Protein AF-0000000085033088 (afdb_homodimer)

pLDDT: mean 91.65, std 11.41, range [26.16, 98.81]

Nearest PDB structures (foldseek):
  8qah-assembly2_B  TM=3.479E-01  e=8.486E+00  synthetic construct

Sequence (558 aa):
MRSANRRLIRVRGSYVVYLPKEYISRFGVEEVVVYWEGPFLGVKPAGVERTARFTWRGGVEKVVVGAYASGFDAVVLAEAPPGALDALRPALEVVEGRAAETGGEVRVDFFDSLVDKGAVAEMMLRAVRYMADALAAGAASPRGISALDQEVDRHRLRMSRLCVRWPTPTCPFYIQLARYFERAADHLAALAAEEADRRLFKLLAEAAEGLERARGDLEGALEYLRRLGGMRHMALEAARGERETLHAVRVLDYLENSAEVYIDMALYSAHQCRGCDERMRSANRRLIRVRGSYVVYLPKEYISRFGVEEVVVYWEGPFLGVKPAGVERTARFTWRGGVEKVVVGAYASGFDAVVLAEAPPGALDALRPALEVVEGRAAETGGEVRVDFFDSLVDKGAVAEMMLRAVRYMADALAAGAASPRGISALDQEVDRHRLRMSRLCVRWPTPTCPFYIQLARYFERAADHLAALAAEEADRRLFKLLAEAAEGLERARGDLEGALEYLRRLGGMRHMALEAARGERETLHAVRVLDYLENSAEVYIDMALYSAHQCRGCDER

Secondary structure (DSSP, 8-state):
-EEEEEE-EEETTEEEEEEPHHHHHHH--SEEEEEEETTEEEEEESS---EEEEES-TTHHHHHHHHHHTT-SEEEEESPPTTHHHHHHHHHTTS-EEEEEETTEEEEEE--S---HHHHHHHHHHHHHHHHHHHHHT---HHHHHHHHHHHHHHHHHHHHHHHHS--TTHHHHHHHHHHHHHHHHHHHHHHHTT--HHHHHHHHHHHHHHHHHTT-HHHHHHHHHHHHHHHHHHHHH--SHHHHHHHHHHHHHHHHHHHHHHHHHHHHHTS-SSSS--/-EEEEEE-EEETTEEEEEEPHHHHHHH--SEEEEEEETTEEEEEESS---EEEEES-TTHHHHHHHHHHTT-SEEEEESPPTTHHHHHHHHHTTS-EEEEEETTEEEEEE--S---HHHHHHHHHHHHHHHHHHHHHT---HHHHHHHHHHHHHHHHHHHHHHHHS--TTHHHHHHHHHHHHHHHHHHHHHHHTT--HHHHHHHHHHHHHHHHHTT-HHHHHHHHHHHHHHHHHHHHH--SHHHHHHHHHHHHHHHHHHHHHHHHHHHHHTS-SSSS--

Foldseek 3Di:
DDDDDWDWDDDPNDTDTDDDPVVCVVVVAPDWDWDDDQPDIDIDGPPDAFEAEEEDDPCVLVVLLVCQLLQHQKYKYAQQDPCNCVVNVVSCLQFAWDWDDDDRMIMTGGDAPDQDLVVLLLLLLVLLLVLLVCLLVVNDDLVNLVVSLSSLSSSLSSLSNNCNNPPDPCSVLSNLSSVLSNLLSVLSSVLVVVVWDSVLSVLLSVLSVQLSVLALPLVSLVVSLVVLVVSLVVNCVRTPDDSSNVSSNSSSVSSNVNSVSSNVVNVVVVPSDPPVVVD/DDDDDWDWDDDPNDTDTDDDPVVCVVVVAPDWDWDDDQPDIDIDGPPDAFEAEEEDDPCVLVVLLVCQLLQHQKYKYAQQDPCNCVVNVVSCLQFAWDWDDDPRMIMTGGDAPDQDLVVLLVLLLVLLLVLLVCLLVVNDDLVNLVVSLSSLSSSLSSLSNNCNNPPDPCSVLSNLSSVLSNLLSVLSSVLVVVVWDSVLSVLLSVLSVQLSVLALPLVSLVVSLVVLVVSLVVNCVRTPDDSSNVSSNSSSVSSNVNSVSSNVVNVVVVPSDPPVPVD

Structure (mmCIF, N/CA/C/O backbone):
data_AF-0000000085033088-model_v1
#
loop_
_entity.id
_entity.type
_entity.pdbx_description
1 polymer 'Uncharacterized protein'
#
loop_
_atom_site.group_PDB
_atom_site.id
_atom_site.type_symbol
_atom_site.label_atom_id
_atom_site.label_alt_id
_atom_site.label_comp_id
_atom_site.label_asym_id
_atom_site.label_entity_id
_atom_site.label_seq_id
_atom_site.pdbx_PDB_ins_code
_atom_site.Cartn_x
_atom_site.Cartn_y
_atom_site.Cartn_z
_atom_site.occupancy
_atom_site.B_iso_or_equiv
_atom_site.auth_seq_id
_atom_site.auth_comp_id
_atom_site.auth_asym_id
_atom_site.auth_atom_id
_atom_site.pdbx_PDB_model_num
ATOM 1 N N . MET A 1 1 ? 2.127 -18.609 4.719 1 79 1 MET A N 1
ATOM 2 C CA . MET A 1 1 ? 2.627 -18.953 3.389 1 79 1 MET A CA 1
ATOM 3 C C . MET A 1 1 ? 3.566 -20.141 3.445 1 79 1 MET A C 1
ATOM 5 O O . MET A 1 1 ? 4.391 -20.25 4.355 1 79 1 MET A O 1
ATOM 9 N N . ARG A 1 2 ? 3.426 -21.094 2.576 1 83 2 ARG A N 1
ATOM 10 C CA . ARG A 1 2 ? 4.277 -22.266 2.439 1 83 2 ARG A CA 1
ATOM 11 C C . ARG A 1 2 ? 4.996 -22.281 1.094 1 83 2 ARG A C 1
ATOM 13 O O . ARG A 1 2 ? 4.547 -21.625 0.144 1 83 2 ARG A O 1
ATOM 20 N N . SER A 1 3 ? 6.125 -22.875 1.06 1 88.44 3 SER A N 1
ATOM 21 C CA . SER A 1 3 ? 6.859 -22.906 -0.202 1 88.44 3 SER A CA 1
ATOM 22 C C . SER A 1 3 ? 7.609 -24.219 -0.384 1 88.44 3 SER A C 1
ATOM 24 O O . SER A 1 3 ? 7.805 -24.953 0.578 1 88.44 3 SER A O 1
ATOM 26 N N . ALA A 1 4 ? 7.883 -24.562 -1.589 1 88.31 4 ALA A N 1
ATOM 27 C CA . ALA A 1 4 ? 8.648 -25.75 -1.94 1 88.31 4 ALA A CA 1
ATOM 28 C C . ALA A 1 4 ? 9.414 -25.547 -3.246 1 88.31 4 ALA A C 1
ATOM 30 O O . ALA A 1 4 ? 8.93 -24.875 -4.156 1 88.31 4 ALA A O 1
ATOM 31 N N . ASN A 1 5 ? 10.539 -26.141 -3.293 1 89.75 5 ASN A N 1
ATOM 32 C CA . ASN A 1 5 ? 11.258 -26.188 -4.559 1 89.75 5 ASN A CA 1
ATOM 33 C C . ASN A 1 5 ? 10.773 -27.344 -5.438 1 89.75 5 ASN A C 1
ATOM 35 O O . ASN A 1 5 ? 10.492 -28.422 -4.938 1 89.75 5 ASN A O 1
ATOM 39 N N . ARG A 1 6 ? 10.656 -27 -6.672 1 88.38 6 ARG A N 1
ATOM 40 C CA . ARG A 1 6 ? 10.25 -28.031 -7.637 1 88.38 6 ARG A CA 1
ATOM 41 C C . ARG A 1 6 ? 11.117 -27.969 -8.891 1 88.38 6 ARG A C 1
ATOM 43 O O . ARG A 1 6 ? 11.477 -26.875 -9.352 1 88.38 6 ARG A O 1
ATOM 50 N N . ARG A 1 7 ? 11.383 -29.109 -9.344 1 87.94 7 ARG A N 1
ATOM 51 C CA . ARG A 1 7 ? 12.055 -29.172 -10.633 1 87.94 7 ARG A CA 1
ATOM 52 C C . ARG A 1 7 ? 11.07 -28.969 -11.773 1 87.94 7 ARG A C 1
ATOM 54 O O . ARG A 1 7 ? 9.953 -29.484 -11.742 1 87.94 7 ARG A O 1
ATOM 61 N N . LEU A 1 8 ? 11.547 -28.172 -12.703 1 86.88 8 LEU A N 1
ATOM 62 C CA . LEU A 1 8 ? 10.766 -28 -13.922 1 86.88 8 LEU A CA 1
ATOM 63 C C . LEU A 1 8 ? 10.93 -29.219 -14.836 1 86.88 8 LEU A C 1
ATOM 65 O O . LEU A 1 8 ? 12.047 -29.656 -15.094 1 86.88 8 LEU A O 1
ATOM 69 N N . ILE A 1 9 ? 9.766 -29.719 -15.258 1 85.62 9 ILE A N 1
ATOM 70 C CA . ILE A 1 9 ? 9.82 -30.891 -16.125 1 85.62 9 ILE A CA 1
ATOM 71 C C . ILE A 1 9 ? 9.492 -30.484 -17.562 1 85.62 9 ILE A C 1
ATOM 73 O O . ILE A 1 9 ? 8.492 -29.812 -17.812 1 85.62 9 ILE A O 1
ATOM 77 N N . ARG A 1 10 ? 10.367 -30.891 -18.406 1 84 10 ARG A N 1
ATOM 78 C CA . ARG A 1 10 ? 10.164 -30.594 -19.828 1 84 10 ARG A CA 1
ATOM 79 C C . ARG A 1 10 ? 9.438 -31.75 -20.516 1 84 10 ARG A C 1
ATOM 81 O O . ARG A 1 10 ? 9.844 -32.906 -20.406 1 84 10 ARG A O 1
ATOM 88 N N . VAL A 1 11 ? 8.266 -31.391 -21.078 1 83.19 11 VAL A N 1
ATOM 89 C CA . VAL A 1 11 ? 7.484 -32.375 -21.828 1 83.19 11 VAL A CA 1
ATOM 90 C C . VAL A 1 11 ? 7.219 -31.844 -23.234 1 83.19 11 VAL A C 1
ATOM 92 O O . VAL A 1 11 ? 6.359 -30.984 -23.438 1 83.19 11 VAL A O 1
ATOM 95 N N . ARG A 1 12 ? 7.844 -32.531 -24.297 1 83.88 12 ARG A N 1
ATOM 96 C CA . ARG A 1 12 ? 7.641 -32.219 -25.703 1 83.88 12 ARG A CA 1
ATOM 97 C C . ARG A 1 12 ? 7.707 -30.734 -25.953 1 83.88 12 ARG A C 1
ATOM 99 O O . ARG A 1 12 ? 6.812 -30.156 -26.578 1 83.88 12 ARG A O 1
ATOM 106 N N . GLY A 1 13 ? 8.68 -29.984 -25.328 1 77.81 13 GLY A N 1
ATOM 107 C CA . GLY A 1 13 ? 8.875 -28.547 -25.531 1 77.81 13 GLY A CA 1
ATOM 108 C C . GLY A 1 13 ? 8.094 -27.688 -24.562 1 77.81 13 GLY A C 1
ATOM 109 O O . GLY A 1 13 ? 8.234 -26.469 -24.562 1 77.81 13 GLY A O 1
ATOM 110 N N . SER A 1 14 ? 7.188 -28.406 -23.828 1 81.25 14 SER A N 1
ATOM 111 C CA . SER A 1 14 ? 6.426 -27.672 -22.828 1 81.25 14 SER A CA 1
ATOM 112 C C . SER A 1 14 ? 7 -27.906 -21.422 1 81.25 14 SER A C 1
ATOM 114 O O . SER A 1 14 ? 7.922 -28.719 -21.25 1 81.25 14 SER A O 1
ATOM 116 N N . TYR A 1 15 ? 6.59 -27.078 -20.531 1 85.25 15 TYR A N 1
ATOM 117 C CA . TYR A 1 15 ? 7.078 -27.188 -19.156 1 85.25 15 TYR A CA 1
ATOM 118 C C . TYR A 1 15 ? 5.922 -27.391 -18.188 1 85.25 15 TYR A C 1
ATOM 120 O O . TYR A 1 15 ? 4.859 -26.781 -18.328 1 85.25 15 TYR A O 1
ATOM 128 N N . VAL A 1 16 ? 6.195 -28.281 -17.344 1 87.88 16 VAL A N 1
ATOM 129 C CA . VAL A 1 16 ? 5.16 -28.578 -16.344 1 87.88 16 VAL A CA 1
ATOM 130 C C . VAL A 1 16 ? 5.75 -28.484 -14.945 1 87.88 16 VAL A C 1
ATOM 132 O O . VAL A 1 16 ? 6.945 -28.719 -14.75 1 87.88 16 VAL A O 1
ATOM 135 N N . VAL A 1 17 ? 4.941 -28.125 -14.047 1 88.06 17 VAL A N 1
ATOM 136 C CA . VAL A 1 17 ? 5.332 -28.094 -12.641 1 88.06 17 VAL A CA 1
ATOM 137 C C . VAL A 1 17 ? 4.277 -28.812 -11.797 1 88.06 17 VAL A C 1
ATOM 139 O O . VAL A 1 17 ? 3.078 -28.688 -12.062 1 88.06 17 VAL A O 1
ATOM 142 N N . TYR A 1 18 ? 4.758 -29.609 -10.93 1 87.75 18 TYR A N 1
ATOM 143 C CA . TYR A 1 18 ? 3.865 -30.266 -9.984 1 87.75 18 TYR A CA 1
ATOM 144 C C . TYR A 1 18 ? 3.379 -29.281 -8.922 1 87.75 18 TYR A C 1
ATOM 146 O O . TYR A 1 18 ? 4.172 -28.531 -8.359 1 87.75 18 TYR A O 1
ATOM 154 N N . LEU A 1 19 ? 2.104 -29.359 -8.68 1 86.56 19 LEU A N 1
ATOM 155 C CA . LEU A 1 19 ? 1.502 -28.484 -7.672 1 86.56 19 LEU A CA 1
ATOM 156 C C . LEU A 1 19 ? 1.385 -29.219 -6.336 1 86.56 19 LEU A C 1
ATOM 158 O O . LEU A 1 19 ? 1.209 -30.438 -6.297 1 86.56 19 LEU A O 1
ATOM 162 N N . PRO A 1 20 ? 1.499 -28.422 -5.312 1 82.31 20 PRO A N 1
ATOM 163 C CA . PRO A 1 20 ? 1.34 -29.062 -4.004 1 82.31 20 PRO A CA 1
ATOM 164 C C . PRO A 1 20 ? -0.045 -29.672 -3.809 1 82.31 20 PRO A C 1
ATOM 166 O O . PRO A 1 20 ? -1.055 -29.031 -4.113 1 82.31 20 PRO A O 1
ATOM 169 N N . LYS A 1 21 ? -0.151 -30.906 -3.287 1 75.62 21 LYS A N 1
ATOM 170 C CA . LYS A 1 21 ? -1.388 -31.672 -3.125 1 75.62 21 LYS A CA 1
ATOM 171 C C . LYS A 1 21 ? -2.381 -30.922 -2.242 1 75.62 21 LYS A C 1
ATOM 173 O O . LYS A 1 21 ? -3.58 -30.891 -2.529 1 75.62 21 LYS A O 1
ATOM 178 N N . GLU A 1 22 ? -1.824 -30.453 -1.177 1 69.75 22 GLU A N 1
ATOM 179 C CA . GLU A 1 22 ? -2.672 -29.75 -0.217 1 69.75 22 GLU A CA 1
ATOM 180 C C . GLU A 1 22 ? -3.453 -28.625 -0.891 1 69.75 22 GLU A C 1
ATOM 182 O O . GLU A 1 22 ? -4.598 -28.359 -0.526 1 69.75 22 GLU A O 1
ATOM 187 N N . TYR A 1 23 ? -2.848 -28.062 -1.868 1 66.94 23 TYR A N 1
ATOM 188 C CA . TYR A 1 23 ? -3.463 -26.938 -2.58 1 66.94 23 TYR A CA 1
ATOM 189 C C . TYR A 1 23 ? -4.66 -27.406 -3.4 1 66.94 23 TYR A C 1
ATOM 191 O O . TYR A 1 23 ? -5.758 -26.875 -3.271 1 66.94 23 TYR A O 1
ATOM 199 N N . ILE A 1 24 ? -4.496 -28.359 -4.215 1 65.62 24 ILE A N 1
ATOM 200 C CA . ILE A 1 24 ? -5.48 -28.75 -5.219 1 65.62 24 ILE A CA 1
ATOM 201 C C . ILE A 1 24 ? -6.605 -29.531 -4.555 1 65.62 24 ILE A C 1
ATOM 203 O O . ILE A 1 24 ? -7.777 -29.375 -4.91 1 65.62 24 ILE A O 1
ATOM 207 N N . SER A 1 25 ? -6.125 -30.312 -3.646 1 65.56 25 SER A N 1
ATOM 208 C CA . SER A 1 25 ? -7.164 -31.109 -3.016 1 65.56 25 SER A CA 1
ATOM 209 C C . SER A 1 25 ? -8.211 -30.234 -2.342 1 65.56 25 SER A C 1
ATOM 211 O O . SER A 1 25 ? -9.383 -30.609 -2.26 1 65.56 25 SER A O 1
ATOM 213 N N . ARG A 1 26 ? -7.766 -29.141 -2.031 1 64.5 26 ARG A N 1
ATOM 214 C CA . ARG A 1 26 ? -8.656 -28.25 -1.293 1 64.5 26 ARG A CA 1
ATOM 215 C C . ARG A 1 26 ? -9.641 -27.562 -2.229 1 64.5 26 ARG A C 1
ATOM 217 O O . ARG A 1 26 ? -10.773 -27.281 -1.839 1 64.5 26 ARG A O 1
ATOM 224 N N . PHE A 1 27 ? -9.242 -27.375 -3.443 1 67.56 27 PHE A N 1
ATOM 225 C CA . PHE A 1 27 ? -10.117 -26.516 -4.23 1 67.56 27 PHE A CA 1
ATOM 226 C C . PHE A 1 27 ? -10.844 -27.312 -5.305 1 67.56 27 PHE A C 1
ATOM 228 O O . PHE A 1 27 ? -11.875 -26.875 -5.828 1 67.56 27 PHE A O 1
ATOM 235 N N . GLY A 1 28 ? -10.445 -28.609 -5.363 1 66.06 28 GLY A N 1
ATOM 236 C CA . GLY A 1 28 ? -11.188 -29.531 -6.203 1 66.06 28 GLY A CA 1
ATOM 237 C C . GLY A 1 28 ? -11.484 -28.969 -7.586 1 66.06 28 GLY A C 1
ATOM 238 O O . GLY A 1 28 ? -12.602 -29.109 -8.086 1 66.06 28 GLY A O 1
ATOM 239 N N . VAL A 1 29 ? -10.617 -28.172 -8.094 1 74.94 29 VAL A N 1
ATOM 240 C CA . VAL A 1 29 ? -10.922 -27.562 -9.375 1 74.94 29 VAL A CA 1
ATOM 241 C C . VAL A 1 29 ? -10.234 -28.344 -10.5 1 74.94 29 VAL A C 1
ATOM 243 O O . VAL A 1 29 ? -9.219 -29 -10.273 1 74.94 29 VAL A O 1
ATOM 246 N N . GLU A 1 30 ? -10.891 -28.25 -11.656 1 80.5 30 GLU A N 1
ATOM 247 C CA . GLU A 1 30 ? -10.359 -28.938 -12.836 1 80.5 30 GLU A CA 1
ATOM 248 C C . GLU A 1 30 ? -9.555 -27.984 -13.711 1 80.5 30 GLU A C 1
ATOM 250 O O . GLU A 1 30 ? -8.781 -28.422 -14.57 1 80.5 30 GLU A O 1
ATOM 255 N N . GLU A 1 31 ? -9.859 -26.75 -13.492 1 88.69 31 GLU A N 1
ATOM 256 C CA . GLU A 1 31 ? -9.211 -25.734 -14.312 1 88.69 31 GLU A CA 1
ATOM 257 C C . GLU A 1 31 ? -8.617 -24.625 -13.445 1 88.69 31 GLU A C 1
ATOM 259 O O . GLU A 1 31 ? -9.172 -24.281 -12.391 1 88.69 31 GLU A O 1
ATOM 264 N N . VAL A 1 32 ? -7.484 -24.125 -13.953 1 90.44 32 VAL A N 1
ATOM 265 C CA . VAL A 1 32 ? -6.84 -23.016 -13.266 1 90.44 32 VAL A CA 1
ATOM 266 C C . VAL A 1 32 ? -6.535 -21.891 -14.266 1 90.44 32 VAL A C 1
ATOM 268 O O . VAL A 1 32 ? -6.504 -22.125 -15.477 1 90.44 32 VAL A O 1
ATOM 271 N N . VAL A 1 33 ? -6.5 -20.719 -13.727 1 92.94 33 VAL A N 1
ATOM 272 C CA . VAL A 1 33 ? -5.973 -19.578 -14.477 1 92.94 33 VAL A CA 1
ATOM 273 C C . VAL A 1 33 ? -4.496 -19.375 -14.148 1 92.94 33 VAL A C 1
ATOM 275 O O . VAL A 1 33 ? -4.121 -19.297 -12.977 1 92.94 33 VAL A O 1
ATOM 278 N N . VAL A 1 34 ? -3.682 -19.391 -15.164 1 92.38 34 VAL A N 1
ATOM 279 C CA . VAL A 1 34 ? -2.26 -19.078 -15.031 1 92.38 34 VAL A CA 1
ATOM 280 C C . VAL A 1 34 ? -1.977 -17.688 -15.602 1 92.38 34 VAL A C 1
ATOM 282 O O . VAL A 1 34 ? -2.404 -17.375 -16.719 1 92.38 34 VAL A O 1
ATOM 285 N N . TYR A 1 35 ? -1.361 -16.828 -14.82 1 93.62 35 TYR A N 1
ATOM 286 C CA . TYR A 1 35 ? -0.974 -15.508 -15.281 1 93.62 35 TYR A CA 1
ATOM 287 C C . TYR A 1 35 ? 0.465 -15.188 -14.891 1 93.62 35 TYR A C 1
ATOM 289 O O . TYR A 1 35 ? 1.02 -15.812 -13.984 1 93.62 35 TYR A O 1
ATOM 297 N N . TRP A 1 36 ? 1.103 -14.32 -15.664 1 90.69 36 TRP A N 1
ATOM 298 C CA . TRP A 1 36 ? 2.518 -14.094 -15.391 1 90.69 36 TRP A CA 1
ATOM 299 C C . TRP A 1 36 ? 2.912 -12.656 -15.703 1 90.69 36 TRP A C 1
ATOM 301 O O . TRP A 1 36 ? 2.25 -11.984 -16.5 1 90.69 36 TRP A O 1
ATOM 311 N N . GLU A 1 37 ? 3.807 -12.18 -14.977 1 88.81 37 GLU A N 1
ATOM 312 C CA . GLU A 1 37 ? 4.48 -10.891 -15.086 1 88.81 37 GLU A CA 1
ATOM 313 C C . GLU A 1 37 ? 5.984 -11.031 -14.867 1 88.81 37 GLU A C 1
ATOM 315 O O . GLU A 1 37 ? 6.43 -11.297 -13.75 1 88.81 37 GLU A O 1
ATOM 320 N N . GLY A 1 38 ? 6.762 -10.828 -15.922 1 81.88 38 GLY A N 1
ATOM 321 C CA . GLY A 1 38 ? 8.18 -11.117 -15.805 1 81.88 38 GLY A CA 1
ATOM 322 C C . GLY A 1 38 ? 8.469 -12.547 -15.391 1 81.88 38 GLY A C 1
ATOM 323 O O . GLY A 1 38 ? 7.938 -13.492 -15.977 1 81.88 38 GLY A O 1
ATOM 324 N N . PRO A 1 39 ? 9.312 -12.734 -14.383 1 82.31 39 PRO A N 1
ATOM 325 C CA . PRO A 1 39 ? 9.664 -14.086 -13.961 1 82.31 39 PRO A CA 1
ATOM 326 C C . PRO A 1 39 ? 8.617 -14.695 -13.016 1 82.31 39 PRO A C 1
ATOM 328 O O . PRO A 1 39 ? 8.766 -15.836 -12.578 1 82.31 39 PRO A O 1
ATOM 331 N N . PHE A 1 40 ? 7.652 -13.977 -12.758 1 91.56 40 PHE A N 1
ATOM 332 C CA . PHE A 1 40 ? 6.637 -14.422 -11.805 1 91.56 40 PHE A CA 1
ATOM 333 C C . PHE A 1 40 ? 5.445 -15.031 -12.531 1 91.56 40 PHE A C 1
ATOM 335 O O . PHE A 1 40 ? 5.023 -14.531 -13.578 1 91.56 40 PHE A O 1
ATOM 342 N N . LEU A 1 41 ? 4.922 -16.125 -11.953 1 92.44 41 LEU A N 1
ATOM 343 C CA . LEU A 1 41 ? 3.697 -16.75 -12.43 1 92.44 41 LEU A CA 1
ATOM 344 C C . LEU A 1 41 ? 2.738 -17.031 -11.281 1 92.44 41 LEU A C 1
ATOM 346 O O . LEU A 1 41 ? 3.154 -17.5 -10.219 1 92.44 41 LEU A O 1
ATOM 350 N N . GLY A 1 42 ? 1.497 -16.656 -11.484 1 93.69 42 GLY A N 1
ATOM 351 C CA . GLY A 1 42 ? 0.441 -16.969 -10.531 1 93.69 42 GLY A CA 1
ATOM 352 C C . GLY A 1 42 ? -0.552 -17.984 -11.055 1 93.69 42 GLY A C 1
ATOM 353 O O . GLY A 1 42 ? -0.826 -18.031 -12.258 1 93.69 42 GLY A O 1
ATOM 354 N N . VAL A 1 43 ? -1.031 -18.781 -10.188 1 91.88 43 VAL A N 1
ATOM 355 C CA . VAL A 1 43 ? -2.051 -19.766 -10.5 1 91.88 43 VAL A CA 1
ATOM 356 C C . VAL A 1 43 ? -3.211 -19.656 -9.516 1 91.88 43 VAL A C 1
ATOM 358 O O . VAL A 1 43 ? -2.998 -19.516 -8.305 1 91.88 43 VAL A O 1
ATOM 361 N N . LYS A 1 44 ? -4.406 -19.609 -9.977 1 90.44 44 LYS A N 1
ATOM 362 C CA . LYS A 1 44 ? -5.598 -19.609 -9.133 1 90.44 44 LYS A CA 1
ATOM 363 C C . LYS A 1 44 ? -6.734 -20.406 -9.781 1 90.44 44 LYS A C 1
ATOM 365 O O . LYS A 1 44 ? -6.73 -20.625 -10.992 1 90.44 44 LYS A O 1
ATOM 370 N N . PRO A 1 45 ? -7.652 -20.875 -9 1 87.69 45 PRO A N 1
ATOM 371 C CA . PRO A 1 45 ? -8.781 -21.609 -9.57 1 87.69 45 PRO A CA 1
ATOM 372 C C . PRO A 1 45 ? -9.586 -20.781 -10.57 1 87.69 45 PRO A C 1
ATOM 374 O O . PRO A 1 45 ? -9.773 -19.578 -10.367 1 87.69 45 PRO A O 1
ATOM 377 N N . ALA A 1 46 ? -9.945 -21.469 -11.602 1 87.75 46 ALA A N 1
ATOM 378 C CA . ALA A 1 46 ? -10.773 -20.797 -12.602 1 87.75 46 ALA A CA 1
ATOM 379 C C . ALA A 1 46 ? -12.258 -20.984 -12.305 1 87.75 46 ALA A C 1
ATOM 381 O O . ALA A 1 46 ? -12.664 -22.031 -11.805 1 87.75 46 ALA A O 1
ATOM 382 N N . GLY A 1 47 ? -13.031 -20.016 -12.578 1 81.31 47 GLY A N 1
ATOM 383 C CA . GLY A 1 47 ? -14.484 -20.141 -12.594 1 81.31 47 GLY A CA 1
ATOM 384 C C . GLY A 1 47 ? -15.094 -20.172 -11.203 1 81.31 47 GLY A C 1
ATOM 385 O O . GLY A 1 47 ? -16.219 -20.641 -11.031 1 81.31 47 GLY A O 1
ATOM 386 N N . VAL A 1 48 ? -14.367 -19.844 -10.164 1 83.31 48 VAL A N 1
ATOM 387 C CA . VAL A 1 48 ? -14.906 -19.828 -8.812 1 83.31 48 VAL A CA 1
ATOM 388 C C . VAL A 1 48 ? -15.383 -18.406 -8.461 1 83.31 48 VAL A C 1
ATOM 390 O O . VAL A 1 48 ? -14.609 -17.453 -8.516 1 83.31 48 VAL A O 1
ATOM 393 N N . GLU A 1 49 ? -16.625 -18.375 -8.195 1 89.31 49 GLU A N 1
ATOM 394 C CA . GLU A 1 49 ? -17.172 -17.094 -7.773 1 89.31 49 GLU A CA 1
ATOM 395 C C . GLU A 1 49 ? -17 -16.875 -6.273 1 89.31 49 GLU A C 1
ATOM 397 O O . GLU A 1 49 ? -17.328 -17.75 -5.473 1 89.31 49 GLU A O 1
ATOM 402 N N . ARG A 1 50 ? -16.531 -15.805 -5.906 1 91.62 50 ARG A N 1
ATOM 403 C CA . ARG A 1 50 ? -16.391 -15.422 -4.504 1 91.62 50 ARG A CA 1
ATOM 404 C C . ARG A 1 50 ? -17.469 -14.43 -4.098 1 91.62 50 ARG A C 1
ATOM 406 O O . ARG A 1 50 ? -17.484 -13.281 -4.562 1 91.62 50 ARG A O 1
ATOM 413 N N . THR A 1 51 ? -18.359 -14.852 -3.273 1 95.38 51 THR A N 1
ATOM 414 C CA . THR A 1 51 ? -19.453 -14.016 -2.812 1 95.38 51 THR A CA 1
ATOM 415 C C . THR A 1 51 ? -19.406 -13.852 -1.296 1 95.38 51 THR A C 1
ATOM 417 O O . THR A 1 51 ? -19.422 -14.836 -0.56 1 95.38 51 THR A O 1
ATOM 420 N N . ALA A 1 52 ? -19.328 -12.609 -0.818 1 95.25 52 ALA A N 1
ATOM 421 C CA . ALA A 1 52 ? -19.422 -12.328 0.611 1 95.25 52 ALA A CA 1
ATOM 422 C C . ALA A 1 52 ? -20.891 -12.258 1.057 1 95.25 52 ALA A C 1
ATOM 424 O O . ALA A 1 52 ? -21.766 -11.852 0.283 1 95.25 52 ALA A O 1
ATOM 425 N N . ARG A 1 53 ? -21.156 -12.656 2.229 1 95.19 53 ARG A N 1
ATOM 426 C CA . ARG A 1 53 ? -22.484 -12.539 2.812 1 95.19 53 ARG A CA 1
ATOM 427 C C . ARG A 1 53 ? -22.438 -11.797 4.141 1 95.19 53 ARG A C 1
ATOM 429 O O . ARG A 1 53 ? -21.531 -12.008 4.945 1 95.19 53 ARG A O 1
ATOM 436 N N . PHE A 1 54 ? -23.344 -10.891 4.359 1 95.88 54 PHE A N 1
ATOM 437 C CA . PHE A 1 54 ? -23.391 -10.055 5.555 1 95.88 54 PHE A CA 1
ATOM 438 C C . PHE A 1 54 ? -24.844 -9.719 5.918 1 95.88 54 PHE A C 1
ATOM 440 O O . PHE A 1 54 ? -25.656 -9.453 5.039 1 95.88 54 PHE A O 1
ATOM 447 N N . THR A 1 55 ? -25.188 -9.867 7.156 1 96.69 55 THR A N 1
ATOM 448 C CA . THR A 1 55 ? -26.5 -9.422 7.633 1 96.69 55 THR A CA 1
ATOM 449 C C . THR A 1 55 ? -26.516 -7.91 7.816 1 96.69 55 THR A C 1
ATOM 451 O O . THR A 1 55 ? -25.672 -7.352 8.508 1 96.69 55 THR A O 1
ATOM 454 N N . TRP A 1 56 ? -27.531 -7.305 7.242 1 96.62 56 TRP A N 1
ATOM 455 C CA . TRP A 1 56 ? -27.609 -5.848 7.23 1 96.62 56 TRP A CA 1
ATOM 456 C C . TRP A 1 56 ? -27.641 -5.289 8.648 1 96.62 56 TRP A C 1
ATOM 458 O O . TRP A 1 56 ? -28.531 -5.594 9.43 1 96.62 56 TRP A O 1
ATOM 468 N N . ARG A 1 57 ? -26.719 -4.496 9.008 1 94.81 57 ARG A N 1
ATOM 469 C CA . ARG A 1 57 ? -26.609 -3.742 10.25 1 94.81 57 ARG A CA 1
ATOM 470 C C . ARG A 1 57 ? -25.688 -2.545 10.094 1 94.81 57 ARG A C 1
ATOM 472 O O . ARG A 1 57 ? -25.312 -2.182 8.977 1 94.81 57 ARG A O 1
ATOM 479 N N . GLY A 1 58 ? -25.406 -1.91 11.227 1 92.44 58 GLY A N 1
ATOM 480 C CA . GLY A 1 58 ? -24.5 -0.775 11.172 1 92.44 58 GLY A CA 1
ATOM 481 C C . GLY A 1 58 ? -23.172 -1.099 10.5 1 92.44 58 GLY A C 1
ATOM 482 O O . GLY A 1 58 ? -22.594 -2.156 10.75 1 92.44 58 GLY A O 1
ATOM 483 N N . GLY A 1 59 ? -22.734 -0.244 9.562 1 94.62 59 GLY A N 1
ATOM 484 C CA . GLY A 1 59 ? -21.453 -0.424 8.883 1 94.62 59 GLY A CA 1
ATOM 485 C C . GLY A 1 59 ? -21.578 -1.154 7.562 1 94.62 59 GLY A C 1
ATOM 486 O O . GLY A 1 59 ? -20.578 -1.483 6.93 1 94.62 59 GLY A O 1
ATOM 487 N N . VAL A 1 60 ? -22.781 -1.34 7.117 1 97 60 VAL A N 1
ATOM 488 C CA . VAL A 1 60 ? -23.047 -2.109 5.906 1 97 60 VAL A CA 1
ATOM 489 C C . VAL A 1 60 ? -22.344 -1.465 4.719 1 97 60 VAL A C 1
ATOM 491 O O . VAL A 1 60 ? -21.844 -2.162 3.824 1 97 60 VAL A O 1
ATOM 494 N N . GLU A 1 61 ? -22.266 -0.164 4.672 1 97.25 61 GLU A N 1
ATOM 495 C CA . GLU A 1 61 ? -21.578 0.523 3.582 1 97.25 61 GLU A CA 1
ATOM 496 C C . GLU A 1 61 ? -20.109 0.153 3.541 1 97.25 61 GLU A C 1
ATOM 498 O O . GLU A 1 61 ? -19.531 -0.035 2.465 1 97.25 61 GLU A O 1
ATOM 503 N N . LYS A 1 62 ? -19.469 -0.015 4.754 1 97.12 62 LYS A N 1
ATOM 504 C CA . LYS A 1 62 ? -18.062 -0.41 4.848 1 97.12 62 LYS A CA 1
ATOM 505 C C . LYS A 1 62 ? -17.875 -1.841 4.355 1 97.12 62 LYS A C 1
ATOM 507 O O . LYS A 1 62 ? -16.844 -2.158 3.756 1 97.12 62 LYS A O 1
ATOM 512 N N . VAL A 1 63 ? -18.844 -2.627 4.578 1 97.5 63 VAL A N 1
ATOM 513 C CA . VAL A 1 63 ? -18.781 -4.02 4.148 1 97.5 63 VAL A CA 1
ATOM 514 C C . VAL A 1 63 ? -18.844 -4.09 2.625 1 97.5 63 VAL A C 1
ATOM 516 O O . VAL A 1 63 ? -18.094 -4.859 2.004 1 97.5 63 VAL A O 1
ATOM 519 N N . VAL A 1 64 ? -19.719 -3.297 2.014 1 98.44 64 VAL A N 1
ATOM 520 C CA . VAL A 1 64 ? -19.844 -3.281 0.561 1 98.44 64 VAL A CA 1
ATOM 521 C C . VAL A 1 64 ? -18.531 -2.828 -0.07 1 98.44 64 VAL A C 1
ATOM 523 O O . VAL A 1 64 ? -18 -3.492 -0.966 1 98.44 64 VAL A O 1
ATOM 526 N N . VAL A 1 65 ? -17.953 -1.769 0.414 1 98.56 65 VAL A N 1
ATOM 527 C CA . VAL A 1 65 ? -16.703 -1.231 -0.111 1 98.56 65 VAL A CA 1
ATOM 528 C C . VAL A 1 65 ? -15.57 -2.225 0.135 1 98.56 65 VAL A C 1
ATOM 530 O O . VAL A 1 65 ? -14.75 -2.465 -0.748 1 98.56 65 VAL A O 1
ATOM 533 N N . GLY A 1 66 ? -15.586 -2.822 1.318 1 98.19 66 GLY A N 1
ATOM 534 C CA . GLY A 1 66 ? -14.562 -3.801 1.658 1 98.19 66 GLY A CA 1
ATOM 535 C C . GLY A 1 66 ? -14.625 -5.047 0.797 1 98.19 66 GLY A C 1
ATOM 536 O O . GLY A 1 66 ? -13.586 -5.582 0.395 1 98.19 66 GLY A O 1
ATOM 537 N N . ALA A 1 67 ? -15.867 -5.465 0.541 1 98.06 67 ALA A N 1
ATOM 538 C CA . ALA A 1 67 ? -16.031 -6.633 -0.323 1 98.06 67 ALA A CA 1
ATOM 539 C C . ALA A 1 67 ? -15.477 -6.359 -1.721 1 98.06 67 ALA A C 1
ATOM 541 O O . ALA A 1 67 ? -14.805 -7.211 -2.305 1 98.06 67 ALA A O 1
ATOM 542 N N . TYR A 1 68 ? -15.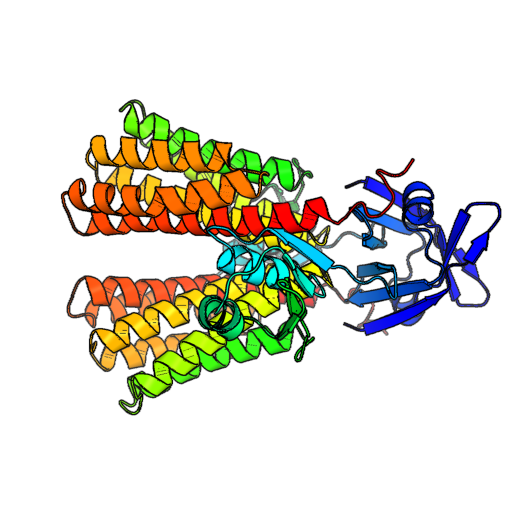766 -5.141 -2.232 1 98.56 68 TYR A N 1
ATOM 543 C CA . TYR A 1 68 ? -15.211 -4.742 -3.523 1 98.56 68 TYR A CA 1
ATOM 544 C C . TYR A 1 68 ? -13.695 -4.707 -3.477 1 98.56 68 TYR A C 1
ATOM 546 O O . TYR A 1 68 ? -13.023 -5.352 -4.289 1 98.56 68 TYR A O 1
ATOM 554 N N . ALA A 1 69 ? -13.086 -4.023 -2.504 1 98.38 69 ALA A N 1
ATOM 555 C CA . ALA A 1 69 ? -11.641 -3.807 -2.396 1 98.38 69 ALA A CA 1
ATOM 556 C C . ALA A 1 69 ? -10.906 -5.125 -2.18 1 98.38 69 ALA A C 1
ATOM 558 O O . ALA A 1 69 ? -9.758 -5.281 -2.611 1 98.38 69 ALA A O 1
ATOM 559 N N . SER A 1 70 ? -11.594 -6.125 -1.591 1 97.19 70 SER A N 1
ATOM 560 C CA . SER A 1 70 ? -10.961 -7.398 -1.257 1 97.19 70 SER A CA 1
ATOM 561 C C . SER A 1 70 ? -11.117 -8.406 -2.391 1 97.19 70 SER A C 1
ATOM 563 O O . SER A 1 70 ? -10.812 -9.586 -2.223 1 97.19 70 SER A O 1
ATOM 565 N N . GLY A 1 71 ? -11.695 -7.977 -3.518 1 96.81 71 GLY A N 1
ATOM 566 C CA . GLY A 1 71 ? -11.633 -8.781 -4.727 1 96.81 71 GLY A CA 1
ATOM 567 C C . GLY A 1 71 ? -12.805 -9.727 -4.875 1 96.81 71 GLY A C 1
ATOM 568 O O . GLY A 1 71 ? -12.758 -10.672 -5.668 1 96.81 71 GLY A O 1
ATOM 569 N N . PHE A 1 72 ? -13.891 -9.516 -4.086 1 97.19 72 PHE A N 1
ATOM 570 C CA . PHE A 1 72 ? -15.062 -10.367 -4.227 1 97.19 72 PHE A CA 1
ATOM 571 C C . PHE A 1 72 ? -15.781 -10.086 -5.539 1 97.19 72 PHE A C 1
ATOM 573 O O . PHE A 1 72 ? -15.695 -8.984 -6.078 1 97.19 72 PHE A O 1
ATOM 580 N N . ASP A 1 73 ? -16.484 -11.141 -6.016 1 96.88 73 ASP A N 1
ATOM 581 C CA . ASP A 1 73 ? -17.312 -10.977 -7.207 1 96.88 73 ASP A CA 1
ATOM 582 C C . ASP A 1 73 ? -18.672 -10.359 -6.852 1 96.88 73 ASP A C 1
ATOM 584 O O . ASP A 1 73 ? -19.297 -9.695 -7.684 1 96.88 73 ASP A O 1
ATOM 588 N N . ALA A 1 74 ? -19.047 -10.609 -5.598 1 97.81 74 ALA A N 1
ATOM 589 C CA . ALA A 1 74 ? -20.344 -10.078 -5.156 1 97.81 74 ALA A CA 1
ATOM 590 C C . ALA A 1 74 ? -20.422 -10.031 -3.635 1 97.81 74 ALA A C 1
ATOM 592 O O . ALA A 1 74 ? -19.625 -10.664 -2.941 1 97.81 74 ALA A O 1
ATOM 593 N N . VAL A 1 75 ? -21.375 -9.219 -3.152 1 97.94 75 VAL A N 1
ATOM 594 C CA . VAL A 1 75 ? -21.75 -9.242 -1.745 1 97.94 75 VAL A CA 1
ATOM 595 C C . VAL A 1 75 ? -23.281 -9.32 -1.622 1 97.94 75 VAL A C 1
ATOM 597 O O . VAL A 1 75 ? -24 -8.688 -2.389 1 97.94 75 VAL A O 1
ATOM 600 N N . VAL A 1 76 ? -23.734 -10.203 -0.805 1 97.75 76 VAL A N 1
ATOM 601 C CA . VAL A 1 76 ? -25.156 -10.344 -0.508 1 97.75 76 VAL A CA 1
ATOM 602 C C . VAL A 1 76 ? -25.438 -9.828 0.9 1 97.75 76 VAL A C 1
ATOM 604 O O . VAL A 1 76 ? -24.828 -10.289 1.871 1 97.75 76 VAL A O 1
ATOM 607 N N . LEU A 1 77 ? -26.312 -8.891 0.958 1 98.25 77 LEU A N 1
ATOM 608 C CA . LEU A 1 77 ? -26.75 -8.297 2.217 1 98.25 77 LEU A CA 1
ATOM 609 C C . LEU A 1 77 ? -28.125 -8.82 2.619 1 98.25 77 LEU A C 1
ATOM 611 O O . LEU A 1 77 ? -29.141 -8.469 2.002 1 98.25 77 LEU A O 1
ATOM 615 N N . ALA A 1 78 ? -28.125 -9.648 3.646 1 97.81 78 ALA A N 1
ATOM 616 C CA . ALA A 1 78 ? -29.359 -10.25 4.125 1 97.81 78 ALA A CA 1
ATOM 617 C C . ALA A 1 78 ? -30.109 -9.297 5.055 1 97.81 78 ALA A C 1
ATOM 619 O O . ALA A 1 78 ? -29.516 -8.383 5.633 1 97.81 78 ALA A O 1
ATOM 620 N N . GLU A 1 79 ? -31.453 -9.492 5.16 1 98 79 GLU A N 1
ATOM 621 C CA . GLU A 1 79 ? -32.344 -8.727 6.035 1 98 79 GLU A CA 1
ATOM 622 C C . GLU A 1 79 ? -32.25 -7.23 5.746 1 98 79 GLU A C 1
ATOM 624 O O . GLU A 1 79 ? -32.125 -6.422 6.668 1 98 79 GLU A O 1
ATOM 629 N N . ALA A 1 80 ? -32.219 -6.918 4.496 1 97.75 80 ALA A N 1
ATOM 630 C CA . ALA A 1 80 ? -32.156 -5.523 4.074 1 97.75 80 ALA A CA 1
ATOM 631 C C . ALA A 1 80 ? -33.5 -4.805 4.359 1 97.75 80 ALA A C 1
ATOM 633 O O . ALA A 1 80 ? -34.562 -5.344 4.094 1 97.75 80 ALA A O 1
ATOM 634 N N . PRO A 1 81 ? -33.438 -3.67 4.91 1 96.75 81 PRO A N 1
ATOM 635 C CA . PRO A 1 81 ? -34.656 -2.91 5.176 1 96.75 81 PRO A CA 1
ATOM 636 C C . PRO A 1 81 ? -35.188 -2.227 3.928 1 96.75 81 PRO A C 1
ATOM 638 O O . PRO A 1 81 ? -34.531 -2.17 2.9 1 96.75 81 PRO A O 1
ATOM 641 N N . PRO A 1 82 ? -36.438 -1.74 4.082 1 94.69 82 PRO A N 1
ATOM 642 C CA . PRO A 1 82 ? -36.938 -0.894 2.994 1 94.69 82 PRO A CA 1
ATOM 643 C C . PRO A 1 82 ? -36.031 0.316 2.736 1 94.69 82 PRO A C 1
ATOM 645 O O . PRO A 1 82 ? -35.531 0.932 3.682 1 94.69 82 PRO A O 1
ATOM 648 N N . GLY A 1 83 ? -35.781 0.618 1.521 1 95 83 GLY A N 1
ATOM 649 C CA . GLY A 1 83 ? -34.938 1.75 1.178 1 95 83 GLY A CA 1
ATOM 650 C C . GLY A 1 83 ? -33.438 1.42 1.211 1 95 83 GLY A C 1
ATOM 651 O O . GLY A 1 83 ? -32.594 2.318 1.181 1 95 83 GLY A O 1
ATOM 652 N N . ALA A 1 84 ? -33.062 0.165 1.271 1 96.25 84 ALA A N 1
ATOM 653 C CA . ALA A 1 84 ? -31.703 -0.309 1.404 1 96.25 84 ALA A CA 1
ATOM 654 C C . ALA A 1 84 ? -30.828 0.224 0.274 1 96.25 84 ALA A C 1
ATOM 656 O O . ALA A 1 84 ? -29.719 0.694 0.513 1 96.25 84 ALA A O 1
ATOM 657 N N . LEU A 1 85 ? -31.312 0.259 -0.929 1 96.12 85 LEU A N 1
ATOM 658 C CA . LEU A 1 85 ? -30.516 0.693 -2.072 1 96.12 85 LEU A CA 1
ATOM 659 C C . LEU A 1 85 ? -30.172 2.174 -1.963 1 96.12 85 LEU A C 1
ATOM 661 O O . LEU A 1 85 ? -29.062 2.582 -2.305 1 96.12 85 LEU A O 1
ATOM 665 N N . ASP A 1 86 ? -31.078 2.941 -1.517 1 95.69 86 ASP A N 1
ATOM 666 C CA . ASP A 1 86 ? -30.812 4.359 -1.311 1 95.69 86 ASP A CA 1
ATOM 667 C C . ASP A 1 86 ? -29.734 4.566 -0.247 1 95.69 86 ASP A C 1
ATOM 669 O O . ASP A 1 86 ? -28.859 5.422 -0.397 1 95.69 86 ASP A O 1
ATOM 673 N N . ALA A 1 87 ? -29.891 3.762 0.792 1 95.44 87 ALA A N 1
ATOM 674 C CA . ALA A 1 87 ? -28.938 3.859 1.893 1 95.44 87 ALA A CA 1
ATOM 675 C C . ALA A 1 87 ? -27.531 3.475 1.435 1 95.44 87 ALA A C 1
ATOM 677 O O . ALA A 1 87 ? -26.547 3.977 1.966 1 95.44 87 ALA A O 1
ATOM 678 N N . LEU A 1 88 ? -27.375 2.625 0.405 1 96.94 88 LEU A N 1
ATOM 679 C CA . LEU A 1 88 ? -26.094 2.109 -0.071 1 96.94 88 LEU A CA 1
ATOM 680 C C . LEU A 1 88 ? -25.516 3.008 -1.158 1 96.94 88 LEU A C 1
ATOM 682 O O . LEU A 1 88 ? -24.391 2.793 -1.614 1 96.94 88 LEU A O 1
ATOM 686 N N . ARG A 1 89 ? -26.203 4.02 -1.567 1 96.25 89 ARG A N 1
ATOM 687 C CA . ARG A 1 89 ? -25.828 4.84 -2.715 1 96.25 89 ARG A CA 1
ATOM 688 C C . ARG A 1 89 ? -24.422 5.387 -2.562 1 96.25 89 ARG A C 1
ATOM 690 O O . ARG A 1 89 ? -23.625 5.328 -3.502 1 96.25 89 ARG A O 1
ATOM 697 N N . PRO A 1 90 ? -24.047 5.93 -1.384 1 94.5 90 PRO A N 1
ATOM 698 C CA . PRO A 1 90 ? -22.688 6.438 -1.25 1 94.5 90 PRO A CA 1
ATOM 699 C C . PRO A 1 90 ? -21.625 5.363 -1.499 1 94.5 90 PRO A C 1
ATOM 701 O O . PRO A 1 90 ? -20.594 5.637 -2.125 1 94.5 90 PRO A O 1
ATOM 704 N N . ALA A 1 91 ? -21.844 4.152 -0.971 1 96.88 91 ALA A N 1
ATOM 705 C CA . ALA A 1 91 ? -20.906 3.053 -1.186 1 96.88 91 ALA A CA 1
ATOM 706 C C . ALA A 1 91 ? -20.859 2.65 -2.656 1 96.88 91 ALA A C 1
ATOM 708 O O . ALA A 1 91 ? -19.797 2.381 -3.201 1 96.88 91 ALA A O 1
ATOM 709 N N . LEU A 1 92 ? -22.016 2.656 -3.305 1 96.5 92 LEU A N 1
ATOM 710 C CA . LEU A 1 92 ? -22.141 2.221 -4.691 1 96.5 92 LEU A CA 1
ATOM 711 C C . LEU A 1 92 ? -21.484 3.234 -5.633 1 96.5 92 LEU A C 1
ATOM 713 O O . LEU A 1 92 ? -21.156 2.904 -6.777 1 96.5 92 LEU A O 1
ATOM 717 N N . GLU A 1 93 ? -21.266 4.445 -5.184 1 94.31 93 GLU A N 1
ATOM 718 C CA . GLU A 1 93 ? -20.641 5.492 -5.98 1 94.31 93 GLU A CA 1
ATOM 719 C C . GLU A 1 93 ? -19.125 5.281 -6.09 1 94.31 93 GLU A C 1
ATOM 721 O O . GLU A 1 93 ? -18.484 5.797 -7.008 1 94.31 93 GLU A O 1
ATOM 726 N N . VAL A 1 94 ? -18.562 4.504 -5.145 1 95.62 94 VAL A N 1
ATOM 727 C CA . VAL A 1 94 ? -17.109 4.438 -5.117 1 95.62 94 VAL A CA 1
ATOM 728 C C . VAL A 1 94 ? -16.641 3.049 -5.559 1 95.62 94 VAL A C 1
ATOM 730 O O . VAL A 1 94 ? -15.445 2.807 -5.719 1 95.62 94 VAL A O 1
ATOM 733 N N . VAL A 1 95 ? -17.562 2.129 -5.73 1 97.88 95 VAL A N 1
ATOM 734 C CA . VAL A 1 95 ? -17.203 0.807 -6.234 1 97.88 95 VAL A CA 1
ATOM 735 C C . VAL A 1 95 ? -17.781 0.612 -7.637 1 97.88 95 VAL A C 1
ATOM 737 O O . VAL A 1 95 ? -18.641 1.385 -8.078 1 97.88 95 VAL A O 1
ATOM 740 N N . GLU A 1 96 ? -17.297 -0.298 -8.367 1 97.56 96 GLU A N 1
ATOM 741 C CA . GLU A 1 96 ? -17.906 -0.71 -9.633 1 97.56 96 GLU A CA 1
ATOM 742 C C . GLU A 1 96 ? -18.781 -1.948 -9.453 1 97.56 96 GLU A C 1
ATOM 744 O O . GLU A 1 96 ? -18.266 -3.055 -9.273 1 97.56 96 GLU A O 1
ATOM 749 N N . GLY A 1 97 ? -20.031 -1.697 -9.43 1 97.44 97 GLY A N 1
ATOM 750 C CA . GLY A 1 97 ? -20.938 -2.809 -9.203 1 97.44 97 GLY A CA 1
ATOM 751 C C . GLY A 1 97 ? -22.375 -2.477 -9.531 1 97.44 97 GLY A C 1
ATOM 752 O O . GLY A 1 97 ? -22.734 -1.307 -9.711 1 97.44 97 GLY A O 1
ATOM 753 N N . ARG A 1 98 ? -23.188 -3.508 -9.719 1 97.62 98 ARG A N 1
ATOM 754 C CA . ARG A 1 98 ? -24.625 -3.408 -9.938 1 97.62 98 ARG A CA 1
ATOM 755 C C . ARG A 1 98 ? -25.406 -4.027 -8.781 1 97.62 98 ARG A C 1
ATOM 757 O O . ARG A 1 98 ? -25.172 -5.18 -8.406 1 97.62 98 ARG A O 1
ATOM 764 N N . ALA A 1 99 ? -26.312 -3.221 -8.25 1 97.94 99 ALA A N 1
ATOM 765 C CA . ALA A 1 99 ? -27.078 -3.676 -7.09 1 97.94 99 ALA A CA 1
ATOM 766 C C . ALA A 1 99 ? -28.5 -4.051 -7.492 1 97.94 99 ALA A C 1
ATOM 768 O O . ALA A 1 99 ? -29.094 -3.414 -8.359 1 97.94 99 ALA A O 1
ATOM 769 N N . ALA A 1 100 ? -28.953 -5.094 -6.902 1 97.31 100 ALA A N 1
ATOM 770 C CA . ALA A 1 100 ? -30.344 -5.527 -7.07 1 97.31 100 ALA A CA 1
ATOM 771 C C . ALA A 1 100 ? -30.953 -5.957 -5.738 1 97.31 100 ALA A C 1
ATOM 773 O O . ALA A 1 100 ? -30.266 -6.539 -4.895 1 97.31 100 ALA A O 1
ATOM 774 N N . GLU A 1 101 ? -32.156 -5.602 -5.551 1 95.62 101 GLU A N 1
ATOM 775 C CA . GLU A 1 101 ? -32.875 -5.988 -4.348 1 95.62 101 GLU A CA 1
ATOM 776 C C . GLU A 1 101 ? -33.969 -7.031 -4.664 1 95.62 101 GLU A C 1
ATOM 778 O O . GLU A 1 101 ? -34.75 -6.848 -5.582 1 95.62 101 GLU A O 1
ATOM 783 N N . THR A 1 102 ? -33.938 -8.188 -4.012 1 92.38 102 THR A N 1
ATOM 784 C CA . THR A 1 102 ? -34.938 -9.242 -4.168 1 92.38 102 THR A CA 1
ATOM 785 C C . THR A 1 102 ? -35.188 -9.938 -2.838 1 92.38 102 THR A C 1
ATOM 787 O O . THR A 1 102 ? -34.25 -10.445 -2.201 1 92.38 102 THR A O 1
ATOM 790 N N . GLY A 1 103 ? -36.5 -10.039 -2.424 1 92.56 103 GLY A N 1
ATOM 791 C CA . GLY A 1 103 ? -36.875 -10.836 -1.274 1 92.56 103 GLY A CA 1
ATOM 792 C C . GLY A 1 103 ? -36.219 -10.391 0.017 1 92.56 103 GLY A C 1
ATOM 793 O O . GLY A 1 103 ? -35.781 -11.219 0.804 1 92.56 103 GLY A O 1
ATOM 794 N N . GLY A 1 104 ? -36 -9.156 0.211 1 93.94 104 GLY A N 1
ATOM 795 C CA . GLY A 1 104 ? -35.406 -8.648 1.453 1 93.94 104 GLY A CA 1
ATOM 796 C C . GLY A 1 104 ? -33.906 -8.742 1.501 1 93.94 104 GLY A C 1
ATOM 797 O O . GLY A 1 104 ? -33.312 -8.586 2.566 1 93.94 104 GLY A O 1
ATOM 798 N N . GLU A 1 105 ? -33.312 -9.062 0.354 1 97.06 105 GLU A N 1
ATOM 799 C CA . GLU A 1 105 ? -31.859 -9.109 0.223 1 97.06 105 GLU A CA 1
ATOM 800 C C . GLU A 1 105 ? -31.375 -8.164 -0.864 1 97.06 105 GLU A C 1
ATOM 802 O O . GLU A 1 105 ? -32.094 -7.887 -1.827 1 97.06 105 GLU A O 1
ATOM 807 N N . VAL A 1 106 ? -30.281 -7.59 -0.586 1 98.38 106 VAL A N 1
ATOM 808 C CA . VAL A 1 106 ? -29.625 -6.812 -1.627 1 98.38 106 VAL A CA 1
ATOM 809 C C . VAL A 1 106 ? -28.359 -7.547 -2.094 1 98.38 106 VAL A C 1
ATOM 811 O O . VAL A 1 106 ? -27.547 -7.977 -1.274 1 98.38 106 VAL A O 1
ATOM 814 N N . ARG A 1 107 ? -28.266 -7.738 -3.365 1 98.31 107 ARG A N 1
ATOM 815 C CA . ARG A 1 107 ? -27.047 -8.281 -3.961 1 98.31 107 ARG A CA 1
ATOM 816 C C . ARG A 1 107 ? -26.328 -7.23 -4.801 1 98.31 107 ARG A C 1
ATOM 818 O O . ARG A 1 107 ? -26.953 -6.516 -5.582 1 98.31 107 ARG A O 1
ATOM 825 N N . VAL A 1 108 ? -25.078 -7 -4.543 1 98.56 108 VAL A N 1
ATOM 826 C CA . VAL A 1 108 ? -24.25 -6.148 -5.379 1 98.56 108 VAL A CA 1
ATOM 827 C C . VAL A 1 108 ? -23.25 -7.008 -6.156 1 98.56 108 VAL A C 1
ATOM 829 O O . VAL A 1 108 ? -22.375 -7.652 -5.559 1 98.56 108 VAL A O 1
ATOM 832 N N . ASP A 1 109 ? -23.328 -7.066 -7.5 1 98.44 109 ASP A N 1
ATOM 833 C CA . ASP A 1 109 ? -22.359 -7.738 -8.375 1 98.44 109 ASP A CA 1
ATOM 834 C C . ASP A 1 109 ? -21.266 -6.777 -8.828 1 98.44 109 ASP A C 1
ATOM 836 O O . ASP A 1 109 ? -21.547 -5.762 -9.469 1 98.44 109 ASP A O 1
ATOM 840 N N . PHE A 1 110 ? -20.078 -7.121 -8.422 1 98.38 110 PHE A N 1
ATOM 841 C CA . PHE A 1 110 ? -18.953 -6.258 -8.773 1 98.38 110 PHE A CA 1
ATOM 842 C C . PHE A 1 110 ? -18.391 -6.629 -10.141 1 98.38 110 PHE A C 1
ATOM 844 O O . PHE A 1 110 ? -18.531 -7.766 -10.586 1 98.38 110 PHE A O 1
ATOM 851 N N . PHE A 1 111 ? -17.766 -5.699 -10.852 1 96.88 111 PHE A N 1
ATOM 852 C CA . PHE A 1 111 ? -17.078 -5.969 -12.102 1 96.88 111 PHE A CA 1
ATOM 853 C C . PHE A 1 111 ? -15.844 -5.094 -12.242 1 96.88 111 PHE A C 1
ATOM 855 O O . PHE A 1 111 ? -15.633 -4.18 -11.438 1 96.88 111 PHE A O 1
ATOM 862 N N . ASP A 1 112 ? -14.93 -5.438 -13.148 1 95.69 112 ASP A N 1
ATOM 863 C CA . ASP A 1 112 ? -13.695 -4.707 -13.414 1 95.69 112 ASP A CA 1
ATOM 864 C C . ASP A 1 112 ? -13.688 -4.152 -14.836 1 95.69 112 ASP A C 1
ATOM 866 O O . ASP A 1 112 ? -13.414 -4.883 -15.789 1 95.69 112 ASP A O 1
ATOM 870 N N . SER A 1 113 ? -13.844 -2.879 -14.938 1 94.81 113 SER A N 1
ATOM 871 C CA . SER A 1 113 ? -13.82 -2.258 -16.266 1 94.81 113 SER A CA 1
ATOM 872 C C . SER A 1 113 ? -12.391 -1.991 -16.719 1 94.81 113 SER A C 1
ATOM 874 O O . SER A 1 113 ? -12.133 -1.866 -17.922 1 94.81 113 SER A O 1
ATOM 876 N N . LEU A 1 114 ? -11.445 -1.854 -15.852 1 92.75 114 LEU A N 1
ATOM 877 C CA . LEU A 1 114 ? -10.016 -1.689 -16.094 1 92.75 114 LEU A CA 1
ATOM 878 C C . LEU A 1 114 ? -9.219 -2.789 -15.391 1 92.75 114 LEU A C 1
ATOM 880 O O . LEU A 1 114 ? -9.477 -3.1 -14.227 1 92.75 114 LEU A O 1
ATOM 884 N N . VAL A 1 115 ? -8.273 -3.393 -16.125 1 92.62 115 VAL A N 1
ATOM 885 C CA . VAL A 1 115 ? -7.57 -4.523 -15.531 1 92.62 115 VAL A CA 1
ATOM 886 C C . VAL A 1 115 ? -6.07 -4.254 -15.523 1 92.62 115 VAL A C 1
ATOM 888 O O . VAL A 1 115 ? -5.305 -4.977 -14.883 1 92.62 115 VAL A O 1
ATOM 891 N N . ASP A 1 116 ? -5.68 -3.221 -16.266 1 96.12 116 ASP A N 1
ATOM 892 C CA . ASP A 1 116 ? -4.266 -2.865 -16.312 1 96.12 116 ASP A CA 1
ATOM 893 C C . ASP A 1 116 ? -3.885 -1.959 -15.141 1 96.12 116 ASP A C 1
ATOM 895 O O . ASP A 1 116 ? -4.227 -0.775 -15.125 1 96.12 116 ASP A O 1
ATOM 899 N N . LYS A 1 117 ? -3.168 -2.482 -14.156 1 97.56 117 LYS A N 1
ATOM 900 C CA . LYS A 1 117 ? -2.785 -1.766 -12.945 1 97.56 117 LYS A CA 1
ATOM 901 C C . LYS A 1 117 ? -1.972 -0.518 -13.273 1 97.56 117 LYS A C 1
ATOM 903 O O . LYS A 1 117 ? -2.146 0.529 -12.648 1 97.56 117 LYS A O 1
ATOM 908 N N . GLY A 1 118 ? -1.032 -0.66 -14.25 1 97.06 118 GLY A N 1
ATOM 909 C CA . GLY A 1 118 ? -0.242 0.484 -14.68 1 97.06 118 GLY A CA 1
ATOM 910 C C . GLY A 1 118 ? -1.082 1.605 -15.258 1 97.06 118 GLY A C 1
ATOM 911 O O . GLY A 1 118 ? -0.861 2.777 -14.953 1 97.06 118 GLY A O 1
ATOM 912 N N . ALA A 1 119 ? -2.057 1.232 -16.047 1 97.81 119 ALA A N 1
ATOM 913 C CA . ALA A 1 119 ? -2.953 2.219 -16.641 1 97.81 119 ALA A CA 1
ATOM 914 C C . ALA A 1 119 ? -3.764 2.943 -15.57 1 97.81 119 ALA A C 1
ATOM 916 O O . ALA A 1 119 ? -3.961 4.156 -15.648 1 97.81 119 ALA A O 1
ATOM 917 N N . VAL A 1 120 ? -4.258 2.211 -14.586 1 98.44 120 VAL A N 1
ATOM 918 C CA . VAL A 1 120 ? -5.016 2.811 -13.484 1 98.44 120 VAL A CA 1
ATOM 919 C C . VAL A 1 120 ? -4.148 3.84 -12.766 1 98.44 120 VAL A C 1
ATOM 921 O O . VAL A 1 120 ? -4.594 4.961 -12.508 1 98.44 120 VAL A O 1
ATOM 924 N N . ALA A 1 121 ? -2.902 3.49 -12.422 1 98.38 121 ALA A N 1
ATOM 925 C CA . ALA A 1 121 ? -1.989 4.406 -11.75 1 98.38 121 ALA A CA 1
ATOM 926 C C . ALA A 1 121 ? -1.743 5.656 -12.594 1 98.38 121 ALA A C 1
ATOM 928 O O . ALA A 1 121 ? -1.708 6.77 -12.062 1 98.38 121 ALA A O 1
ATOM 929 N N . GLU A 1 122 ? -1.589 5.457 -13.875 1 97.94 122 GLU A N 1
ATOM 930 C CA . GLU A 1 122 ? -1.362 6.586 -14.773 1 97.94 122 GLU A CA 1
ATOM 931 C C . GLU A 1 122 ? -2.568 7.52 -14.805 1 97.94 122 GLU A C 1
ATOM 933 O O . GLU A 1 122 ? -2.414 8.742 -14.836 1 97.94 122 GLU A O 1
ATOM 938 N N . MET A 1 123 ? -3.74 6.938 -14.859 1 98.19 123 MET A N 1
ATOM 939 C CA . MET A 1 123 ? -4.957 7.742 -14.852 1 98.19 123 MET A CA 1
ATOM 940 C C . MET A 1 123 ? -5.059 8.57 -13.57 1 98.19 123 MET A C 1
ATOM 942 O O . MET A 1 123 ? -5.477 9.727 -13.609 1 98.19 123 MET A O 1
ATOM 946 N N . MET A 1 124 ? -4.668 7.992 -12.445 1 98.69 124 MET A N 1
ATOM 947 C CA . MET A 1 124 ? -4.707 8.711 -11.172 1 98.69 124 MET A CA 1
ATOM 948 C C . MET A 1 124 ? -3.732 9.883 -11.18 1 98.69 124 MET A C 1
ATOM 950 O O . MET A 1 124 ? -4.078 10.984 -10.75 1 98.69 124 MET A O 1
ATOM 954 N N . LEU A 1 125 ? -2.514 9.641 -11.648 1 98.62 125 LEU A N 1
ATOM 955 C CA . LEU A 1 125 ? -1.534 10.719 -11.734 1 98.62 125 LEU A CA 1
ATOM 956 C C . LEU A 1 125 ? -2.025 11.828 -12.656 1 98.62 125 LEU A C 1
ATOM 958 O O . LEU A 1 125 ? -1.875 13.008 -12.352 1 98.62 125 LEU A O 1
ATOM 962 N N . ARG A 1 126 ? -2.602 11.445 -13.781 1 98.12 126 ARG A N 1
ATOM 963 C CA . ARG A 1 126 ? -3.139 12.422 -14.719 1 98.12 126 ARG A CA 1
ATOM 964 C C . ARG A 1 126 ? -4.234 13.258 -14.07 1 98.12 126 ARG A C 1
ATOM 966 O O . ARG A 1 126 ? -4.328 14.461 -14.305 1 98.12 126 ARG A O 1
ATOM 973 N N . ALA A 1 127 ? -5.094 12.586 -13.289 1 98.38 127 ALA A N 1
ATOM 974 C CA . ALA A 1 127 ? -6.152 13.312 -12.594 1 98.38 127 ALA A CA 1
ATOM 975 C C . ALA A 1 127 ? -5.566 14.344 -11.625 1 98.38 127 ALA A C 1
ATOM 977 O O . ALA A 1 127 ? -6.031 15.484 -11.57 1 98.38 127 ALA A O 1
ATOM 978 N N . VAL A 1 128 ? -4.527 13.977 -10.867 1 98.44 128 VAL A N 1
ATOM 979 C CA . VAL A 1 128 ? -3.863 14.883 -9.938 1 98.44 128 VAL A CA 1
ATOM 980 C C . VAL A 1 128 ? -3.268 16.062 -10.711 1 98.44 128 VAL A C 1
ATOM 982 O O . VAL A 1 128 ? -3.418 17.219 -10.305 1 98.44 128 VAL A O 1
ATOM 985 N N . ARG A 1 129 ? -2.639 15.758 -11.805 1 97.81 129 ARG A N 1
ATOM 986 C CA . ARG A 1 129 ? -2.043 16.797 -12.648 1 97.81 129 ARG A CA 1
ATOM 987 C C . ARG A 1 129 ? -3.105 17.75 -13.172 1 97.81 129 ARG A C 1
ATOM 989 O O . ARG A 1 129 ? -2.926 18.969 -13.125 1 97.81 129 ARG A O 1
ATOM 996 N N . TYR A 1 130 ? -4.148 17.203 -13.648 1 97.62 130 TYR A N 1
ATOM 997 C CA . TYR A 1 130 ? -5.227 18.031 -14.188 1 97.62 130 TYR A CA 1
ATOM 998 C C . TYR A 1 130 ? -5.828 18.922 -13.109 1 97.62 130 TYR A C 1
ATOM 1000 O O . TYR A 1 130 ? -6.113 20.094 -13.352 1 97.62 130 TYR A O 1
ATOM 1008 N N . MET A 1 131 ? -6.055 18.375 -11.93 1 97.88 131 MET A N 1
ATOM 1009 C CA . MET A 1 131 ? -6.562 19.156 -10.805 1 97.88 131 MET A CA 1
ATOM 1010 C C . MET A 1 131 ? -5.656 20.344 -10.516 1 97.88 131 MET A C 1
ATOM 1012 O O . MET A 1 131 ? -6.129 21.484 -10.422 1 97.88 131 MET A O 1
ATOM 1016 N N . ALA A 1 132 ? -4.367 20.062 -10.422 1 97.56 132 ALA A N 1
ATOM 1017 C CA . ALA A 1 132 ? -3.402 21.109 -10.117 1 97.56 132 ALA A CA 1
ATOM 1018 C C . ALA A 1 132 ? -3.373 22.172 -11.211 1 97.56 132 ALA A C 1
ATOM 1020 O O . ALA A 1 132 ? -3.363 23.375 -10.93 1 97.56 132 ALA A O 1
ATOM 1021 N N . ASP A 1 133 ? -3.414 21.766 -12.445 1 97.44 133 ASP A N 1
ATOM 1022 C CA . ASP A 1 133 ? -3.373 22.672 -13.586 1 97.44 133 ASP A CA 1
ATOM 1023 C C . ASP A 1 133 ? -4.621 23.547 -13.633 1 97.44 133 ASP A C 1
ATOM 1025 O O . ASP A 1 133 ? -4.531 24.75 -13.883 1 97.44 133 ASP A O 1
ATOM 1029 N N . ALA A 1 134 ? -5.754 22.891 -13.477 1 97.25 134 ALA A N 1
ATOM 1030 C CA . ALA A 1 134 ? -7.016 23.625 -13.516 1 97.25 134 ALA A CA 1
ATOM 1031 C C . ALA A 1 134 ? -7.07 24.672 -12.406 1 97.25 134 ALA A C 1
ATOM 1033 O O . ALA A 1 134 ? -7.539 25.797 -12.625 1 97.25 134 ALA A O 1
ATOM 1034 N N . LEU A 1 135 ? -6.602 24.328 -11.25 1 96.75 135 LEU A N 1
ATOM 1035 C CA . LEU A 1 135 ? -6.57 25.266 -10.125 1 96.75 135 LEU A CA 1
ATOM 1036 C C . LEU A 1 135 ? -5.59 26.406 -10.391 1 96.75 135 LEU A C 1
ATOM 1038 O O . LEU A 1 135 ? -5.887 27.562 -10.102 1 96.75 135 LEU A O 1
ATOM 1042 N N . ALA A 1 136 ? -4.445 26.109 -10.945 1 96.38 136 ALA A N 1
ATOM 1043 C CA . ALA A 1 136 ? -3.436 27.109 -11.281 1 96.38 136 ALA A CA 1
ATOM 1044 C C . ALA A 1 136 ? -3.963 28.094 -12.32 1 96.38 136 ALA A C 1
ATOM 1046 O O . ALA A 1 136 ? -3.656 29.281 -12.266 1 96.38 136 ALA A O 1
ATOM 1047 N N . ALA A 1 137 ? -4.766 27.609 -13.242 1 95.5 137 ALA A N 1
ATOM 1048 C CA . ALA A 1 137 ? -5.301 28.422 -14.328 1 95.5 137 ALA A CA 1
ATOM 1049 C C . ALA A 1 137 ? -6.52 29.219 -13.867 1 95.5 137 ALA A C 1
ATOM 1051 O O . ALA A 1 137 ? -6.988 30.109 -14.578 1 95.5 137 ALA A O 1
ATOM 1052 N N . GLY A 1 138 ? -7.066 28.922 -12.68 1 92.19 138 GLY A N 1
ATOM 1053 C CA . GLY A 1 138 ? -8.289 29.547 -12.219 1 92.19 138 GLY A CA 1
ATOM 1054 C C . GLY A 1 138 ? -9.523 29.078 -12.961 1 92.19 138 GLY A C 1
ATOM 1055 O O . GLY A 1 138 ? -10.531 29.781 -13.023 1 92.19 138 GLY A O 1
ATOM 1056 N N . ALA A 1 139 ? -9.422 27.953 -13.602 1 87.38 139 ALA A N 1
ATOM 1057 C CA . ALA A 1 139 ? -10.484 27.422 -14.461 1 87.38 139 ALA A CA 1
ATOM 1058 C C . ALA A 1 139 ? -11.234 26.297 -13.773 1 87.38 139 ALA A C 1
ATOM 1060 O O . ALA A 1 139 ? -12.18 25.734 -14.328 1 87.38 139 ALA A O 1
ATOM 1061 N N . ALA A 1 140 ? -10.828 25.953 -12.57 1 86.62 140 ALA A N 1
ATOM 1062 C CA . ALA A 1 140 ? -11.375 24.797 -11.875 1 86.62 140 ALA A CA 1
ATOM 1063 C C . ALA A 1 140 ? -12.711 25.125 -11.219 1 86.62 140 ALA A C 1
ATOM 1065 O O . ALA A 1 140 ? -12.82 26.125 -10.5 1 86.62 140 ALA A O 1
ATOM 1066 N N . SER A 1 141 ? -13.781 24.391 -11.523 1 92.25 141 SER A N 1
ATOM 1067 C CA . SER A 1 141 ? -15.023 24.5 -10.766 1 92.25 141 SER A CA 1
ATOM 1068 C C . SER A 1 141 ? -15.016 23.562 -9.555 1 92.25 141 SER A C 1
ATOM 1070 O O . SER A 1 141 ? -14.43 22.484 -9.602 1 92.25 141 SER A O 1
ATOM 1072 N N . PRO A 1 142 ? -15.602 24.016 -8.516 1 93.12 142 PRO A N 1
ATOM 1073 C CA . PRO A 1 142 ? -15.68 23.141 -7.344 1 93.12 142 PRO A CA 1
ATOM 1074 C C . PRO A 1 142 ? -16.234 21.75 -7.676 1 93.12 142 PRO A C 1
ATOM 1076 O O . PRO A 1 142 ? -15.727 20.75 -7.172 1 93.12 142 PRO A O 1
ATOM 1079 N N . ARG A 1 143 ? -17.219 21.781 -8.531 1 94.44 143 ARG A N 1
ATOM 1080 C CA . ARG A 1 143 ? -17.812 20.5 -8.938 1 94.44 143 ARG A CA 1
ATOM 1081 C C . ARG A 1 143 ? -16.828 19.656 -9.719 1 94.44 143 ARG A C 1
ATOM 1083 O O . ARG A 1 143 ? -16.766 18.438 -9.555 1 94.44 143 ARG A O 1
ATOM 1090 N N . GLY A 1 144 ? -16.078 20.297 -10.586 1 95.81 144 GLY A N 1
ATOM 1091 C CA . GLY A 1 144 ? -15.07 19.594 -11.359 1 95.81 144 GLY A CA 1
ATOM 1092 C C . GLY A 1 144 ? -13.977 18.984 -10.508 1 95.81 144 GLY A C 1
ATOM 1093 O O . GLY A 1 144 ? -13.586 17.828 -10.711 1 95.81 144 GLY A O 1
ATOM 1094 N N . ILE A 1 145 ? -13.523 19.703 -9.461 1 96.81 145 ILE A N 1
ATOM 1095 C CA . ILE A 1 145 ? -12.477 19.25 -8.562 1 96.81 145 ILE A CA 1
ATOM 1096 C C . ILE A 1 145 ? -12.992 18.078 -7.715 1 96.81 145 ILE A C 1
ATOM 1098 O O . ILE A 1 145 ? -12.289 17.094 -7.523 1 96.81 145 ILE A O 1
ATOM 1102 N N . SER A 1 146 ? -14.188 18.203 -7.312 1 95.44 146 SER A N 1
ATOM 1103 C CA . SER A 1 146 ? -14.797 17.141 -6.52 1 95.44 146 SER A CA 1
ATOM 1104 C C . SER A 1 146 ? -14.945 15.867 -7.336 1 95.44 146 SER A C 1
ATOM 1106 O O . SER A 1 146 ? -14.727 14.766 -6.82 1 95.44 146 SER A O 1
ATOM 1108 N N . ALA A 1 147 ? -15.336 16.016 -8.594 1 95.56 147 ALA A N 1
ATOM 1109 C CA . ALA A 1 147 ? -15.508 14.867 -9.469 1 95.56 147 ALA A CA 1
ATOM 1110 C C . ALA A 1 147 ? -14.172 14.148 -9.695 1 95.56 147 ALA A C 1
ATOM 1112 O O . ALA A 1 147 ? -14.117 12.914 -9.688 1 95.56 147 ALA A O 1
ATOM 1113 N N . LEU A 1 148 ? -13.133 14.945 -9.891 1 96.75 148 LEU A N 1
ATOM 1114 C CA . LEU A 1 148 ? -11.812 14.367 -10.086 1 96.75 148 LEU A CA 1
ATOM 1115 C C . LEU A 1 148 ? -11.336 13.664 -8.812 1 96.75 148 LEU A C 1
ATOM 1117 O O . LEU A 1 148 ? -10.75 12.586 -8.883 1 96.75 148 LEU A O 1
ATOM 1121 N N . ASP A 1 149 ? -11.602 14.305 -7.723 1 96.88 149 ASP A N 1
ATOM 1122 C CA . ASP A 1 149 ? -11.25 13.703 -6.438 1 96.88 149 ASP A CA 1
ATOM 1123 C C . ASP A 1 149 ? -11.961 12.359 -6.246 1 96.88 149 ASP A C 1
ATOM 1125 O O . ASP A 1 149 ? -11.336 11.383 -5.816 1 96.88 149 ASP A O 1
ATOM 1129 N N . GLN A 1 150 ? -13.188 12.258 -6.582 1 95.81 150 GLN A N 1
ATOM 1130 C CA . GLN A 1 150 ? -13.969 11.023 -6.469 1 95.81 150 GLN A CA 1
ATOM 1131 C C . GLN A 1 150 ? -13.438 9.953 -7.414 1 95.81 150 GLN A C 1
ATOM 1133 O O . GLN A 1 150 ? -13.422 8.766 -7.07 1 95.81 150 GLN A O 1
ATOM 1138 N N . GLU A 1 151 ? -13.062 10.367 -8.578 1 97.12 151 GLU A N 1
ATOM 1139 C CA . GLU A 1 151 ? -12.492 9.438 -9.539 1 97.12 151 GLU A CA 1
ATOM 1140 C C . GLU A 1 151 ? -11.211 8.805 -9.008 1 97.12 151 GLU A C 1
ATOM 1142 O O . GLU A 1 151 ? -10.992 7.602 -9.156 1 97.12 151 GLU A O 1
ATOM 1147 N N . VAL A 1 152 ? -10.383 9.633 -8.383 1 98.31 152 VAL A N 1
ATOM 1148 C CA . VAL A 1 152 ? -9.133 9.141 -7.816 1 98.31 152 VAL A CA 1
ATOM 1149 C C . VAL A 1 152 ? -9.43 8.172 -6.676 1 98.31 152 VAL A C 1
ATOM 1151 O O . VAL A 1 152 ? -8.773 7.133 -6.547 1 98.31 152 VAL A O 1
ATOM 1154 N N . ASP A 1 153 ? -10.477 8.422 -5.898 1 96.69 153 ASP A N 1
ATOM 1155 C CA . ASP A 1 153 ? -10.906 7.531 -4.824 1 96.69 153 ASP A CA 1
ATOM 1156 C C . ASP A 1 153 ? -11.32 6.168 -5.379 1 96.69 153 ASP A C 1
ATOM 1158 O O . ASP A 1 153 ? -10.953 5.129 -4.824 1 96.69 153 ASP A O 1
ATOM 1162 N N . ARG A 1 154 ? -12.023 6.207 -6.469 1 97.56 154 ARG A N 1
ATOM 1163 C CA . ARG A 1 154 ? -12.492 4.973 -7.094 1 97.56 154 ARG A CA 1
ATOM 1164 C C . ARG A 1 154 ? -11.312 4.141 -7.594 1 97.56 154 ARG A C 1
ATOM 1166 O O . ARG A 1 154 ? -11.297 2.918 -7.426 1 97.56 154 ARG A O 1
ATOM 1173 N N . HIS A 1 155 ? -10.359 4.848 -8.141 1 98.56 155 HIS A N 1
ATOM 1174 C CA . HIS A 1 155 ? -9.211 4.141 -8.688 1 98.56 155 HIS A CA 1
ATOM 1175 C C . HIS A 1 155 ? -8.344 3.551 -7.582 1 98.56 155 HIS A C 1
ATOM 1177 O O . HIS A 1 155 ? -7.75 2.484 -7.758 1 98.56 155 HIS A O 1
ATOM 1183 N N . ARG A 1 156 ? -8.328 4.25 -6.438 1 98.44 156 ARG A N 1
ATOM 1184 C CA . ARG A 1 156 ? -7.598 3.691 -5.305 1 98.44 156 ARG A CA 1
ATOM 1185 C C . ARG A 1 156 ? -8.195 2.355 -4.875 1 98.44 156 ARG A C 1
ATOM 1187 O O . ARG A 1 156 ? -7.465 1.39 -4.641 1 98.44 156 ARG A O 1
ATOM 1194 N N . LEU A 1 157 ? -9.484 2.234 -4.793 1 98.38 157 LEU A N 1
ATOM 1195 C CA . LEU A 1 157 ? -10.172 0.995 -4.434 1 98.38 157 LEU A CA 1
ATOM 1196 C C . LEU A 1 157 ? -9.984 -0.061 -5.516 1 98.38 157 LEU A C 1
ATOM 1198 O O . LEU A 1 157 ? -9.742 -1.232 -5.215 1 98.38 157 LEU A O 1
ATOM 1202 N N . ARG A 1 158 ? -10.062 0.412 -6.758 1 98.56 158 ARG A N 1
ATOM 1203 C CA . ARG A 1 158 ? -9.852 -0.48 -7.895 1 98.56 158 ARG A CA 1
ATOM 1204 C C . ARG A 1 158 ? -8.469 -1.119 -7.84 1 98.56 158 ARG A C 1
ATOM 1206 O O . ARG A 1 158 ? -8.32 -2.314 -8.102 1 98.56 158 ARG A O 1
ATOM 1213 N N . MET A 1 159 ? -7.492 -0.301 -7.496 1 98.81 159 MET A N 1
ATOM 1214 C CA . MET A 1 159 ? -6.125 -0.808 -7.434 1 98.81 159 MET A CA 1
ATOM 1215 C C . MET A 1 159 ? -5.996 -1.897 -6.375 1 98.81 159 MET A C 1
ATOM 1217 O O . MET A 1 159 ? -5.391 -2.941 -6.621 1 98.81 159 MET A O 1
ATOM 1221 N N . SER A 1 160 ? -6.605 -1.665 -5.188 1 98.5 160 SER A N 1
ATOM 1222 C CA . SER A 1 160 ? -6.609 -2.678 -4.133 1 98.5 160 SER A CA 1
ATOM 1223 C C . SER A 1 160 ? -7.25 -3.973 -4.617 1 98.5 160 SER A C 1
ATOM 1225 O O . SER A 1 160 ? -6.691 -5.055 -4.434 1 98.5 160 SER A O 1
ATOM 1227 N N . ARG A 1 161 ? -8.328 -3.848 -5.285 1 98.38 161 ARG A N 1
ATOM 1228 C CA . ARG A 1 161 ? -9.078 -4.984 -5.812 1 98.38 161 ARG A CA 1
ATOM 1229 C C . ARG A 1 161 ? -8.25 -5.762 -6.828 1 98.38 161 ARG A C 1
ATOM 1231 O O . ARG A 1 161 ? -8.141 -6.988 -6.742 1 98.38 161 ARG A O 1
ATOM 1238 N N . LEU A 1 162 ? -7.672 -5.035 -7.77 1 98.44 162 LEU A N 1
ATOM 1239 C CA . LEU A 1 162 ? -6.898 -5.676 -8.828 1 98.44 162 LEU A CA 1
ATOM 1240 C C . LEU A 1 162 ? -5.719 -6.453 -8.25 1 98.44 162 LEU A C 1
ATOM 1242 O O . LEU A 1 162 ? -5.418 -7.562 -8.695 1 98.44 162 LEU A O 1
ATOM 1246 N N . CYS A 1 163 ? -5.117 -5.914 -7.211 1 98.5 163 CYS A N 1
ATOM 1247 C CA . CYS A 1 163 ? -3.922 -6.547 -6.66 1 98.5 163 CYS A CA 1
ATOM 1248 C C . CYS A 1 163 ? -4.293 -7.711 -5.75 1 98.5 163 CYS A C 1
ATOM 1250 O O . CYS A 1 163 ? -3.504 -8.641 -5.57 1 98.5 163 CYS A O 1
ATOM 1252 N N . VAL A 1 164 ? -5.488 -7.727 -5.18 1 97.69 164 VAL A N 1
ATOM 1253 C CA . VAL A 1 164 ? -5.949 -8.891 -4.43 1 97.69 164 VAL A CA 1
ATOM 1254 C C . VAL A 1 164 ? -6.285 -10.023 -5.395 1 97.69 164 VAL A C 1
ATOM 1256 O O . VAL A 1 164 ? -5.895 -11.172 -5.172 1 97.69 164 VAL A O 1
ATOM 1259 N N . ARG A 1 165 ? -6.906 -9.695 -6.512 1 96.19 165 ARG A N 1
ATOM 1260 C CA . ARG A 1 165 ? -7.387 -10.695 -7.457 1 96.19 165 ARG A CA 1
ATOM 1261 C C . ARG A 1 165 ? -6.246 -11.234 -8.312 1 96.19 165 ARG A C 1
ATOM 1263 O O . ARG A 1 165 ? -6.273 -12.391 -8.734 1 96.19 165 ARG A O 1
ATOM 1270 N N . TRP A 1 166 ? -5.277 -10.312 -8.547 1 96.75 166 TRP A N 1
ATOM 1271 C CA . TRP A 1 166 ? -4.152 -10.641 -9.414 1 96.75 166 TRP A CA 1
ATOM 1272 C C . TRP A 1 166 ? -2.836 -10.18 -8.797 1 96.75 166 TRP A C 1
ATOM 1274 O O . TRP A 1 166 ? -2.178 -9.281 -9.328 1 96.75 166 TRP A O 1
ATOM 1284 N N . PRO A 1 167 ? -2.447 -10.812 -7.746 1 97.31 167 PRO A N 1
ATOM 1285 C CA . PRO A 1 167 ? -1.195 -10.383 -7.117 1 97.31 167 PRO A CA 1
ATOM 1286 C C . PRO A 1 167 ? 0.015 -10.57 -8.031 1 97.31 167 PRO A C 1
ATOM 1288 O O . PRO A 1 167 ? 0.172 -11.633 -8.641 1 97.31 167 PRO A O 1
ATOM 1291 N N . THR A 1 168 ? 0.785 -9.586 -8.195 1 97.19 168 THR A N 1
ATOM 1292 C CA . THR A 1 168 ? 2.041 -9.586 -8.938 1 97.19 168 THR A CA 1
ATOM 1293 C C . THR A 1 168 ? 3.119 -8.82 -8.172 1 97.19 168 THR A C 1
ATOM 1295 O O . THR A 1 168 ? 2.814 -8.078 -7.234 1 97.19 168 THR A O 1
ATOM 1298 N N . PRO A 1 169 ? 4.383 -8.992 -8.516 1 96.75 169 PRO A N 1
ATOM 1299 C CA . PRO A 1 169 ? 5.477 -8.312 -7.82 1 96.75 169 PRO A CA 1
ATOM 1300 C C . PRO A 1 169 ? 5.355 -6.793 -7.875 1 96.75 169 PRO A C 1
ATOM 1302 O O . PRO A 1 169 ? 5.898 -6.094 -7.016 1 96.75 169 PRO A O 1
ATOM 1305 N N . THR A 1 170 ? 4.613 -6.246 -8.812 1 97.44 170 THR A N 1
ATOM 1306 C CA . THR A 1 170 ? 4.539 -4.797 -8.977 1 97.44 170 THR A CA 1
ATOM 1307 C C . THR A 1 170 ? 3.4 -4.219 -8.141 1 97.44 170 THR A C 1
ATOM 1309 O O . THR A 1 170 ? 3.266 -2.998 -8.023 1 97.44 170 THR A O 1
ATOM 1312 N N . CYS A 1 171 ? 2.592 -5.043 -7.527 1 98.38 171 CYS A N 1
ATOM 1313 C CA . CYS A 1 171 ? 1.432 -4.574 -6.777 1 98.38 171 CYS A CA 1
ATOM 1314 C C . CYS A 1 171 ? 1.855 -3.666 -5.629 1 98.38 171 CYS A C 1
ATOM 1316 O O . CYS A 1 171 ? 1.216 -2.645 -5.375 1 98.38 171 CYS A O 1
ATOM 1318 N N . PRO A 1 172 ? 2.953 -3.949 -4.93 1 98.56 172 PRO A N 1
ATOM 1319 C CA . PRO A 1 172 ? 3.346 -3.029 -3.857 1 98.56 172 PRO A CA 1
ATOM 1320 C C . PRO A 1 172 ? 3.57 -1.604 -4.355 1 98.56 172 PRO A C 1
ATOM 1322 O O . PRO A 1 172 ? 3.227 -0.643 -3.662 1 98.56 172 PRO A O 1
ATOM 1325 N N . PHE A 1 173 ? 4.105 -1.47 -5.551 1 98.44 173 PHE A N 1
ATOM 1326 C CA . PHE A 1 173 ? 4.324 -0.143 -6.117 1 98.44 173 PHE A CA 1
ATOM 1327 C C . PHE A 1 173 ? 2.998 0.553 -6.395 1 98.44 173 PHE A C 1
ATOM 1329 O O . PHE A 1 173 ? 2.787 1.692 -5.973 1 98.44 173 PHE A O 1
ATOM 1336 N N . TYR A 1 174 ? 2.135 -0.205 -6.98 1 98.75 174 TYR A N 1
ATOM 1337 C CA . TYR A 1 174 ? 0.883 0.395 -7.426 1 98.75 174 TYR A CA 1
ATOM 1338 C C . TYR A 1 174 ? -0.02 0.716 -6.238 1 98.75 174 TYR A C 1
ATOM 1340 O O . TYR A 1 174 ? -0.746 1.713 -6.258 1 98.75 174 TYR A O 1
ATOM 1348 N N . ILE A 1 175 ? -0.035 -0.109 -5.238 1 98.81 175 ILE A N 1
ATOM 1349 C CA . ILE A 1 175 ? -0.826 0.151 -4.039 1 98.81 175 ILE A CA 1
ATOM 1350 C C . ILE A 1 175 ? -0.341 1.436 -3.369 1 98.81 175 ILE A C 1
ATOM 1352 O O . ILE A 1 175 ? -1.149 2.275 -2.967 1 98.81 175 ILE A O 1
ATOM 1356 N N . GLN A 1 176 ? 0.928 1.607 -3.281 1 98.62 176 GLN A N 1
ATOM 1357 C CA . GLN A 1 176 ? 1.488 2.807 -2.666 1 98.62 176 GLN A CA 1
ATOM 1358 C C . GLN A 1 176 ? 1.188 4.047 -3.502 1 98.62 176 GLN A C 1
ATOM 1360 O O . GLN A 1 176 ? 0.76 5.07 -2.971 1 98.62 176 GLN A O 1
ATOM 1365 N N . LEU A 1 177 ? 1.415 3.908 -4.797 1 98.69 177 LEU A N 1
ATOM 1366 C CA . LEU A 1 177 ? 1.142 5.043 -5.672 1 98.69 177 LEU A CA 1
ATOM 1367 C C . LEU A 1 177 ? -0.323 5.457 -5.582 1 98.69 177 LEU A C 1
ATOM 1369 O O . LEU A 1 177 ? -0.629 6.648 -5.496 1 98.69 177 LEU A O 1
ATOM 1373 N N . ALA A 1 178 ? -1.184 4.48 -5.602 1 98.81 178 ALA A N 1
ATOM 1374 C CA . ALA A 1 178 ? -2.611 4.777 -5.535 1 98.81 178 ALA A CA 1
ATOM 1375 C C . ALA A 1 178 ? -2.949 5.562 -4.273 1 98.81 178 ALA A C 1
ATOM 1377 O O . ALA A 1 178 ? -3.715 6.527 -4.32 1 98.81 178 ALA A O 1
ATOM 1378 N N . ARG A 1 179 ? -2.352 5.176 -3.223 1 97.94 179 ARG A N 1
ATOM 1379 C CA . ARG A 1 179 ? -2.588 5.875 -1.964 1 97.94 179 ARG A CA 1
ATOM 1380 C C . ARG A 1 179 ? -2.035 7.297 -2.016 1 97.94 179 ARG A C 1
ATOM 1382 O O . ARG A 1 179 ? -2.703 8.242 -1.596 1 97.94 179 ARG A O 1
ATOM 1389 N N . TYR A 1 180 ? -0.839 7.445 -2.486 1 98.5 180 TYR A N 1
ATOM 1390 C CA . TYR A 1 180 ? -0.215 8.758 -2.529 1 98.5 180 TYR A CA 1
ATOM 1391 C C . TYR A 1 180 ? -0.985 9.703 -3.451 1 98.5 180 TYR A C 1
ATOM 1393 O O . TYR A 1 180 ? -1.193 10.867 -3.121 1 98.5 180 TYR A O 1
ATOM 1401 N N . PHE A 1 181 ? -1.442 9.188 -4.562 1 98.81 181 PHE A N 1
ATOM 1402 C CA . PHE A 1 181 ? -2.201 10.016 -5.492 1 98.81 181 PHE A CA 1
ATOM 1403 C C . PHE A 1 181 ? -3.557 10.391 -4.902 1 98.81 181 PHE A C 1
ATOM 1405 O O . PHE A 1 181 ? -4.023 11.516 -5.066 1 98.81 181 PHE A O 1
ATOM 1412 N N . GLU A 1 182 ? -4.176 9.445 -4.258 1 98.38 182 GLU A N 1
ATOM 1413 C CA . GLU A 1 182 ? -5.445 9.727 -3.592 1 98.38 182 GLU A CA 1
ATOM 1414 C C . GLU A 1 182 ? -5.285 10.828 -2.549 1 98.38 182 GLU A C 1
ATOM 1416 O O . GLU A 1 182 ? -6.113 11.742 -2.467 1 98.38 182 GLU A O 1
ATOM 1421 N N . ARG A 1 183 ? -4.223 10.758 -1.793 1 96.62 183 ARG A N 1
ATOM 1422 C CA . ARG A 1 183 ? -3.984 11.758 -0.753 1 96.62 183 ARG A CA 1
ATOM 1423 C C . ARG A 1 183 ? -3.637 13.109 -1.36 1 96.62 183 ARG A C 1
ATOM 1425 O O . ARG A 1 183 ? -4.074 14.148 -0.861 1 96.62 183 ARG A O 1
ATOM 1432 N N . ALA A 1 184 ? -2.812 13.078 -2.373 1 98.31 184 ALA A N 1
ATOM 1433 C CA . ALA A 1 184 ? -2.504 14.336 -3.059 1 98.31 184 ALA A CA 1
ATOM 1434 C C . ALA A 1 184 ? -3.773 15.008 -3.566 1 98.31 184 ALA A C 1
ATOM 1436 O O . ALA A 1 184 ? -3.965 16.219 -3.377 1 98.31 184 ALA A O 1
ATOM 1437 N N . ALA A 1 185 ? -4.66 14.234 -4.199 1 98.5 185 ALA A N 1
ATOM 1438 C CA . ALA A 1 185 ? -5.922 14.758 -4.719 1 98.5 185 ALA A CA 1
ATOM 1439 C C . ALA A 1 185 ? -6.785 15.32 -3.592 1 98.5 185 ALA A C 1
ATOM 1441 O O . ALA A 1 185 ? -7.371 16.391 -3.729 1 98.5 185 ALA A O 1
ATOM 1442 N N . ASP A 1 186 ? -6.84 14.641 -2.496 1 96.31 186 ASP A N 1
ATOM 1443 C CA . ASP A 1 186 ? -7.59 15.086 -1.328 1 96.31 186 ASP A CA 1
ATOM 1444 C C . ASP A 1 186 ? -7.117 16.453 -0.862 1 96.31 186 ASP A C 1
ATOM 1446 O O . ASP A 1 186 ? -7.934 17.328 -0.57 1 96.31 186 ASP A O 1
ATOM 1450 N N . HIS A 1 187 ? -5.82 16.625 -0.754 1 96.25 187 HIS A N 1
ATOM 1451 C CA . HIS A 1 187 ? -5.27 17.875 -0.248 1 96.25 187 HIS A CA 1
ATOM 1452 C C . HIS A 1 187 ? -5.383 18.984 -1.285 1 96.25 187 HIS A C 1
ATOM 1454 O O . HIS A 1 187 ? -5.559 20.156 -0.932 1 96.25 187 HIS A O 1
ATOM 1460 N N . LEU A 1 188 ? -5.32 18.641 -2.562 1 97.56 188 LEU A N 1
ATOM 1461 C CA . LEU A 1 188 ? -5.598 19.625 -3.596 1 97.56 188 LEU A CA 1
ATOM 1462 C C . LEU A 1 188 ? -7.035 20.125 -3.502 1 97.56 188 LEU A C 1
ATOM 1464 O O . LEU A 1 188 ? -7.289 21.328 -3.605 1 97.56 188 LEU A O 1
ATOM 1468 N N . ALA A 1 189 ? -7.965 19.219 -3.312 1 97.06 189 ALA A N 1
ATOM 1469 C CA . ALA A 1 189 ? -9.367 19.578 -3.154 1 97.06 189 ALA A CA 1
ATOM 1470 C C . ALA A 1 189 ? -9.57 20.469 -1.928 1 97.06 189 ALA A C 1
ATOM 1472 O O . ALA A 1 189 ? -10.336 21.422 -1.971 1 97.06 189 ALA A O 1
ATOM 1473 N N . ALA A 1 190 ? -8.875 20.141 -0.85 1 93.94 190 ALA A N 1
ATOM 1474 C CA . ALA A 1 190 ? -8.961 20.953 0.365 1 93.94 190 ALA A CA 1
ATOM 1475 C C . ALA A 1 190 ? -8.422 22.359 0.127 1 93.94 190 ALA A C 1
ATOM 1477 O O . ALA A 1 190 ? -9.008 23.344 0.591 1 93.94 190 ALA A O 1
ATOM 1478 N N . LEU A 1 191 ? -7.332 22.469 -0.554 1 94 191 LEU A N 1
ATOM 1479 C CA . LEU A 1 191 ? -6.754 23.766 -0.893 1 94 191 LEU A CA 1
ATOM 1480 C C . LEU A 1 191 ? -7.707 24.578 -1.762 1 94 191 LEU A C 1
ATOM 1482 O O . LEU A 1 191 ? -7.824 25.797 -1.593 1 94 191 LEU A O 1
ATOM 1486 N N . ALA A 1 192 ? -8.297 23.922 -2.701 1 94.69 192 ALA A N 1
ATOM 1487 C CA . ALA A 1 192 ? -9.273 24.578 -3.568 1 94.69 192 ALA A CA 1
ATOM 1488 C C . ALA A 1 192 ? -10.43 25.156 -2.754 1 94.69 192 ALA A C 1
ATOM 1490 O O . ALA A 1 192 ? -10.875 26.281 -3.014 1 94.69 192 ALA A O 1
ATOM 1491 N N . ALA A 1 193 ? -10.891 24.422 -1.831 1 92.19 193 ALA A N 1
ATOM 1492 C CA . ALA A 1 193 ? -12 24.859 -0.98 1 92.19 193 ALA A CA 1
ATOM 1493 C C . ALA A 1 193 ? -11.609 26.062 -0.14 1 92.19 193 ALA A C 1
ATOM 1495 O O . ALA A 1 193 ? -12.461 26.891 0.211 1 92.19 193 ALA A O 1
ATOM 1496 N N . GLU A 1 194 ? -10.312 26.234 0.15 1 88.81 194 GLU A N 1
ATOM 1497 C CA . GLU A 1 194 ? -9.805 27.359 0.936 1 88.81 194 GLU A CA 1
ATOM 1498 C C . GLU A 1 194 ? -9.516 28.562 0.05 1 88.81 194 GLU A C 1
ATOM 1500 O O . GLU A 1 194 ? -9.047 29.594 0.535 1 88.81 194 GLU A O 1
ATOM 1505 N N . GLU A 1 195 ? -9.727 28.406 -1.187 1 87.88 195 GLU A N 1
ATOM 1506 C CA . GLU A 1 195 ? -9.445 29.469 -2.146 1 87.88 195 GLU A CA 1
ATOM 1507 C C . GLU A 1 195 ? -8.008 29.969 -2.002 1 87.88 195 GLU A C 1
ATOM 1509 O O . GLU A 1 195 ? -7.781 31.188 -1.885 1 87.88 195 GLU A O 1
ATOM 1514 N N . ALA A 1 196 ? -7.117 29.031 -1.952 1 87.69 196 ALA A N 1
ATOM 1515 C CA . ALA A 1 196 ? -5.703 29.344 -1.76 1 87.69 196 ALA A CA 1
ATOM 1516 C C . ALA A 1 196 ? -5.172 30.203 -2.898 1 87.69 196 ALA A C 1
ATOM 1518 O O . ALA A 1 196 ? -5.828 30.359 -3.932 1 87.69 196 ALA A O 1
ATOM 1519 N N . ASP A 1 197 ? -4.012 30.797 -2.639 1 87.88 197 ASP A N 1
ATOM 1520 C CA . ASP A 1 197 ? -3.365 31.672 -3.607 1 87.88 197 ASP A CA 1
ATOM 1521 C C . ASP A 1 197 ? -3.035 30.922 -4.895 1 87.88 197 ASP A C 1
ATOM 1523 O O . ASP A 1 197 ? -2.59 29.781 -4.855 1 87.88 197 ASP A O 1
ATOM 1527 N N . ARG A 1 198 ? -3.18 31.609 -5.988 1 90.12 198 ARG A N 1
ATOM 1528 C CA . ARG A 1 198 ? -2.93 31 -7.293 1 90.12 198 ARG A CA 1
ATOM 1529 C C . ARG A 1 198 ? -1.459 30.641 -7.457 1 90.12 198 ARG A C 1
ATOM 1531 O O . ARG A 1 198 ? -1.129 29.656 -8.141 1 90.12 198 ARG A O 1
ATOM 1538 N N . ARG A 1 199 ? -0.638 31.375 -6.898 1 91.88 199 ARG A N 1
ATOM 1539 C CA . ARG A 1 199 ? 0.793 31.094 -6.965 1 91.88 199 ARG A CA 1
ATOM 1540 C C . ARG A 1 199 ? 1.112 29.734 -6.375 1 91.88 199 ARG A C 1
ATOM 1542 O O . ARG A 1 199 ? 1.994 29.031 -6.867 1 91.88 199 ARG A O 1
ATOM 1549 N N . LEU A 1 200 ? 0.443 29.438 -5.344 1 94.69 200 LEU A N 1
ATOM 1550 C CA . LEU A 1 200 ? 0.628 28.141 -4.699 1 94.69 200 LEU A CA 1
ATOM 1551 C C . LEU A 1 200 ? 0.212 27 -5.629 1 94.69 200 LEU A C 1
ATOM 1553 O O . LEU A 1 200 ? 0.933 26.016 -5.77 1 94.69 200 LEU A O 1
ATOM 1557 N N . PHE A 1 201 ? -0.877 27.188 -6.324 1 95.31 201 PHE A N 1
ATOM 1558 C CA . PHE A 1 201 ? -1.36 26.172 -7.246 1 95.31 201 PHE A CA 1
ATOM 1559 C C . PHE A 1 201 ? -0.412 26.016 -8.43 1 95.31 201 PHE A C 1
ATOM 1561 O O . PHE A 1 201 ? -0.241 24.906 -8.953 1 95.31 201 PHE A O 1
ATOM 1568 N N . LYS A 1 202 ? 0.161 27.078 -8.891 1 96.12 202 LYS A N 1
ATOM 1569 C CA . LYS A 1 202 ? 1.131 27 -9.977 1 96.12 202 LYS A CA 1
ATOM 1570 C C . LYS A 1 202 ? 2.336 26.156 -9.586 1 96.12 202 LYS A C 1
ATOM 1572 O O . LYS A 1 202 ? 2.826 25.359 -10.383 1 96.12 202 LYS A O 1
ATOM 1577 N N . LEU A 1 203 ? 2.791 26.344 -8.359 1 96 203 LEU A N 1
ATOM 1578 C CA . LEU A 1 203 ? 3.92 25.562 -7.863 1 96 203 LEU A CA 1
ATOM 1579 C C . LEU A 1 203 ? 3.561 24.078 -7.766 1 96 203 LEU A C 1
ATOM 1581 O O . LEU A 1 203 ? 4.355 23.219 -8.141 1 96 203 LEU A O 1
ATOM 1585 N N . LEU A 1 204 ? 2.359 23.797 -7.277 1 97.12 204 LEU A N 1
ATOM 1586 C CA . LEU A 1 204 ? 1.916 22.422 -7.141 1 97.12 204 LEU A CA 1
ATOM 1587 C C . LEU A 1 204 ? 1.713 21.766 -8.508 1 97.12 204 LEU A C 1
ATOM 1589 O O . LEU A 1 204 ? 1.989 20.578 -8.688 1 97.12 204 LEU A O 1
ATOM 1593 N N . ALA A 1 205 ? 1.232 22.578 -9.477 1 97.5 205 ALA A N 1
ATOM 1594 C CA . ALA A 1 205 ? 1.095 22.094 -10.844 1 97.5 205 ALA A CA 1
ATOM 1595 C C . ALA A 1 205 ? 2.455 21.734 -11.445 1 97.5 205 ALA A C 1
ATOM 1597 O O . ALA A 1 205 ? 2.598 20.719 -12.117 1 97.5 205 ALA A O 1
ATOM 1598 N N . GLU A 1 206 ? 3.387 22.547 -11.203 1 97.25 206 GLU A N 1
ATOM 1599 C CA . GLU A 1 206 ? 4.746 22.281 -11.664 1 97.25 206 GLU A CA 1
ATOM 1600 C C . GLU A 1 206 ? 5.297 21 -11.031 1 97.25 206 GLU A C 1
ATOM 1602 O O . GLU A 1 206 ? 5.957 20.203 -11.703 1 97.25 206 GLU A O 1
ATOM 1607 N N . ALA A 1 207 ? 5.082 20.844 -9.727 1 97.69 207 ALA A N 1
ATOM 1608 C CA . ALA A 1 207 ? 5.535 19.656 -9.023 1 97.69 207 ALA A CA 1
ATOM 1609 C C . ALA A 1 207 ? 4.898 18.391 -9.609 1 97.69 207 ALA A C 1
ATOM 1611 O O . ALA A 1 207 ? 5.582 17.391 -9.828 1 97.69 207 ALA A O 1
ATOM 1612 N N . ALA A 1 208 ? 3.592 18.469 -9.883 1 98 208 ALA A N 1
ATOM 1613 C CA . ALA A 1 208 ? 2.883 17.328 -10.453 1 98 208 ALA A CA 1
ATOM 1614 C C . ALA A 1 208 ? 3.383 17.016 -11.859 1 98 208 ALA A C 1
ATOM 1616 O O . ALA A 1 208 ? 3.547 15.852 -12.219 1 98 208 ALA A O 1
ATOM 1617 N N . GLU A 1 209 ? 3.592 18.031 -12.648 1 97.44 209 GLU A N 1
ATOM 1618 C CA . GLU A 1 209 ? 4.129 17.859 -13.992 1 97.44 209 GLU A CA 1
ATOM 1619 C C . GLU A 1 209 ? 5.512 17.219 -13.953 1 97.44 209 GLU A C 1
ATOM 1621 O O . GLU A 1 209 ? 5.824 16.344 -14.773 1 97.44 209 GLU A O 1
ATOM 1626 N N . GLY A 1 210 ? 6.312 17.719 -13.039 1 96.94 210 GLY A N 1
ATOM 1627 C CA . GLY A 1 210 ? 7.637 17.141 -12.875 1 96.94 210 GLY A CA 1
ATOM 1628 C C . GLY A 1 210 ? 7.602 15.656 -12.555 1 96.94 210 GLY A C 1
ATOM 1629 O O . GLY A 1 210 ? 8.406 14.883 -13.078 1 96.94 210 GLY A O 1
ATOM 1630 N N . LEU A 1 211 ? 6.699 15.242 -11.695 1 97.94 211 LEU A N 1
ATOM 1631 C CA . LEU A 1 211 ? 6.574 13.836 -11.344 1 97.94 211 LEU A CA 1
ATOM 1632 C C . LEU A 1 211 ? 6.172 13 -12.555 1 97.94 211 LEU A C 1
ATOM 1634 O O . LEU A 1 211 ? 6.699 11.906 -12.766 1 97.94 211 LEU A O 1
ATOM 1638 N N . GLU A 1 212 ? 5.219 13.516 -13.328 1 96.94 212 GLU A N 1
ATOM 1639 C CA . GLU A 1 212 ? 4.777 12.812 -14.523 1 96.94 212 GLU A CA 1
ATOM 1640 C C . GLU A 1 212 ? 5.938 12.578 -15.492 1 96.94 212 GLU A C 1
ATOM 1642 O O . GLU A 1 212 ? 6.055 11.508 -16.078 1 96.94 212 GLU A O 1
ATOM 1647 N N . ARG A 1 213 ? 6.805 13.5 -15.609 1 95.12 213 ARG A N 1
ATOM 1648 C CA . ARG A 1 213 ? 7.953 13.391 -16.5 1 95.12 213 ARG A CA 1
ATOM 1649 C C . ARG A 1 213 ? 8.969 12.391 -15.961 1 95.12 213 ARG A C 1
ATOM 1651 O O . ARG A 1 213 ? 9.688 11.742 -16.734 1 95.12 213 ARG A O 1
ATOM 1658 N N . ALA A 1 214 ? 9.023 12.281 -14.68 1 94.81 214 ALA A N 1
ATOM 1659 C CA . ALA A 1 214 ? 10.047 11.477 -14.023 1 94.81 214 ALA A CA 1
ATOM 1660 C C . ALA A 1 214 ? 9.641 10 -13.984 1 94.81 214 ALA A C 1
ATOM 1662 O O . ALA A 1 214 ? 10.469 9.133 -13.68 1 94.81 214 ALA A O 1
ATOM 1663 N N . ARG A 1 215 ? 8.438 9.758 -14.43 1 90.56 215 ARG A N 1
ATOM 1664 C CA . ARG A 1 215 ? 7.879 8.422 -14.266 1 90.56 215 ARG A CA 1
ATOM 1665 C C . ARG A 1 215 ? 8.633 7.406 -15.117 1 90.56 215 ARG A C 1
ATOM 1667 O O . ARG A 1 215 ? 8.883 7.641 -16.297 1 90.56 215 ARG A O 1
ATOM 1674 N N . GLY A 1 216 ? 9.258 6.367 -14.703 1 83.94 216 GLY A N 1
ATOM 1675 C CA . GLY A 1 216 ? 9.859 5.246 -15.414 1 83.94 216 GLY A CA 1
ATOM 1676 C C . GLY A 1 216 ? 11.352 5.402 -15.633 1 83.94 216 GLY A C 1
ATOM 1677 O O . GLY A 1 216 ? 11.977 4.555 -16.266 1 83.94 216 GLY A O 1
ATOM 1678 N N . ASP A 1 217 ? 11.828 6.52 -15.234 1 90.38 217 ASP A N 1
ATOM 1679 C CA . ASP A 1 217 ? 13.242 6.82 -15.422 1 90.38 217 ASP A CA 1
ATOM 1680 C C . ASP A 1 217 ? 13.938 7.043 -14.078 1 90.38 217 ASP A C 1
ATOM 1682 O O . ASP A 1 217 ? 13.672 8.031 -13.391 1 90.38 217 ASP A O 1
ATOM 1686 N N . LEU A 1 218 ? 14.859 6.133 -13.805 1 95.06 218 LEU A N 1
ATOM 1687 C CA . LEU A 1 218 ? 15.555 6.23 -12.523 1 95.06 218 LEU A CA 1
ATOM 1688 C C . LEU A 1 218 ? 16.203 7.602 -12.367 1 95.06 218 LEU A C 1
ATOM 1690 O O . LEU A 1 218 ? 15.984 8.273 -11.352 1 95.06 218 LEU A O 1
ATOM 1694 N N . GLU A 1 219 ? 16.938 8.086 -13.383 1 95 219 GLU A N 1
ATOM 1695 C CA . GLU A 1 219 ? 17.625 9.367 -13.312 1 95 219 GLU A CA 1
ATOM 1696 C C . GLU A 1 219 ? 16.625 10.523 -13.203 1 95 219 GLU A C 1
ATOM 1698 O O . GLU A 1 219 ? 16.859 11.477 -12.453 1 95 219 GLU A O 1
ATOM 1703 N N . GLY A 1 220 ? 15.609 10.375 -13.992 1 95.62 220 GLY A N 1
ATOM 1704 C CA . GLY A 1 220 ? 14.57 11.398 -13.922 1 95.62 220 GLY A CA 1
ATOM 1705 C C . GLY A 1 220 ? 13.938 11.516 -12.547 1 95.62 220 GLY A C 1
ATOM 1706 O O . GLY A 1 220 ? 13.711 12.617 -12.055 1 95.62 220 GLY A O 1
ATOM 1707 N N . ALA A 1 221 ? 13.641 10.375 -11.906 1 96.94 221 ALA A N 1
ATOM 1708 C CA . ALA A 1 221 ? 13.031 10.375 -10.578 1 96.94 221 ALA A CA 1
ATOM 1709 C C . ALA A 1 221 ? 13.984 10.961 -9.539 1 96.94 221 ALA A C 1
ATOM 1711 O O . ALA A 1 221 ? 13.57 11.727 -8.672 1 96.94 221 ALA A O 1
ATOM 1712 N N . LEU A 1 222 ? 15.281 10.648 -9.648 1 97.06 222 LEU A N 1
ATOM 1713 C CA . LEU A 1 222 ? 16.281 11.18 -8.727 1 97.06 222 LEU A CA 1
ATOM 1714 C C . LEU A 1 222 ? 16.422 12.695 -8.883 1 97.06 222 LEU A C 1
ATOM 1716 O O . LEU A 1 222 ? 16.5 13.422 -7.895 1 97.06 222 LEU A O 1
ATOM 1720 N N . GLU A 1 223 ? 16.453 13.141 -10.141 1 96.06 223 GLU A N 1
ATOM 1721 C CA . GLU A 1 223 ? 16.531 14.57 -10.414 1 96.06 223 GLU A CA 1
ATOM 1722 C C . GLU A 1 223 ? 15.305 15.305 -9.883 1 96.06 223 GLU A C 1
ATOM 1724 O O . GLU A 1 223 ? 15.422 16.391 -9.328 1 96.06 223 GLU A O 1
ATOM 1729 N N . TYR A 1 224 ? 14.125 14.719 -10.047 1 97.62 224 TYR A N 1
ATOM 1730 C CA . TYR A 1 224 ? 12.891 15.297 -9.531 1 97.62 224 TYR A CA 1
ATOM 1731 C C . TYR A 1 224 ? 12.977 15.5 -8.023 1 97.62 224 TYR A C 1
ATOM 1733 O O . TYR A 1 224 ? 12.609 16.562 -7.508 1 97.62 224 TYR A O 1
ATOM 1741 N N . LEU A 1 225 ? 13.461 14.508 -7.297 1 96.25 225 LEU A N 1
ATOM 1742 C CA . LEU A 1 225 ? 13.562 14.578 -5.844 1 96.25 225 LEU A CA 1
ATOM 1743 C C . LEU A 1 225 ? 14.508 15.703 -5.426 1 96.25 225 LEU A C 1
ATOM 1745 O O . LEU A 1 225 ? 14.242 16.406 -4.453 1 96.25 225 LEU A O 1
ATOM 1749 N N . ARG A 1 226 ? 15.562 15.875 -6.176 1 93.88 226 ARG A N 1
ATOM 1750 C CA . ARG A 1 226 ? 16.516 16.922 -5.863 1 93.88 226 ARG A CA 1
ATOM 1751 C C . ARG A 1 226 ? 15.891 18.312 -6.023 1 93.88 226 ARG A C 1
ATOM 1753 O O . ARG A 1 226 ? 16.141 19.203 -5.219 1 93.88 226 ARG A O 1
ATOM 1760 N N . ARG A 1 227 ? 15.047 18.406 -6.988 1 92.94 227 ARG A N 1
ATOM 1761 C CA . ARG A 1 227 ? 14.438 19.703 -7.309 1 92.94 227 ARG A CA 1
ATOM 1762 C C . ARG A 1 227 ? 13.289 20 -6.359 1 92.94 227 ARG A C 1
ATOM 1764 O O . ARG A 1 227 ? 12.945 21.172 -6.152 1 92.94 227 ARG A O 1
ATOM 1771 N N . LEU A 1 228 ? 12.648 18.984 -5.801 1 94.5 228 LEU A N 1
ATOM 1772 C CA . LEU A 1 228 ? 11.438 19.141 -5 1 94.5 228 LEU A CA 1
ATOM 1773 C C . LEU A 1 228 ? 11.734 19.938 -3.725 1 94.5 228 LEU A C 1
ATOM 1775 O O . LEU A 1 228 ? 10.875 20.641 -3.217 1 94.5 228 LEU A O 1
ATOM 1779 N N . GLY A 1 229 ? 13.023 19.766 -3.197 1 87.88 229 GLY A N 1
ATOM 1780 C CA . GLY A 1 229 ? 13.391 20.531 -2.023 1 87.88 229 GLY A CA 1
ATOM 1781 C C . GLY A 1 229 ? 13.203 22.031 -2.209 1 87.88 229 GLY A C 1
ATOM 1782 O O . GLY A 1 229 ? 12.633 22.703 -1.346 1 87.88 229 GLY A O 1
ATOM 1783 N N . GLY A 1 230 ? 13.664 22.578 -3.316 1 90.25 230 GLY A N 1
ATOM 1784 C CA . GLY A 1 230 ? 13.477 23.984 -3.639 1 90.25 230 GLY A CA 1
ATOM 1785 C C . GLY A 1 230 ? 12.023 24.375 -3.77 1 90.25 230 GLY A C 1
ATOM 1786 O O . GLY A 1 230 ? 11.625 25.453 -3.314 1 90.25 230 GLY A O 1
ATOM 1787 N N . MET A 1 231 ? 11.203 23.531 -4.27 1 89.62 231 MET A N 1
ATOM 1788 C CA . MET A 1 231 ? 9.781 23.797 -4.457 1 89.62 231 MET A CA 1
ATOM 1789 C C . MET A 1 231 ? 9.062 23.875 -3.117 1 89.62 231 MET A C 1
ATOM 1791 O O . MET A 1 231 ? 8.156 24.703 -2.941 1 89.62 231 MET A O 1
ATOM 1795 N N . ARG A 1 232 ? 9.438 23.062 -2.252 1 90.12 232 ARG A N 1
ATOM 1796 C CA . ARG A 1 232 ? 8.859 23.078 -0.911 1 90.12 232 ARG A CA 1
ATOM 1797 C C . ARG A 1 232 ? 9.07 24.422 -0.241 1 90.12 232 ARG A C 1
ATOM 1799 O O . ARG A 1 232 ? 8.148 24.984 0.355 1 90.12 232 ARG A O 1
ATOM 1806 N N . HIS A 1 233 ? 10.25 24.953 -0.316 1 90.62 233 HIS A N 1
ATOM 1807 C CA . HIS A 1 233 ? 10.57 26.25 0.262 1 90.62 233 HIS A CA 1
ATOM 1808 C C . HIS A 1 233 ? 9.711 27.359 -0.35 1 90.62 233 HIS A C 1
ATOM 1810 O O . HIS A 1 233 ? 9.156 28.188 0.371 1 90.62 233 HIS A O 1
ATOM 1816 N N . MET A 1 234 ? 9.562 27.266 -1.638 1 91.5 234 MET A N 1
ATOM 1817 C CA . MET A 1 234 ? 8.766 28.266 -2.35 1 91.5 234 MET A CA 1
ATOM 1818 C C . MET A 1 234 ? 7.297 28.188 -1.943 1 91.5 234 MET A C 1
ATOM 1820 O O . MET A 1 234 ? 6.625 29.203 -1.812 1 91.5 234 MET A O 1
ATOM 1824 N N . ALA A 1 235 ? 6.785 26.953 -1.813 1 88.12 235 ALA A N 1
ATOM 1825 C CA . ALA A 1 235 ? 5.395 26.75 -1.42 1 88.12 235 ALA A CA 1
ATOM 1826 C C . ALA A 1 235 ? 5.129 27.312 -0.028 1 88.12 235 ALA A C 1
ATOM 1828 O O . ALA A 1 235 ? 4.086 27.922 0.211 1 88.12 235 ALA A O 1
ATOM 1829 N N . LEU A 1 236 ? 6.055 27.203 0.877 1 86.62 236 LEU A N 1
ATOM 1830 C CA . LEU A 1 236 ? 5.934 27.719 2.232 1 86.62 236 LEU A CA 1
ATOM 1831 C C . LEU A 1 236 ? 5.883 29.25 2.225 1 86.62 236 LEU A C 1
ATOM 1833 O O . LEU A 1 236 ? 5.148 29.859 3.01 1 86.62 236 LEU A O 1
ATOM 1837 N N . GLU A 1 237 ? 6.598 29.844 1.314 1 89.06 237 GLU A N 1
ATOM 1838 C CA . GLU A 1 237 ? 6.613 31.297 1.186 1 89.06 237 GLU A CA 1
ATOM 1839 C C . GLU A 1 237 ? 5.312 31.812 0.576 1 89.06 237 GLU A C 1
ATOM 1841 O O . GLU A 1 237 ? 4.844 32.906 0.92 1 89.06 237 GLU A O 1
ATOM 1846 N N . ALA A 1 238 ? 4.758 30.984 -0.269 1 88.81 238 ALA A N 1
ATOM 1847 C CA . ALA A 1 238 ? 3.574 31.406 -1.014 1 88.81 238 ALA A CA 1
ATOM 1848 C C . ALA A 1 238 ? 2.305 31.203 -0.192 1 88.81 238 ALA A C 1
ATOM 1850 O O . ALA A 1 238 ? 1.287 31.844 -0.434 1 88.81 238 ALA A O 1
ATOM 1851 N N . ALA A 1 239 ? 2.328 30.359 0.758 1 88.06 239 ALA A N 1
ATOM 1852 C CA . ALA A 1 239 ? 1.139 30.016 1.537 1 88.06 239 ALA A CA 1
ATOM 1853 C C . ALA A 1 239 ? 0.788 31.141 2.508 1 88.06 239 ALA A C 1
ATOM 1855 O O . ALA A 1 239 ? 1.673 31.734 3.137 1 88.06 239 ALA A O 1
ATOM 1856 N N . ARG A 1 240 ? -0.424 31.672 2.645 1 84 240 ARG A N 1
ATOM 1857 C CA . ARG A 1 240 ? -0.896 32.781 3.447 1 84 240 ARG A CA 1
ATOM 1858 C C . ARG A 1 240 ? -1.47 32.312 4.777 1 84 240 ARG A C 1
ATOM 1860 O O . ARG A 1 240 ? -1.789 33.125 5.648 1 84 240 ARG A O 1
ATOM 1867 N N . GLY A 1 241 ? -1.428 31.062 5.074 1 84.81 241 GLY A N 1
ATOM 1868 C CA . GLY A 1 241 ? -2.021 30.547 6.293 1 84.81 241 GLY A CA 1
ATOM 1869 C C . GLY A 1 241 ? -1.552 29.141 6.629 1 84.81 241 GLY A C 1
ATOM 1870 O O . GLY A 1 241 ? -0.925 28.469 5.805 1 84.81 241 GLY A O 1
ATOM 1871 N N . GLU A 1 242 ? -1.814 28.844 7.832 1 83.25 242 GLU A N 1
ATOM 1872 C CA . GLU A 1 242 ? -1.345 27.562 8.352 1 83.25 242 GLU A CA 1
ATOM 1873 C C . GLU A 1 242 ? -2.002 26.391 7.625 1 83.25 242 GLU A C 1
ATOM 1875 O O . GLU A 1 242 ? -1.338 25.406 7.301 1 83.25 242 GLU A O 1
ATOM 1880 N N . ARG A 1 243 ? -3.285 26.562 7.359 1 84.75 243 ARG A N 1
ATOM 1881 C CA . ARG A 1 243 ? -4.008 25.469 6.703 1 84.75 243 ARG A CA 1
ATOM 1882 C C . ARG A 1 243 ? -3.535 25.297 5.266 1 84.75 243 ARG A C 1
ATOM 1884 O O . ARG A 1 243 ? -3.348 24.156 4.805 1 84.75 243 ARG A O 1
ATOM 1891 N N . GLU A 1 244 ? -3.338 26.359 4.598 1 90.25 244 GLU A N 1
ATOM 1892 C CA . GLU A 1 244 ? -2.826 26.297 3.232 1 90.25 244 GLU A CA 1
ATOM 1893 C C . GLU A 1 244 ? -1.442 25.641 3.191 1 90.25 244 GLU A C 1
ATOM 1895 O O . GLU A 1 244 ? -1.167 24.812 2.33 1 90.25 244 GLU A O 1
ATOM 1900 N N . THR A 1 245 ? -0.638 26.109 4.164 1 89.25 245 THR A N 1
ATOM 1901 C CA . THR A 1 245 ? 0.711 25.562 4.25 1 89.25 245 THR A CA 1
ATOM 1902 C C . THR A 1 245 ? 0.668 24.047 4.473 1 89.25 245 THR A C 1
ATOM 1904 O O . THR A 1 245 ? 1.377 23.297 3.799 1 89.25 245 THR A O 1
ATOM 1907 N N . LEU A 1 246 ? -0.187 23.641 5.316 1 87.5 246 LEU A N 1
ATOM 1908 C CA . LEU A 1 246 ? -0.304 22.219 5.648 1 87.5 246 LEU A CA 1
ATOM 1909 C C . LEU A 1 246 ? -0.707 21.406 4.426 1 87.5 246 LEU A C 1
ATOM 1911 O O . LEU A 1 246 ? -0.058 20.406 4.098 1 87.5 246 LEU A O 1
ATOM 1915 N N . HIS A 1 247 ? -1.738 21.828 3.744 1 93 247 HIS A N 1
ATOM 1916 C CA . HIS A 1 247 ? -2.225 21.078 2.592 1 93 247 HIS A CA 1
ATOM 1917 C C . HIS A 1 247 ? -1.213 21.109 1.451 1 93 247 HIS A C 1
ATOM 1919 O O . HIS A 1 247 ? -1.004 20.094 0.779 1 93 247 HIS A O 1
ATOM 1925 N N . ALA A 1 248 ? -0.578 22.219 1.251 1 94.19 248 ALA A N 1
ATOM 1926 C CA . ALA A 1 248 ? 0.411 22.328 0.182 1 94.19 248 ALA A CA 1
ATOM 1927 C C . ALA A 1 248 ? 1.605 21.406 0.444 1 94.19 248 ALA A C 1
ATOM 1929 O O . ALA A 1 248 ? 2.051 20.688 -0.45 1 94.19 248 ALA A O 1
ATOM 1930 N N . VAL A 1 249 ? 2.072 21.438 1.636 1 92 249 VAL A N 1
ATOM 1931 C CA . VAL A 1 249 ? 3.221 20.625 2.008 1 92 249 VAL A CA 1
ATOM 1932 C C . VAL A 1 249 ? 2.865 19.141 1.872 1 92 249 VAL A C 1
ATOM 1934 O O . VAL A 1 249 ? 3.691 18.328 1.435 1 92 249 VAL A O 1
ATOM 1937 N N . ARG A 1 250 ? 1.686 18.797 2.176 1 93.44 250 ARG A N 1
ATOM 1938 C CA . ARG A 1 250 ? 1.262 17.406 2.084 1 93.44 250 ARG A CA 1
ATOM 1939 C C . ARG A 1 250 ? 1.192 16.953 0.63 1 93.44 250 ARG A C 1
ATOM 1941 O O . ARG A 1 250 ? 1.558 15.82 0.312 1 93.44 250 ARG A O 1
ATOM 1948 N N . VAL A 1 251 ? 0.671 17.797 -0.202 1 97.19 251 VAL A N 1
ATOM 1949 C CA . VAL A 1 251 ? 0.673 17.453 -1.619 1 97.19 251 VAL A CA 1
ATOM 1950 C C . VAL A 1 251 ? 2.1 17.172 -2.078 1 97.19 251 VAL A C 1
ATOM 1952 O O . VAL A 1 251 ? 2.359 16.125 -2.695 1 97.19 251 VAL A O 1
ATOM 1955 N N . LEU A 1 252 ? 3.023 18.016 -1.699 1 97.19 252 LEU A N 1
ATOM 1956 C CA . LEU A 1 252 ? 4.414 17.859 -2.105 1 97.19 252 LEU A CA 1
ATOM 1957 C C . LEU A 1 252 ? 5.023 16.609 -1.487 1 97.19 252 LEU A C 1
ATOM 1959 O O . LEU A 1 252 ? 5.805 15.906 -2.135 1 97.19 252 LEU A O 1
ATOM 1963 N N . ASP A 1 2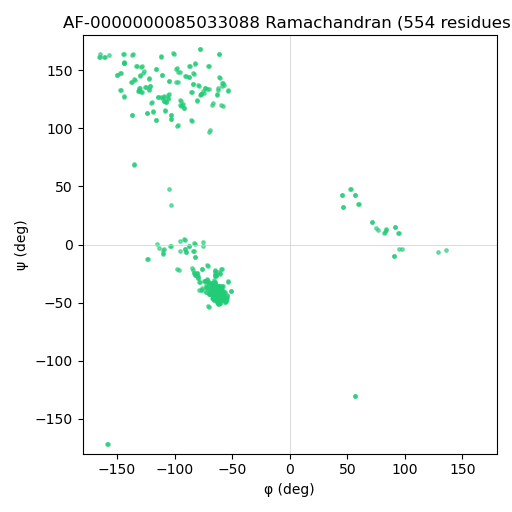53 ? 4.625 16.281 -0.243 1 95.44 253 ASP A N 1
ATOM 1964 C CA . ASP A 1 253 ? 5.102 15.07 0.416 1 95.44 253 ASP A CA 1
ATOM 1965 C C . ASP A 1 253 ? 4.66 13.828 -0.343 1 95.44 253 ASP A C 1
ATOM 1967 O O . ASP A 1 253 ? 5.453 12.906 -0.549 1 95.44 253 ASP A O 1
ATOM 1971 N N . TYR A 1 254 ? 3.436 13.82 -0.726 1 97.56 254 TYR A N 1
ATOM 1972 C CA . TYR A 1 254 ? 2.916 12.648 -1.41 1 97.56 254 TYR A CA 1
ATOM 1973 C C . TYR A 1 254 ? 3.52 12.508 -2.803 1 97.56 254 TYR A C 1
ATOM 1975 O O . TYR A 1 254 ? 3.732 11.398 -3.289 1 97.56 254 TYR A O 1
ATOM 1983 N N . LEU A 1 255 ? 3.809 13.625 -3.469 1 98.12 255 LEU A N 1
ATOM 1984 C CA . LEU A 1 255 ? 4.504 13.555 -4.75 1 98.12 255 LEU A CA 1
ATOM 1985 C C . LEU A 1 255 ? 5.934 13.062 -4.57 1 98.12 255 LEU A C 1
ATOM 1987 O O . LEU A 1 255 ? 6.441 12.305 -5.395 1 98.12 255 LEU A O 1
ATOM 1991 N N . GLU A 1 256 ? 6.535 13.516 -3.486 1 97.25 256 GLU A N 1
ATOM 1992 C CA . GLU A 1 256 ? 7.871 13.023 -3.158 1 97.25 256 GLU A CA 1
ATOM 1993 C C . GLU A 1 256 ? 7.871 11.516 -2.932 1 97.25 256 GLU A C 1
ATOM 1995 O O . GLU A 1 256 ? 8.719 10.805 -3.475 1 97.25 256 GLU A O 1
ATOM 2000 N N . ASN A 1 257 ? 6.926 11.039 -2.141 1 97.12 257 ASN A N 1
ATOM 2001 C CA . ASN A 1 257 ? 6.793 9.602 -1.893 1 97.12 257 ASN A CA 1
ATOM 2002 C C . ASN A 1 257 ? 6.555 8.828 -3.186 1 97.12 257 ASN A C 1
ATOM 2004 O O . ASN A 1 257 ? 7.078 7.73 -3.359 1 97.12 257 ASN A O 1
ATOM 2008 N N . SER A 1 258 ? 5.766 9.438 -4.043 1 98.38 258 SER A N 1
ATOM 2009 C CA . SER A 1 258 ? 5.504 8.805 -5.328 1 98.38 258 SER A CA 1
ATOM 2010 C C . SER A 1 258 ? 6.781 8.664 -6.152 1 98.38 258 SER A C 1
ATOM 2012 O O . SER A 1 258 ? 6.996 7.641 -6.805 1 98.38 258 SER A O 1
ATOM 2014 N N . ALA A 1 259 ? 7.609 9.703 -6.121 1 97.94 259 ALA A N 1
ATOM 2015 C CA . ALA A 1 259 ? 8.875 9.648 -6.852 1 97.94 259 ALA A CA 1
ATOM 2016 C C . ALA A 1 259 ? 9.766 8.531 -6.328 1 97.94 259 ALA A C 1
ATOM 2018 O O . ALA A 1 259 ? 10.453 7.863 -7.102 1 97.94 259 ALA A O 1
ATOM 2019 N N . GLU A 1 260 ? 9.75 8.32 -5.051 1 97.31 260 GLU A N 1
ATOM 2020 C CA . GLU A 1 260 ? 10.516 7.219 -4.473 1 97.31 260 GLU A CA 1
ATOM 2021 C C . GLU A 1 260 ? 10 5.867 -4.965 1 97.31 260 GLU A C 1
ATOM 2023 O O . GLU A 1 260 ? 10.797 4.961 -5.23 1 97.31 260 GLU A O 1
ATOM 2028 N N . VAL A 1 261 ? 8.727 5.734 -5.062 1 98.19 261 VAL A N 1
ATOM 2029 C CA . VAL A 1 261 ? 8.148 4.504 -5.598 1 98.19 261 VAL A CA 1
ATOM 2030 C C . VAL A 1 261 ? 8.562 4.336 -7.059 1 98.19 261 VAL A C 1
ATOM 2032 O O . VAL A 1 261 ? 8.836 3.221 -7.508 1 98.19 261 VAL A O 1
ATOM 2035 N N . TYR A 1 262 ? 8.602 5.457 -7.793 1 97.75 262 TYR A N 1
ATOM 2036 C CA . TYR A 1 262 ? 9.031 5.375 -9.18 1 97.75 262 TYR A CA 1
ATOM 2037 C C . TYR A 1 262 ? 10.492 4.945 -9.273 1 97.75 262 TYR A C 1
ATOM 2039 O O . TYR A 1 262 ? 10.883 4.254 -10.219 1 97.75 262 TYR A O 1
ATOM 204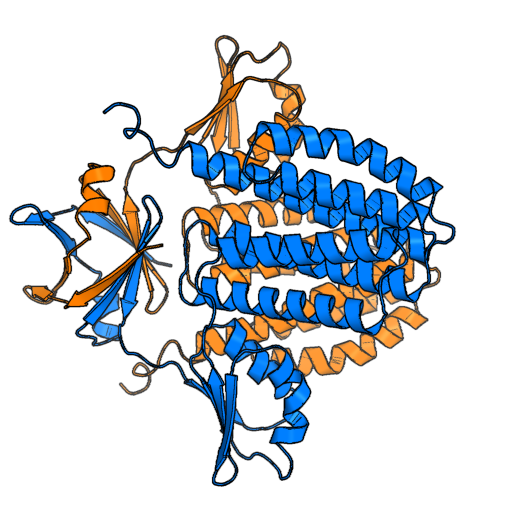7 N N . ILE A 1 263 ? 11.297 5.34 -8.328 1 97.25 263 ILE A N 1
ATOM 2048 C CA . ILE A 1 263 ? 12.672 4.84 -8.25 1 97.25 263 ILE A CA 1
ATOM 2049 C C . ILE A 1 263 ? 12.656 3.324 -8.078 1 97.25 263 ILE A C 1
ATOM 2051 O O . ILE A 1 263 ? 13.336 2.604 -8.812 1 97.25 263 ILE A O 1
ATOM 2055 N N . ASP A 1 264 ? 11.859 2.846 -7.102 1 97.19 264 ASP A N 1
ATOM 2056 C CA . ASP A 1 264 ? 11.727 1.41 -6.871 1 97.19 264 ASP A CA 1
ATOM 2057 C C . ASP A 1 264 ? 11.312 0.683 -8.148 1 97.19 264 ASP A C 1
ATOM 2059 O O . ASP A 1 264 ? 11.891 -0.351 -8.492 1 97.19 264 ASP A O 1
ATOM 2063 N N . MET A 1 265 ? 10.359 1.27 -8.844 1 96.25 265 MET A N 1
ATOM 2064 C CA . MET A 1 265 ? 9.82 0.656 -10.055 1 96.25 265 MET A CA 1
ATOM 2065 C C . MET A 1 265 ? 10.867 0.62 -11.156 1 96.25 265 MET A C 1
ATOM 2067 O O . MET A 1 265 ? 10.977 -0.368 -11.883 1 96.25 265 MET A O 1
ATOM 2071 N N . ALA A 1 266 ? 11.57 1.699 -11.312 1 95.69 266 ALA A N 1
ATOM 2072 C CA . ALA A 1 266 ? 12.617 1.766 -12.328 1 95.69 266 ALA A CA 1
ATOM 2073 C C . ALA A 1 266 ? 13.703 0.731 -12.062 1 95.69 266 ALA A C 1
ATOM 2075 O O . ALA A 1 266 ? 14.188 0.073 -12.992 1 95.69 266 ALA A O 1
ATOM 2076 N N . LEU A 1 267 ? 14.094 0.565 -10.82 1 94.94 267 LEU A N 1
ATOM 2077 C CA . LEU A 1 267 ? 15.078 -0.446 -10.453 1 94.94 267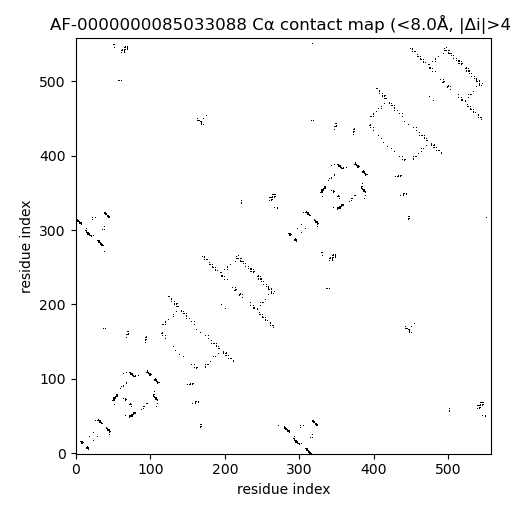 LEU A CA 1
ATOM 2078 C C . LEU A 1 267 ? 14.555 -1.847 -10.758 1 94.94 267 LEU A C 1
ATOM 2080 O O . LEU A 1 267 ? 15.258 -2.656 -11.367 1 94.94 267 LEU A O 1
ATOM 2084 N N . TYR A 1 268 ? 13.32 -2.064 -10.359 1 94.19 268 TYR A N 1
ATOM 2085 C CA . TYR A 1 268 ? 12.703 -3.371 -10.555 1 94.19 268 TYR A CA 1
ATOM 2086 C C . TYR A 1 268 ? 12.641 -3.729 -12.031 1 94.19 268 TYR A C 1
ATOM 2088 O O . TYR A 1 268 ? 12.93 -4.863 -12.422 1 94.19 268 TYR A O 1
ATOM 2096 N N . SER A 1 269 ? 12.289 -2.783 -12.859 1 90 269 SER A N 1
ATOM 2097 C CA . SER A 1 269 ? 12.086 -3.018 -14.289 1 90 269 SER A CA 1
ATOM 2098 C C . SER A 1 269 ? 13.414 -3.221 -15.008 1 90 269 SER A C 1
ATOM 2100 O O . SER A 1 269 ? 13.484 -3.93 -16.016 1 90 269 SER A O 1
ATOM 2102 N N . ALA A 1 270 ? 14.477 -2.586 -14.656 1 82.12 270 ALA A N 1
ATOM 2103 C CA . ALA A 1 270 ? 15.789 -2.68 -15.297 1 82.12 270 ALA A CA 1
ATOM 2104 C C . ALA A 1 270 ? 16.375 -4.082 -15.141 1 82.12 270 ALA A C 1
ATOM 2106 O O . ALA A 1 270 ? 17.188 -4.512 -15.961 1 82.12 270 ALA A O 1
ATOM 2107 N N . HIS A 1 271 ? 16.047 -4.891 -14.234 1 66 271 HIS A N 1
ATOM 2108 C CA . HIS A 1 271 ? 16.719 -6.156 -13.961 1 66 271 HIS A CA 1
ATOM 2109 C C . HIS A 1 271 ? 15.812 -7.34 -14.266 1 66 271 HIS A C 1
ATOM 2111 O O . HIS A 1 271 ? 16.141 -8.484 -13.93 1 66 271 HIS A O 1
ATOM 2117 N N . GLN A 1 272 ? 14.633 -7.148 -14.641 1 57.66 272 GLN A N 1
ATOM 2118 C CA . GLN A 1 272 ? 13.805 -8.281 -15.031 1 57.66 272 GLN A CA 1
ATOM 2119 C C . GLN A 1 272 ? 14.383 -9 -16.25 1 57.66 272 GLN A C 1
ATOM 2121 O O . GLN A 1 272 ? 14.086 -10.172 -16.484 1 57.66 272 GLN A O 1
ATOM 2126 N N . CYS A 1 273 ? 15.258 -8.289 -17.156 1 46.41 273 CYS A N 1
ATOM 2127 C CA . CYS A 1 273 ? 15.672 -8.992 -18.359 1 46.41 273 CYS A CA 1
ATOM 2128 C C . CYS A 1 273 ? 17.125 -9.461 -18.25 1 46.41 273 CYS A C 1
ATOM 2130 O O . CYS A 1 273 ? 18.047 -8.672 -18.406 1 46.41 273 CYS A O 1
ATOM 2132 N N . ARG A 1 274 ? 17.625 -10.023 -17.344 1 38.41 274 ARG A N 1
ATOM 2133 C CA . ARG A 1 274 ? 18.953 -10.602 -17.5 1 38.41 274 ARG A CA 1
ATOM 2134 C C . ARG A 1 274 ? 18.922 -11.805 -18.438 1 38.41 274 ARG A C 1
ATOM 2136 O O . ARG A 1 274 ? 18.234 -12.789 -18.156 1 38.41 274 ARG A O 1
ATOM 2143 N N . GLY A 1 275 ? 19.297 -11.664 -19.797 1 38.22 275 GLY A N 1
ATOM 2144 C CA . GLY A 1 275 ? 19.516 -12.422 -21.016 1 38.22 275 GLY A CA 1
ATOM 2145 C C . GLY A 1 275 ? 18.766 -11.859 -22.203 1 38.22 275 GLY A C 1
ATOM 2146 O O . GLY A 1 275 ? 18.766 -12.461 -23.281 1 38.22 275 GLY A O 1
ATOM 2147 N N . CYS A 1 276 ? 17.938 -10.883 -22 1 37.97 276 CYS A N 1
ATOM 2148 C CA . CYS A 1 276 ? 17.234 -10.406 -23.188 1 37.97 276 CYS A CA 1
ATOM 2149 C C . CYS A 1 276 ? 18.156 -9.555 -24.062 1 37.97 276 CYS A C 1
ATOM 2151 O O . CYS A 1 276 ? 17.812 -9.234 -25.203 1 37.97 276 CYS A O 1
ATOM 2153 N N . ASP A 1 277 ? 18.969 -8.812 -23.516 1 33.56 277 ASP A N 1
ATOM 2154 C CA . ASP A 1 277 ? 19.781 -8.125 -24.516 1 33.56 277 ASP A CA 1
ATOM 2155 C C . ASP A 1 277 ? 20.672 -9.102 -25.281 1 33.56 277 ASP A C 1
ATOM 2157 O O . ASP A 1 277 ? 21.25 -8.75 -26.312 1 33.56 277 ASP A O 1
ATOM 2161 N N . GLU A 1 278 ? 21.125 -10.109 -24.688 1 29 278 GLU A N 1
ATOM 2162 C CA . GLU A 1 278 ? 22.172 -10.734 -25.484 1 29 278 GLU A CA 1
ATOM 2163 C C . GLU A 1 278 ? 21.578 -11.508 -26.672 1 29 278 GLU A C 1
ATOM 2165 O O . GLU A 1 278 ? 22.297 -12.195 -27.391 1 29 278 GLU A O 1
ATOM 2170 N N . ARG A 1 279 ? 20.25 -11.625 -26.953 1 26.16 279 ARG A N 1
ATOM 2171 C CA . ARG A 1 279 ? 20.188 -12.109 -28.328 1 26.16 279 ARG A CA 1
ATOM 2172 C C . ARG A 1 279 ? 20.328 -10.961 -29.328 1 26.16 279 ARG A C 1
ATOM 2174 O O . ARG A 1 279 ? 19.844 -9.852 -29.078 1 26.16 279 ARG A O 1
ATOM 2181 N N . MET B 1 1 ? 0.477 -7.855 -18.016 1 79.69 1 MET B N 1
ATOM 2182 C CA . MET B 1 1 ? 0.129 -9.164 -17.469 1 79.69 1 MET B CA 1
ATOM 2183 C C . MET B 1 1 ? -0.626 -10 -18.5 1 79.69 1 MET B C 1
ATOM 2185 O O . MET B 1 1 ? -1.491 -9.477 -19.203 1 79.69 1 MET B O 1
ATOM 2189 N N . ARG B 1 2 ? -0.271 -11.219 -18.672 1 83.56 2 ARG B N 1
ATOM 2190 C CA . ARG B 1 2 ? -0.928 -12.172 -19.562 1 83.56 2 ARG B CA 1
ATOM 2191 C C . ARG B 1 2 ? -1.537 -13.328 -18.781 1 83.56 2 ARG B C 1
ATOM 2193 O O . ARG B 1 2 ? -1.117 -13.609 -17.656 1 83.56 2 ARG B O 1
ATOM 2200 N N . SER B 1 3 ? -2.566 -13.891 -19.297 1 88.75 3 SER B N 1
ATOM 2201 C CA . SER B 1 3 ? -3.193 -14.992 -18.578 1 88.75 3 SER B CA 1
ATOM 2202 C C . SER B 1 3 ? -3.719 -16.062 -19.547 1 88.75 3 SER B C 1
ATOM 2204 O O . SER B 1 3 ? -3.865 -15.797 -20.734 1 88.75 3 SER B O 1
ATOM 2206 N N . ALA B 1 4 ? -3.848 -17.25 -19.078 1 88.31 4 ALA B N 1
ATOM 2207 C CA . ALA B 1 4 ? -4.398 -18.359 -19.844 1 88.31 4 ALA B CA 1
ATOM 2208 C C . ALA B 1 4 ? -5.09 -19.359 -18.922 1 88.31 4 ALA B C 1
ATOM 2210 O O . ALA B 1 4 ? -4.645 -19.594 -17.781 1 88.31 4 ALA B O 1
ATOM 2211 N N . ASN B 1 5 ? -6.113 -19.938 -19.422 1 89.75 5 ASN B N 1
ATOM 2212 C CA . ASN B 1 5 ? -6.73 -21.047 -18.719 1 89.75 5 ASN B CA 1
ATOM 2213 C C . ASN B 1 5 ? -6.016 -22.375 -19.031 1 89.75 5 ASN B C 1
ATOM 2215 O O . ASN B 1 5 ? -5.613 -22.609 -20.156 1 89.75 5 ASN B O 1
ATOM 2219 N N . ARG B 1 6 ? -5.871 -23.109 -17.969 1 88.44 6 ARG B N 1
ATOM 2220 C CA . ARG B 1 6 ? -5.254 -24.422 -18.141 1 88.44 6 ARG B CA 1
ATOM 2221 C C . ARG B 1 6 ? -6.027 -25.484 -17.375 1 88.44 6 ARG B C 1
ATOM 2223 O O . ARG B 1 6 ? -6.516 -25.234 -16.266 1 88.44 6 ARG B O 1
ATOM 2230 N N . ARG B 1 7 ? -6.086 -26.578 -17.984 1 87.88 7 ARG B N 1
ATOM 2231 C CA . ARG B 1 7 ? -6.648 -27.734 -17.281 1 87.88 7 ARG B CA 1
ATOM 2232 C C . ARG B 1 7 ? -5.625 -28.344 -16.328 1 87.88 7 ARG B C 1
ATOM 2234 O O . ARG B 1 7 ? -4.445 -28.453 -16.672 1 87.88 7 ARG B O 1
ATOM 2241 N N . LEU B 1 8 ? -6.148 -28.656 -15.156 1 86.94 8 LEU B N 1
ATOM 2242 C CA . LEU B 1 8 ? -5.309 -29.391 -14.219 1 86.94 8 LEU B CA 1
ATOM 2243 C C . LEU B 1 8 ? -5.219 -30.859 -14.602 1 86.94 8 LEU B C 1
ATO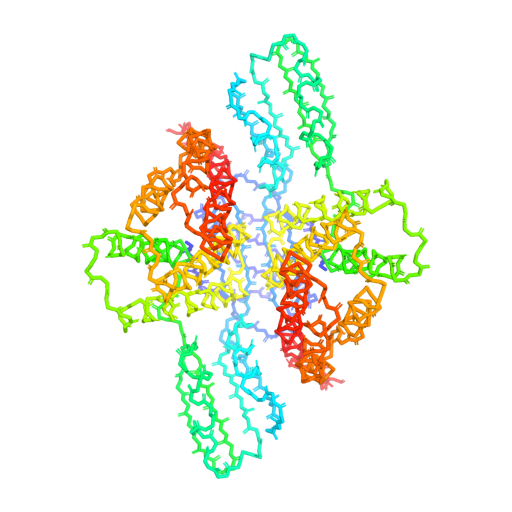M 2245 O O . LEU B 1 8 ? -6.238 -31.5 -14.867 1 86.94 8 LEU B O 1
ATOM 2249 N N . ILE B 1 9 ? -3.973 -31.312 -14.656 1 85.62 9 ILE B N 1
ATOM 2250 C CA . ILE B 1 9 ? -3.785 -32.719 -15.023 1 85.62 9 ILE B CA 1
ATOM 2251 C C . ILE B 1 9 ? -3.424 -33.531 -13.781 1 85.62 9 ILE B C 1
ATOM 2253 O O . ILE B 1 9 ? -2.516 -33.156 -13.031 1 85.62 9 ILE B O 1
ATOM 2257 N N . ARG B 1 10 ? -4.164 -34.594 -13.625 1 83.94 10 ARG B N 1
ATOM 2258 C CA . ARG B 1 10 ? -3.908 -35.469 -12.492 1 83.94 10 ARG B CA 1
ATOM 2259 C C . ARG B 1 10 ? -2.975 -36.594 -12.891 1 83.94 10 ARG B C 1
ATOM 2261 O O . ARG B 1 10 ? -3.211 -37.281 -13.891 1 83.94 10 ARG B O 1
ATOM 2268 N N . VAL B 1 11 ? -1.824 -36.625 -12.18 1 83.25 11 VAL B N 1
ATOM 2269 C CA . VAL B 1 11 ? -0.858 -37.688 -12.406 1 83.25 11 VAL B CA 1
ATOM 2270 C C . VAL B 1 11 ? -0.572 -38.406 -11.094 1 83.25 11 VAL B C 1
ATOM 2272 O O . VAL B 1 11 ? 0.158 -37.906 -10.242 1 83.25 11 VAL B O 1
ATOM 2275 N N . ARG B 1 12 ? -1.009 -39.75 -11 1 83.81 12 ARG B N 1
ATOM 2276 C CA . ARG B 1 12 ? -0.751 -40.625 -9.859 1 83.81 12 ARG B CA 1
ATOM 2277 C C . ARG B 1 12 ? -1.026 -39.906 -8.547 1 83.81 12 ARG B C 1
ATOM 2279 O O . ARG B 1 12 ? -0.186 -39.906 -7.645 1 83.81 12 ARG B O 1
ATOM 2286 N N . GLY B 1 13 ? -2.139 -39.125 -8.438 1 77.75 13 GLY B N 1
ATOM 2287 C CA . GLY B 1 13 ? -2.531 -38.438 -7.215 1 77.75 13 GLY B CA 1
ATOM 2288 C C . GLY B 1 13 ? -1.957 -37.031 -7.102 1 77.75 13 GLY B C 1
ATOM 2289 O O . GLY B 1 13 ? -2.289 -36.281 -6.168 1 77.75 13 GLY B O 1
ATOM 2290 N N . SER B 1 14 ? -1.013 -36.75 -8.047 1 81.19 14 SER B N 1
ATOM 2291 C CA . SER B 1 14 ? -0.444 -35.406 -8.07 1 81.19 14 SER B CA 1
ATOM 2292 C C . SER B 1 14 ? -1.073 -34.562 -9.164 1 81.19 14 SER B C 1
ATOM 2294 O O . SER B 1 14 ? -1.875 -35.062 -9.961 1 81.19 14 SER B O 1
ATOM 2296 N N . TYR B 1 15 ? -0.869 -33.281 -9.055 1 85.12 15 TYR B N 1
ATOM 2297 C CA . TYR B 1 15 ? -1.434 -32.375 -10.031 1 85.12 15 TYR B CA 1
ATOM 2298 C C . TYR B 1 15 ? -0.335 -31.562 -10.727 1 85.12 15 TYR B C 1
ATOM 2300 O O . TYR B 1 15 ? 0.638 -31.156 -10.094 1 85.12 15 TYR B O 1
ATOM 2308 N N . VAL B 1 16 ? -0.536 -31.5 -11.961 1 88 16 VAL B N 1
ATOM 2309 C CA . VAL B 1 16 ? 0.456 -30.781 -12.75 1 88 16 VAL B CA 1
ATOM 2310 C C . VAL B 1 16 ? -0.237 -29.719 -13.609 1 88 16 VAL B C 1
ATOM 2312 O O . VAL B 1 16 ? -1.394 -29.891 -14 1 88 16 VAL B O 1
ATOM 2315 N N . VAL B 1 17 ? 0.44 -28.672 -13.82 1 88.06 17 VAL B N 1
ATOM 2316 C CA . VAL B 1 17 ? -0.052 -27.625 -14.711 1 88.06 17 VAL B CA 1
ATOM 2317 C C . VAL B 1 17 ? 1.037 -27.25 -15.711 1 88.06 17 VAL B C 1
ATOM 2319 O O . VAL B 1 17 ? 2.219 -27.188 -15.359 1 88.06 17 VAL B O 1
ATOM 2322 N N . TYR B 1 18 ? 0.626 -27.141 -16.922 1 87.81 18 TYR B N 1
ATOM 2323 C CA . TYR B 1 18 ? 1.54 -26.672 -17.953 1 87.81 18 TYR B CA 1
ATOM 2324 C C . TYR B 1 18 ? 1.795 -25.172 -17.828 1 87.81 18 TYR B C 1
ATOM 2326 O O . TYR B 1 18 ? 0.859 -24.391 -17.641 1 87.81 18 TYR B O 1
ATOM 2334 N N . LEU B 1 19 ? 3.033 -24.844 -17.938 1 86.62 19 LEU B N 1
ATOM 2335 C CA . LEU B 1 19 ? 3.422 -23.438 -17.859 1 86.62 19 LEU B CA 1
ATOM 2336 C C . LEU B 1 19 ? 3.541 -22.828 -19.25 1 86.62 19 LEU B C 1
ATOM 2338 O O . LEU B 1 19 ? 3.885 -23.516 -20.203 1 86.62 19 LEU B O 1
ATOM 2342 N N . PRO B 1 20 ? 3.232 -21.562 -19.281 1 82.38 20 PRO B N 1
ATOM 2343 C CA . PRO B 1 20 ? 3.381 -20.922 -20.594 1 82.38 20 PRO B CA 1
ATOM 2344 C C . PRO B 1 20 ? 4.82 -20.938 -21.109 1 82.38 20 PRO B C 1
ATOM 2346 O O . PRO B 1 20 ? 5.75 -20.625 -20.359 1 82.38 20 PRO B O 1
ATOM 2349 N N . LYS B 1 21 ? 5.043 -21.312 -22.375 1 75.81 21 LYS B N 1
ATOM 2350 C CA . LYS B 1 21 ? 6.359 -21.484 -22.984 1 75.81 21 LYS B CA 1
ATOM 2351 C C . LYS B 1 21 ? 7.168 -20.188 -22.906 1 75.81 21 LYS B C 1
ATOM 2353 O O . LYS B 1 21 ? 8.367 -20.203 -22.625 1 75.81 21 LYS B O 1
ATOM 2358 N N . GLU B 1 22 ? 6.477 -19.156 -23.281 1 69.44 22 GLU B N 1
ATOM 2359 C CA . GLU B 1 22 ? 7.141 -17.859 -23.312 1 69.44 22 GLU B CA 1
ATOM 2360 C C . GLU B 1 22 ? 7.797 -17.547 -21.969 1 69.44 22 GLU B C 1
ATOM 2362 O O . GLU B 1 22 ? 8.852 -16.922 -21.922 1 69.44 22 GLU B O 1
ATOM 2367 N N . TYR B 1 23 ? 7.199 -18.031 -20.938 1 67.62 23 TYR B N 1
ATOM 2368 C CA . TYR B 1 23 ? 7.688 -17.781 -19.594 1 67.62 23 TYR B CA 1
ATOM 2369 C C . TYR B 1 23 ? 8.984 -18.531 -19.328 1 67.62 23 TYR B C 1
ATOM 2371 O O . TYR B 1 23 ? 9.984 -17.938 -18.922 1 67.62 23 TYR B O 1
ATOM 2379 N N . ILE B 1 24 ? 9.008 -19.766 -19.547 1 65.94 24 ILE B N 1
ATOM 2380 C CA . ILE B 1 24 ? 10.102 -20.641 -19.125 1 65.94 24 ILE B CA 1
ATOM 2381 C C . ILE B 1 24 ? 11.297 -20.453 -20.062 1 65.94 24 ILE B C 1
ATOM 2383 O O . ILE B 1 24 ? 12.445 -20.469 -19.609 1 65.94 24 ILE B O 1
ATOM 2387 N N . SER B 1 25 ? 10.898 -20.312 -21.25 1 66.19 25 SER B N 1
ATOM 2388 C CA . SER B 1 25 ? 12.008 -20.188 -22.188 1 66.19 25 SER B CA 1
ATOM 2389 C C . SER B 1 25 ? 12.867 -18.969 -21.859 1 66.19 25 SER B C 1
ATOM 2391 O O . SER B 1 25 ? 14.07 -18.953 -22.109 1 66.19 25 SER B O 1
ATOM 2393 N N . ARG B 1 26 ? 12.242 -18.109 -21.234 1 65.25 26 ARG B N 1
ATOM 2394 C CA . ARG B 1 26 ? 12.938 -16.859 -20.953 1 65.25 26 ARG B CA 1
ATOM 2395 C C . ARG B 1 26 ? 13.867 -17 -19.766 1 65.25 26 ARG B C 1
ATOM 2397 O O . ARG B 1 26 ? 14.914 -16.359 -19.688 1 65.25 26 ARG B O 1
ATOM 2404 N N . PHE B 1 27 ? 13.523 -17.875 -18.859 1 68.06 27 PHE B N 1
ATOM 2405 C CA . PHE B 1 27 ? 14.312 -17.812 -17.641 1 68.06 27 PHE B CA 1
ATOM 2406 C C . PHE B 1 27 ? 15.227 -19.016 -17.531 1 68.06 27 PHE B C 1
ATOM 2408 O O . PHE B 1 27 ? 16.219 -18.984 -16.797 1 68.06 27 PHE B O 1
ATOM 2415 N N . GLY B 1 28 ? 15.047 -19.922 -18.531 1 66.31 28 GLY B N 1
ATOM 2416 C CA . GLY B 1 28 ? 15.992 -21.016 -18.672 1 66.31 28 GLY B CA 1
ATOM 2417 C C . GLY B 1 28 ? 16.312 -21.688 -17.359 1 66.31 28 GLY B C 1
ATOM 2418 O O . GLY B 1 28 ? 17.469 -22 -17.078 1 66.31 28 GLY B O 1
ATOM 2419 N N . VAL B 1 29 ? 15.375 -21.734 -16.469 1 75.25 29 VAL B N 1
ATOM 2420 C CA . VAL B 1 29 ? 15.68 -22.297 -15.164 1 75.25 29 VAL B CA 1
ATOM 2421 C C . VAL B 1 29 ? 15.203 -23.75 -15.102 1 75.25 29 VAL B C 1
ATOM 2423 O O . VAL B 1 29 ? 14.281 -24.141 -15.828 1 75.25 29 VAL B O 1
ATOM 2426 N N . GLU B 1 30 ? 15.938 -24.5 -14.266 1 81.12 30 GLU B N 1
ATOM 2427 C CA . GLU B 1 30 ? 15.602 -25.906 -14.086 1 81.12 30 GLU B CA 1
ATOM 2428 C C . GLU B 1 30 ? 14.727 -26.125 -12.852 1 81.12 30 GLU B C 1
ATOM 2430 O O . GLU B 1 30 ? 14.086 -27.172 -12.711 1 81.12 30 GLU B O 1
ATOM 2435 N N . GLU B 1 31 ? 14.836 -25.156 -12 1 88.94 31 GLU B N 1
ATOM 2436 C CA . GLU B 1 31 ? 14.094 -25.266 -10.75 1 88.94 31 GLU B CA 1
ATOM 2437 C C . GLU B 1 31 ? 13.289 -24 -10.477 1 88.94 31 GLU B C 1
ATOM 2439 O O . GLU B 1 31 ? 13.711 -22.891 -10.836 1 88.94 31 GLU B O 1
ATOM 2444 N N . VAL B 1 32 ? 12.117 -24.266 -9.867 1 90.44 32 VAL B N 1
ATOM 2445 C CA . VAL B 1 32 ? 11.273 -23.141 -9.477 1 90.44 32 VAL B CA 1
ATOM 2446 C C . VAL B 1 32 ? 10.875 -23.266 -8.008 1 90.44 32 VAL B C 1
ATOM 2448 O O . VAL B 1 32 ? 10.961 -24.359 -7.434 1 90.44 32 VAL B O 1
ATOM 2451 N N . VAL B 1 33 ? 10.625 -22.141 -7.441 1 92.94 33 VAL B N 1
ATOM 2452 C CA . VAL B 1 33 ? 9.992 -22.109 -6.129 1 92.94 33 VAL B CA 1
ATOM 2453 C C . VAL B 1 33 ? 8.484 -21.938 -6.281 1 92.94 33 VAL B C 1
ATOM 2455 O O . VAL B 1 33 ? 8.016 -21.047 -6.988 1 92.94 33 VAL B O 1
ATOM 2458 N N . VAL B 1 34 ? 7.75 -22.844 -5.707 1 92.31 34 VAL B N 1
ATOM 2459 C CA . VAL B 1 34 ? 6.297 -22.781 -5.652 1 92.31 34 VAL B CA 1
ATOM 2460 C C . VAL B 1 34 ? 5.852 -22.406 -4.238 1 92.31 34 VAL B C 1
ATOM 2462 O O . VAL B 1 34 ? 6.309 -23.016 -3.262 1 92.31 34 VAL B O 1
ATOM 2465 N N . TYR B 1 35 ? 5.055 -21.359 -4.117 1 93.44 35 TYR B N 1
ATOM 2466 C CA . TYR B 1 35 ? 4.508 -20.969 -2.824 1 93.44 35 TYR B CA 1
ATOM 2467 C C . TYR B 1 35 ? 3.014 -20.688 -2.926 1 93.44 35 TYR B C 1
ATOM 2469 O O . TYR B 1 35 ? 2.496 -20.453 -4.02 1 93.44 35 TYR B O 1
ATOM 2477 N N . TRP B 1 36 ? 2.309 -20.859 -1.814 1 90.56 36 TRP B N 1
ATOM 2478 C CA . TRP B 1 36 ? 0.858 -20.719 -1.916 1 90.56 36 TRP B CA 1
ATOM 2479 C C . TRP B 1 36 ? 0.275 -20.141 -0.633 1 90.56 36 TRP B C 1
ATOM 2481 O O . TRP B 1 36 ? 0.882 -20.234 0.436 1 90.56 36 TRP B O 1
ATOM 2491 N N . GLU B 1 37 ? -0.744 -19.422 -0.784 1 88.75 37 GLU B N 1
ATOM 2492 C CA . GLU B 1 37 ? -1.594 -18.812 0.235 1 88.75 37 GLU B CA 1
ATOM 2493 C C . GLU B 1 37 ? -3.07 -18.953 -0.122 1 88.75 37 GLU B C 1
ATOM 2495 O O . GLU B 1 37 ? -3.549 -18.328 -1.066 1 88.75 37 GLU B O 1
ATOM 2500 N N . GLY B 1 38 ? -3.797 -19.766 0.642 1 81.81 38 GLY B N 1
ATOM 2501 C CA . GLY B 1 38 ? -5.164 -20.062 0.243 1 81.81 38 GLY B CA 1
ATOM 2502 C C . GLY B 1 38 ? -5.262 -20.656 -1.148 1 81.81 38 GLY B C 1
ATOM 2503 O O . GLY B 1 38 ? -4.555 -21.609 -1.473 1 81.81 38 GLY B O 1
ATOM 2504 N N . PRO B 1 39 ? -6.133 -20.109 -1.984 1 82.19 39 PRO B N 1
ATOM 2505 C CA . PRO B 1 39 ? -6.301 -20.672 -3.33 1 82.19 39 PRO B CA 1
ATOM 2506 C C . PRO B 1 39 ? -5.254 -20.156 -4.312 1 82.19 39 PRO B C 1
ATOM 2508 O O . PRO B 1 39 ? -5.266 -20.531 -5.488 1 82.19 39 PRO B O 1
ATOM 2511 N N . PHE B 1 40 ? -4.418 -19.391 -3.855 1 91.38 40 PHE B N 1
ATOM 2512 C CA . PHE B 1 40 ? -3.422 -18.766 -4.723 1 91.38 40 PHE B CA 1
ATOM 2513 C C . PHE B 1 40 ? -2.1 -19.516 -4.652 1 91.38 40 PHE B C 1
ATOM 2515 O O . PHE B 1 40 ? -1.682 -19.953 -3.576 1 91.38 40 PHE B O 1
ATOM 2522 N N . LEU B 1 41 ? -1.455 -19.672 -5.82 1 92.44 41 LEU B N 1
ATOM 2523 C CA . LEU B 1 41 ? -0.116 -20.234 -5.918 1 92.44 41 LEU B CA 1
ATOM 2524 C C . LEU B 1 41 ? 0.787 -19.359 -6.781 1 92.44 41 LEU B C 1
ATOM 2526 O O . LEU B 1 41 ? 0.374 -18.906 -7.848 1 92.44 41 LEU B O 1
ATOM 2530 N N . GLY B 1 42 ? 1.963 -19.109 -6.273 1 93.69 42 GLY B N 1
ATOM 2531 C CA . GLY B 1 42 ? 2.982 -18.391 -7.031 1 93.69 42 GLY B CA 1
ATOM 2532 C C . GLY B 1 42 ? 4.152 -19.281 -7.426 1 93.69 42 GLY B C 1
ATOM 2533 O O . GLY B 1 42 ? 4.523 -20.188 -6.691 1 93.69 42 GLY B O 1
ATOM 2534 N N . VAL B 1 43 ? 4.688 -19.016 -8.547 1 91.81 43 VAL B N 1
ATOM 2535 C CA . VAL B 1 43 ? 5.863 -19.719 -9.055 1 91.81 43 VAL B CA 1
ATOM 2536 C C . VAL B 1 43 ? 6.918 -18.703 -9.492 1 91.81 43 VAL B C 1
ATOM 2538 O O . VAL B 1 43 ? 6.605 -17.719 -10.164 1 91.81 43 VAL B O 1
ATOM 2541 N N . LYS B 1 44 ? 8.125 -18.859 -9.086 1 90.56 44 LYS B N 1
ATOM 2542 C CA . LYS B 1 44 ? 9.234 -18.031 -9.516 1 90.56 44 LYS B CA 1
ATOM 2543 C C . LYS B 1 44 ? 10.516 -18.844 -9.648 1 90.56 44 LYS B C 1
ATOM 2545 O O . LYS B 1 44 ? 10.641 -19.922 -9.07 1 90.56 44 LYS B O 1
ATOM 2550 N N . PRO B 1 45 ? 11.445 -18.391 -10.453 1 87.81 45 PRO B N 1
ATOM 2551 C CA . PRO B 1 45 ? 12.711 -19.109 -10.594 1 87.81 45 PRO B CA 1
ATOM 2552 C C . PRO B 1 45 ? 13.453 -19.266 -9.266 1 87.81 45 PRO B C 1
ATOM 2554 O O . PRO B 1 45 ? 13.453 -18.344 -8.445 1 87.81 45 PRO B O 1
ATOM 2557 N N . ALA B 1 46 ? 13.984 -20.422 -9.102 1 88 46 ALA B N 1
ATOM 2558 C CA . ALA B 1 46 ? 14.781 -20.672 -7.902 1 88 46 ALA B CA 1
ATOM 2559 C C . ALA B 1 46 ? 16.25 -20.328 -8.141 1 88 46 ALA B C 1
ATOM 2561 O O . ALA B 1 46 ? 16.766 -20.516 -9.242 1 88 46 ALA B O 1
ATOM 2562 N N . GLY B 1 47 ? 16.891 -19.844 -7.164 1 81.88 47 GLY B N 1
ATOM 2563 C CA . GLY B 1 47 ? 18.344 -19.703 -7.141 1 81.88 47 GLY B CA 1
ATOM 2564 C C . GLY B 1 47 ? 18.844 -18.562 -8 1 81.88 47 GLY B C 1
ATOM 2565 O O . GLY B 1 47 ? 20.016 -18.547 -8.391 1 81.88 47 GLY B O 1
ATOM 2566 N N . VAL B 1 48 ? 18 -17.656 -8.438 1 83.56 48 VAL B N 1
ATOM 2567 C CA . VAL B 1 48 ? 18.438 -16.516 -9.234 1 83.56 48 VAL B CA 1
ATOM 2568 C C . VAL B 1 48 ? 18.656 -15.305 -8.328 1 83.56 48 VAL B C 1
ATOM 2570 O O . VAL B 1 48 ? 17.75 -14.883 -7.617 1 83.56 48 VAL B O 1
ATOM 2573 N N . GLU B 1 49 ? 19.859 -14.898 -8.383 1 89.56 49 GLU B N 1
ATOM 2574 C CA . GLU B 1 49 ? 20.188 -13.695 -7.609 1 89.56 49 GLU B CA 1
ATOM 2575 C C . GLU B 1 49 ? 19.875 -12.43 -8.398 1 89.56 49 GLU B C 1
ATOM 2577 O O . GLU B 1 49 ? 20.266 -12.305 -9.555 1 89.56 49 GLU B O 1
ATOM 2582 N N . ARG B 1 50 ? 19.219 -11.555 -7.82 1 91.81 50 ARG B N 1
ATOM 2583 C CA . ARG B 1 50 ? 18.922 -10.258 -8.414 1 91.81 50 ARG B CA 1
ATOM 2584 C C . ARG B 1 50 ? 19.812 -9.172 -7.82 1 91.81 50 ARG B C 1
ATOM 2586 O O . ARG B 1 50 ? 19.688 -8.828 -6.641 1 91.81 50 ARG B O 1
ATOM 2593 N N . THR B 1 51 ? 20.688 -8.656 -8.609 1 95.5 51 THR B N 1
ATOM 2594 C CA . THR B 1 51 ? 21.609 -7.617 -8.172 1 95.5 51 THR B CA 1
ATOM 2595 C C . THR B 1 51 ? 21.438 -6.348 -8.992 1 95.5 51 THR B C 1
ATOM 2597 O O . THR B 1 51 ? 21.531 -6.379 -10.219 1 95.5 51 THR B O 1
ATOM 2600 N N . ALA B 1 52 ? 21.141 -5.234 -8.336 1 95.38 52 ALA B N 1
ATOM 2601 C CA . ALA B 1 52 ? 21.078 -3.934 -9.008 1 95.38 52 ALA B CA 1
ATOM 2602 C C . ALA B 1 52 ? 22.484 -3.322 -9.117 1 95.38 52 ALA B C 1
ATOM 2604 O O . ALA B 1 52 ? 23.328 -3.549 -8.266 1 95.38 52 ALA B O 1
ATOM 2605 N N . ARG B 1 53 ? 22.703 -2.615 -10.141 1 95.25 53 ARG B N 1
ATOM 2606 C CA . ARG B 1 53 ? 23.953 -1.89 -10.32 1 95.25 53 ARG B CA 1
ATOM 2607 C C . ARG B 1 53 ? 23.703 -0.408 -10.578 1 95.25 53 ARG B C 1
ATOM 2609 O O . ARG B 1 53 ? 22.781 -0.051 -11.305 1 95.25 53 ARG B O 1
ATOM 2616 N N . PHE B 1 54 ? 24.438 0.442 -9.945 1 96 54 PHE B N 1
ATOM 2617 C CA . PHE B 1 54 ? 24.281 1.888 -10.039 1 96 54 PHE B CA 1
ATOM 2618 C C . PHE B 1 54 ? 25.625 2.592 -9.914 1 96 54 PHE B C 1
ATOM 2620 O O . PHE B 1 54 ? 26.469 2.195 -9.102 1 96 54 PHE B O 1
ATOM 2627 N N . THR B 1 55 ? 25.906 3.523 -10.773 1 96.69 55 THR B N 1
ATOM 2628 C CA . THR B 1 55 ? 27.094 4.352 -10.641 1 96.69 55 THR B CA 1
ATOM 2629 C C . THR B 1 55 ? 26.891 5.434 -9.586 1 96.69 55 THR B C 1
ATOM 2631 O O . THR B 1 55 ? 25.922 6.191 -9.648 1 96.69 55 THR B O 1
ATOM 2634 N N . TRP B 1 56 ? 27.828 5.512 -8.672 1 96.56 56 TRP B N 1
ATOM 2635 C CA . TRP B 1 56 ? 27.703 6.406 -7.527 1 96.56 56 TRP B CA 1
ATOM 2636 C C . TRP B 1 56 ? 27.531 7.852 -7.98 1 96.56 56 TRP B C 1
ATOM 2638 O O . TRP B 1 56 ? 28.406 8.398 -8.656 1 96.56 56 TRP B O 1
ATOM 2648 N N . ARG B 1 57 ? 26.484 8.469 -7.652 1 94.81 57 ARG B N 1
ATOM 2649 C CA . ARG B 1 57 ? 26.188 9.883 -7.848 1 94.81 57 ARG B CA 1
ATOM 2650 C C . ARG B 1 57 ? 25.094 10.352 -6.891 1 94.81 57 ARG B C 1
ATOM 2652 O O . ARG B 1 57 ? 24.75 9.648 -5.941 1 94.81 57 ARG B O 1
ATOM 2659 N N . GLY B 1 58 ? 24.641 11.57 -7.125 1 92.56 58 GLY B N 1
ATOM 2660 C CA . GLY B 1 58 ? 23.578 12.086 -6.277 1 92.56 58 GLY B CA 1
ATOM 2661 C C . GLY B 1 58 ? 22.375 11.164 -6.207 1 92.56 58 GLY B C 1
ATOM 2662 O O . GLY B 1 58 ? 21.938 10.625 -7.227 1 92.56 58 GLY B O 1
ATOM 2663 N N . GLY B 1 59 ? 21.859 10.898 -5 1 94.69 59 GLY B N 1
ATOM 2664 C CA . GLY B 1 59 ? 20.688 10.062 -4.805 1 94.69 59 GLY B CA 1
ATOM 2665 C C . GLY B 1 59 ? 21.016 8.609 -4.527 1 94.69 59 GLY B C 1
ATOM 2666 O O . GLY B 1 59 ? 20.125 7.766 -4.457 1 94.69 59 GLY B O 1
ATOM 2667 N N . VAL B 1 60 ? 22.266 8.328 -4.305 1 97.06 60 VAL B N 1
ATOM 2668 C CA . VAL B 1 60 ? 22.734 6.961 -4.121 1 97.06 60 VAL B CA 1
ATOM 2669 C C . VAL B 1 60 ? 22.031 6.332 -2.924 1 97.06 60 VAL B C 1
ATOM 2671 O O . VAL B 1 60 ? 21.719 5.137 -2.938 1 97.06 60 VAL B O 1
ATOM 2674 N N . GLU B 1 61 ? 21.766 7.082 -1.891 1 97.31 61 GLU B N 1
ATOM 2675 C CA . GLU B 1 61 ? 21.062 6.555 -0.724 1 97.31 61 GLU B CA 1
ATOM 2676 C C . GLU B 1 61 ? 19.672 6.078 -1.092 1 97.31 61 GLU B C 1
ATOM 2678 O O . GLU B 1 61 ? 19.219 5.043 -0.604 1 97.31 61 GLU B O 1
ATOM 2683 N N . LYS B 1 62 ? 18.984 6.824 -2.023 1 97.19 62 LYS B N 1
ATOM 2684 C CA . LYS B 1 62 ? 17.641 6.445 -2.488 1 97.19 62 LYS B CA 1
ATOM 2685 C C . LYS B 1 62 ? 17.703 5.16 -3.307 1 97.19 62 LYS B C 1
ATOM 2687 O O . LYS B 1 62 ? 16.766 4.344 -3.25 1 97.19 62 LYS B O 1
ATOM 2692 N N . VAL B 1 63 ? 18.766 5 -3.986 1 97.56 63 VAL B N 1
ATOM 2693 C CA . VAL B 1 63 ? 18.938 3.803 -4.801 1 97.56 63 VAL B CA 1
ATOM 2694 C C . VAL B 1 63 ? 19.109 2.584 -3.9 1 97.56 63 VAL B C 1
ATOM 2696 O O . VAL B 1 63 ? 18.547 1.522 -4.16 1 97.56 63 VAL B O 1
ATOM 2699 N N . VAL B 1 64 ? 19.906 2.727 -2.84 1 98.44 64 VAL B N 1
ATOM 2700 C CA . VAL B 1 64 ? 20.125 1.625 -1.91 1 98.44 64 VAL B CA 1
ATOM 2701 C C . VAL B 1 64 ? 18.812 1.216 -1.258 1 98.44 64 VAL B C 1
ATOM 2703 O O . VAL B 1 64 ? 18.453 0.035 -1.25 1 98.44 64 VAL B O 1
ATOM 2706 N N . VAL B 1 65 ? 18.062 2.154 -0.782 1 98.56 65 VAL B N 1
ATOM 2707 C CA . VAL B 1 65 ? 16.781 1.888 -0.127 1 98.56 65 VAL B CA 1
ATOM 2708 C C . VAL B 1 65 ? 15.797 1.3 -1.134 1 98.56 65 VAL B C 1
ATOM 2710 O O . VAL B 1 65 ? 15.078 0.343 -0.827 1 98.56 65 VAL B O 1
ATOM 2713 N N . GLY B 1 66 ? 15.805 1.854 -2.338 1 98.19 66 GLY B N 1
ATOM 2714 C CA . GLY B 1 66 ? 14.922 1.366 -3.385 1 98.19 66 GLY B CA 1
ATOM 2715 C C . GLY B 1 66 ? 15.227 -0.057 -3.811 1 98.19 66 GLY B C 1
ATOM 2716 O O . GLY B 1 66 ? 14.312 -0.85 -4.051 1 98.19 66 GLY B O 1
ATOM 2717 N N . ALA B 1 67 ? 16.547 -0.318 -3.883 1 98.12 67 ALA B N 1
ATOM 2718 C CA . ALA B 1 67 ? 16.953 -1.679 -4.234 1 98.12 67 ALA B CA 1
ATOM 2719 C C . ALA B 1 67 ? 16.469 -2.68 -3.188 1 98.12 67 ALA B C 1
ATOM 2721 O O . ALA B 1 67 ? 15.969 -3.754 -3.531 1 98.12 67 ALA B O 1
ATOM 2722 N N . TYR B 1 68 ? 16.594 -2.291 -1.899 1 98.56 68 TYR B N 1
ATOM 2723 C CA . TYR B 1 68 ? 16.078 -3.131 -0.823 1 98.56 68 TYR B CA 1
ATOM 2724 C C . TYR B 1 68 ? 14.57 -3.301 -0.934 1 98.56 68 TYR B C 1
ATOM 2726 O O . TYR B 1 68 ? 14.07 -4.426 -0.978 1 98.56 68 TYR B O 1
ATOM 2734 N N . ALA B 1 69 ? 13.805 -2.223 -1.057 1 98.38 69 ALA B N 1
ATOM 2735 C CA . ALA B 1 69 ? 12.344 -2.225 -1.061 1 98.38 69 ALA B CA 1
ATOM 2736 C C . ALA B 1 69 ? 11.797 -2.975 -2.273 1 98.38 69 ALA B C 1
ATOM 2738 O O . ALA B 1 69 ? 10.727 -3.576 -2.207 1 98.38 69 ALA B O 1
ATOM 2739 N N . SER B 1 70 ? 12.578 -3.014 -3.369 1 97.19 70 SER B N 1
ATOM 2740 C CA . SER B 1 70 ? 12.125 -3.629 -4.613 1 97.19 70 SER B CA 1
ATOM 2741 C C . SER B 1 70 ? 12.508 -5.102 -4.676 1 97.19 70 SER B C 1
ATOM 2743 O O . SER B 1 70 ? 12.375 -5.742 -5.719 1 97.19 70 SER B O 1
ATOM 2745 N N . GLY B 1 71 ? 13.102 -5.633 -3.596 1 96.88 71 GLY B N 1
ATOM 2746 C CA . GLY B 1 71 ? 13.25 -7.074 -3.465 1 96.88 71 GLY B CA 1
ATOM 2747 C C . GLY B 1 71 ? 14.562 -7.59 -4.023 1 96.88 71 GLY B C 1
ATOM 2748 O O . GLY B 1 71 ? 14.719 -8.789 -4.258 1 96.88 71 GLY B O 1
ATOM 2749 N N . PHE B 1 72 ? 15.547 -6.684 -4.273 1 97.25 72 PHE B N 1
ATOM 2750 C CA . PHE B 1 72 ? 16.844 -7.141 -4.762 1 97.25 72 PHE B CA 1
ATOM 2751 C C . PHE B 1 72 ? 17.609 -7.879 -3.67 1 97.25 72 PHE B C 1
ATOM 2753 O O . PHE B 1 72 ? 17.391 -7.633 -2.482 1 97.25 72 PHE B O 1
ATOM 2760 N N . ASP B 1 73 ? 18.5 -8.797 -4.137 1 96.94 73 ASP B N 1
ATOM 2761 C CA . ASP B 1 73 ? 19.375 -9.492 -3.203 1 96.94 73 ASP B CA 1
ATOM 2762 C C . ASP B 1 73 ? 20.594 -8.633 -2.852 1 96.94 73 ASP B C 1
ATOM 2764 O O . ASP B 1 73 ? 21.156 -8.781 -1.768 1 96.94 73 ASP B O 1
ATOM 2768 N N . ALA B 1 74 ? 20.922 -7.758 -3.805 1 97.88 74 ALA B N 1
ATOM 2769 C CA . ALA B 1 74 ? 22.078 -6.898 -3.578 1 97.88 74 ALA B CA 1
ATOM 2770 C C . ALA B 1 74 ? 22.031 -5.676 -4.488 1 97.88 74 ALA B C 1
ATOM 2772 O O . ALA B 1 74 ? 21.297 -5.645 -5.469 1 97.88 74 ALA B O 1
ATOM 2773 N N . VAL B 1 75 ? 22.812 -4.66 -4.086 1 97.94 75 VAL B N 1
ATOM 2774 C CA . VAL B 1 75 ? 23.078 -3.523 -4.961 1 97.94 75 VAL B CA 1
ATOM 2775 C C . VAL B 1 75 ? 24.578 -3.25 -4.992 1 97.94 75 VAL B C 1
ATOM 2777 O O . VAL B 1 75 ? 25.266 -3.35 -3.967 1 97.94 75 VAL B O 1
ATOM 2780 N N . VAL B 1 76 ? 25.109 -3.078 -6.152 1 97.81 76 VAL B N 1
ATOM 2781 C CA . VAL B 1 76 ? 26.5 -2.725 -6.352 1 97.81 76 VAL B CA 1
ATOM 2782 C C . VAL B 1 76 ? 26.609 -1.272 -6.812 1 97.81 76 VAL B C 1
ATOM 2784 O O . VAL B 1 76 ? 26.016 -0.889 -7.82 1 97.81 76 VAL B O 1
ATOM 2787 N N . LEU B 1 77 ? 27.328 -0.527 -6.055 1 98.25 77 LEU B N 1
ATOM 2788 C CA . LEU B 1 77 ? 27.578 0.88 -6.352 1 98.25 77 LEU B CA 1
ATOM 2789 C C . LEU B 1 77 ? 28.984 1.079 -6.91 1 98.25 77 LEU B C 1
ATOM 2791 O O . LEU B 1 77 ? 29.969 0.963 -6.18 1 98.25 77 LEU B O 1
ATOM 2795 N N . ALA B 1 78 ? 29.031 1.368 -8.195 1 97.81 78 ALA B N 1
ATOM 2796 C CA . ALA B 1 78 ? 30.312 1.561 -8.867 1 97.81 78 ALA B CA 1
ATOM 2797 C C . ALA B 1 78 ? 30.844 2.979 -8.656 1 97.81 78 ALA B C 1
ATOM 2799 O O . ALA B 1 78 ? 30.062 3.891 -8.352 1 97.81 78 ALA B O 1
ATOM 2800 N N . GLU B 1 79 ? 32.188 3.146 -8.781 1 98 79 GLU B N 1
ATOM 2801 C CA . GLU B 1 79 ? 32.875 4.422 -8.672 1 98 79 GLU B CA 1
ATOM 2802 C C . GLU B 1 79 ? 32.594 5.102 -7.336 1 98 79 GLU B C 1
ATOM 2804 O O . GLU B 1 79 ? 32.281 6.293 -7.293 1 98 79 GLU B O 1
ATOM 2809 N N . ALA B 1 80 ? 32.625 4.316 -6.32 1 97.69 80 ALA B N 1
ATOM 2810 C CA . ALA B 1 80 ? 32.375 4.836 -4.977 1 97.69 80 ALA B CA 1
ATOM 2811 C C . ALA B 1 80 ? 33.562 5.691 -4.504 1 97.69 80 ALA B C 1
ATOM 2813 O O . ALA B 1 80 ? 34.719 5.312 -4.676 1 97.69 80 ALA B O 1
ATOM 2814 N N . PRO B 1 81 ? 33.281 6.805 -3.969 1 96.75 81 PRO B N 1
ATOM 2815 C CA . PRO B 1 81 ? 34.344 7.656 -3.457 1 96.75 81 PRO B CA 1
ATOM 2816 C C . PRO B 1 81 ? 34.875 7.188 -2.102 1 96.75 81 PRO B C 1
ATOM 2818 O O . PRO B 1 81 ? 34.281 6.324 -1.463 1 96.75 81 PRO B O 1
ATOM 2821 N N . PRO B 1 82 ? 36 7.789 -1.729 1 94.62 82 PRO B N 1
ATOM 2822 C CA . PRO B 1 82 ? 36.438 7.535 -0.352 1 94.62 82 PRO B CA 1
ATOM 2823 C C . PRO B 1 82 ? 35.406 7.945 0.68 1 94.62 82 PRO B C 1
ATOM 2825 O O . PRO B 1 82 ? 34.75 8.984 0.527 1 94.62 82 PRO B O 1
ATOM 2828 N N . GLY B 1 83 ? 35.188 7.145 1.66 1 94.94 83 GLY B N 1
ATOM 2829 C CA . GLY B 1 83 ? 34.188 7.449 2.688 1 94.94 83 GLY B CA 1
ATOM 2830 C C . GLY B 1 83 ? 32.781 7.051 2.299 1 94.94 83 GLY B C 1
ATOM 2831 O O . GLY B 1 83 ? 31.828 7.445 2.957 1 94.94 83 GLY B O 1
ATOM 2832 N N . ALA B 1 84 ? 32.594 6.281 1.257 1 96.19 84 ALA B N 1
ATOM 2833 C CA . ALA B 1 84 ? 31.312 5.887 0.705 1 96.19 84 ALA B CA 1
ATOM 2834 C C . ALA B 1 84 ? 30.453 5.199 1.762 1 96.19 84 ALA B C 1
ATOM 2836 O O . ALA B 1 84 ? 29.266 5.504 1.897 1 96.19 84 ALA B O 1
ATOM 2837 N N . LEU B 1 85 ? 31.031 4.363 2.574 1 96.06 85 LEU B N 1
ATOM 2838 C CA . LEU B 1 85 ? 30.266 3.619 3.57 1 96.06 85 LEU B CA 1
ATOM 2839 C C . LEU B 1 85 ? 29.688 4.555 4.629 1 96.06 85 LEU B C 1
ATOM 2841 O O . LEU B 1 85 ? 28.562 4.371 5.078 1 96.06 85 LEU B O 1
ATOM 2845 N N . ASP B 1 86 ? 30.422 5.508 5.004 1 95.69 86 ASP B N 1
ATOM 2846 C CA . ASP B 1 86 ? 29.938 6.496 5.961 1 95.69 86 ASP B CA 1
ATOM 2847 C C . ASP B 1 86 ? 28.766 7.281 5.383 1 95.69 86 ASP B C 1
ATOM 2849 O O . ASP B 1 86 ? 27.781 7.555 6.082 1 95.69 86 ASP B O 1
ATOM 2853 N N . ALA B 1 87 ? 28.969 7.617 4.125 1 95.44 87 ALA B N 1
ATOM 2854 C CA . ALA B 1 87 ? 27.922 8.391 3.447 1 95.44 87 ALA B CA 1
ATOM 2855 C C . ALA B 1 87 ? 26.641 7.582 3.334 1 95.44 87 ALA B C 1
ATOM 2857 O O . ALA B 1 87 ? 25.547 8.148 3.322 1 95.44 87 ALA B O 1
ATOM 2858 N N . LEU B 1 88 ? 26.672 6.246 3.307 1 96.94 88 LEU B N 1
ATOM 2859 C CA . LEU B 1 88 ? 25.531 5.367 3.113 1 96.94 88 LEU B CA 1
ATOM 2860 C C . LEU B 1 88 ? 24.906 4.988 4.453 1 96.94 88 LEU B C 1
ATOM 2862 O O . LEU B 1 88 ? 23.859 4.332 4.488 1 96.94 88 LEU B O 1
ATOM 2866 N N . ARG B 1 89 ? 25.469 5.391 5.539 1 96.25 89 ARG B N 1
ATOM 2867 C CA . ARG B 1 89 ? 25.062 4.945 6.871 1 96.25 89 ARG B CA 1
ATOM 2868 C C . ARG B 1 89 ? 23.562 5.188 7.094 1 96.25 89 ARG B C 1
ATOM 2870 O O . ARG B 1 89 ? 22.859 4.305 7.578 1 96.25 89 ARG B O 1
ATOM 2877 N N . PRO B 1 90 ? 23.047 6.383 6.738 1 94.5 90 PRO B N 1
ATOM 2878 C CA . PRO B 1 90 ? 21.609 6.594 6.953 1 94.5 90 PRO B CA 1
ATOM 2879 C C . PRO B 1 90 ? 20.75 5.582 6.199 1 94.5 90 PRO B C 1
ATOM 2881 O O . PRO B 1 90 ? 19.734 5.109 6.734 1 94.5 90 PRO B O 1
ATOM 2884 N N . ALA B 1 91 ? 21.109 5.281 4.945 1 96.81 91 ALA B N 1
ATOM 2885 C CA . ALA B 1 91 ? 20.359 4.305 4.16 1 96.81 91 ALA B CA 1
ATOM 2886 C C . ALA B 1 91 ? 20.484 2.908 4.766 1 96.81 91 ALA B C 1
ATOM 2888 O O . ALA B 1 91 ? 19.5 2.16 4.816 1 96.81 91 ALA B O 1
ATOM 2889 N N . LEU B 1 92 ? 21.672 2.582 5.262 1 96.5 92 LEU B N 1
ATOM 2890 C CA . LEU B 1 92 ? 21.953 1.255 5.797 1 96.5 92 LEU B CA 1
ATOM 2891 C C . LEU B 1 92 ? 21.234 1.048 7.129 1 96.5 92 LEU B C 1
ATOM 2893 O O . LEU B 1 92 ? 21.031 -0.09 7.559 1 96.5 92 LEU B O 1
ATOM 2897 N N . GLU B 1 93 ? 20.797 2.107 7.766 1 94.31 93 GLU B N 1
ATOM 2898 C CA . GLU B 1 93 ? 20.078 2.033 9.031 1 94.31 93 GLU B CA 1
ATOM 2899 C C . GLU B 1 93 ? 18.641 1.593 8.828 1 94.31 93 GLU B C 1
ATOM 2901 O O . GLU B 1 93 ? 18 1.095 9.758 1 94.31 93 GLU B O 1
ATOM 2906 N N . VAL B 1 94 ? 18.109 1.761 7.605 1 95.56 94 VAL B N 1
ATOM 2907 C CA . VAL B 1 94 ? 16.688 1.52 7.434 1 95.56 94 VAL B CA 1
ATOM 2908 C C . VAL B 1 94 ? 16.469 0.257 6.602 1 95.56 94 VAL B C 1
ATOM 2910 O O . VAL B 1 94 ? 15.336 -0.197 6.43 1 95.56 94 VAL B O 1
ATOM 2913 N N . VAL B 1 95 ? 17.547 -0.287 6.062 1 97.88 95 VAL B N 1
ATOM 2914 C CA . VAL B 1 95 ? 17.422 -1.541 5.324 1 97.88 95 VAL B CA 1
ATOM 2915 C C . VAL B 1 95 ? 18.125 -2.66 6.09 1 97.88 95 VAL B C 1
ATOM 2917 O O . VAL B 1 95 ? 18.875 -2.398 7.023 1 97.88 95 VAL B O 1
ATOM 2920 N N . GLU B 1 96 ? 17.844 -3.855 5.805 1 97.56 96 GLU B N 1
ATOM 2921 C CA . GLU B 1 96 ? 18.594 -5 6.32 1 97.56 96 GLU B CA 1
ATOM 2922 C C . GLU B 1 96 ? 19.625 -5.484 5.309 1 97.56 96 GLU B C 1
ATOM 2924 O O . GLU B 1 96 ? 19.266 -6.109 4.305 1 97.56 96 GLU B O 1
ATOM 2929 N N . GLY B 1 97 ? 20.812 -5.117 5.57 1 97.38 97 GLY B N 1
ATOM 2930 C CA . GLY B 1 97 ? 21.859 -5.48 4.629 1 97.38 97 GLY B CA 1
ATOM 2931 C C . GLY B 1 97 ? 23.266 -5.316 5.199 1 97.38 97 GLY B C 1
ATOM 2932 O O . GLY B 1 97 ? 23.438 -4.688 6.242 1 97.38 97 GLY B O 1
ATOM 2933 N N . ARG B 1 98 ? 24.234 -5.957 4.582 1 97.62 98 ARG B N 1
ATOM 2934 C CA . ARG B 1 98 ? 25.656 -5.848 4.898 1 97.62 98 ARG B CA 1
ATOM 2935 C C . ARG B 1 98 ? 26.438 -5.215 3.746 1 97.62 98 ARG B C 1
ATOM 2937 O O . ARG B 1 98 ? 26.344 -5.672 2.605 1 97.62 98 ARG B O 1
ATOM 2944 N N . ALA B 1 99 ? 27.156 -4.191 4.113 1 97.94 99 ALA B N 1
ATOM 2945 C CA . ALA B 1 99 ? 27.891 -3.457 3.092 1 97.94 99 ALA B CA 1
ATOM 2946 C C . ALA B 1 99 ? 29.391 -3.787 3.15 1 97.94 99 ALA B C 1
ATOM 2948 O O . ALA B 1 99 ? 29.938 -3.982 4.234 1 97.94 99 ALA B O 1
ATOM 2949 N N . ALA B 1 100 ? 29.938 -3.893 2.006 1 97.25 100 ALA B N 1
ATOM 2950 C CA . ALA B 1 100 ? 31.391 -4.082 1.869 1 97.25 100 ALA B CA 1
ATOM 2951 C C . ALA B 1 100 ? 31.953 -3.221 0.743 1 97.25 100 ALA B C 1
ATOM 2953 O O . ALA B 1 100 ? 31.297 -3.025 -0.284 1 97.25 100 ALA B O 1
ATOM 2954 N N . GLU B 1 101 ? 33.062 -2.682 0.988 1 95.62 101 GLU B N 1
ATOM 2955 C CA . GLU B 1 101 ? 33.75 -1.878 -0.014 1 95.62 101 GLU B CA 1
ATOM 2956 C C . GLU B 1 101 ? 35 -2.6 -0.546 1 95.62 101 GLU B C 1
ATOM 2958 O O . GLU B 1 101 ? 35.812 -3.068 0.231 1 95.62 101 GLU B O 1
ATOM 2963 N N . THR B 1 102 ? 35.094 -2.799 -1.851 1 92.31 102 THR B N 1
ATOM 2964 C CA . THR B 1 102 ? 36.219 -3.418 -2.5 1 92.31 102 THR B CA 1
ATOM 2965 C C . THR B 1 102 ? 36.5 -2.771 -3.855 1 92.31 102 THR B C 1
ATOM 2967 O O . THR B 1 102 ? 35.625 -2.725 -4.715 1 92.31 102 THR B O 1
ATOM 2970 N N . GLY B 1 103 ? 37.781 -2.326 -4.102 1 92.62 103 GLY B N 1
ATOM 2971 C CA . GLY B 1 103 ? 38.188 -1.867 -5.414 1 92.62 103 GLY B CA 1
ATOM 2972 C C . GLY B 1 103 ? 37.375 -0.692 -5.926 1 92.62 103 GLY B C 1
ATOM 2973 O O . GLY B 1 103 ? 37 -0.663 -7.094 1 92.62 103 GLY B O 1
ATOM 2974 N N . GLY B 1 104 ? 36.969 0.185 -5.105 1 93.88 104 GLY B N 1
ATOM 2975 C CA . GLY B 1 104 ? 36.219 1.373 -5.535 1 93.88 104 GLY B CA 1
ATOM 2976 C C . GLY B 1 104 ? 34.75 1.126 -5.742 1 93.88 104 GLY B C 1
ATOM 2977 O O . GLY B 1 104 ? 34.062 1.956 -6.332 1 93.88 104 GLY B O 1
ATOM 2978 N N . GLU B 1 105 ? 34.312 -0.042 -5.309 1 97.06 105 GLU B N 1
ATOM 2979 C CA . GLU B 1 105 ? 32.875 -0.396 -5.375 1 97.06 105 GLU B CA 1
ATOM 2980 C C . GLU B 1 105 ? 32.344 -0.731 -3.99 1 97.06 105 GLU B C 1
ATOM 2982 O O . GLU B 1 105 ? 33.062 -1.203 -3.121 1 97.06 105 GLU B O 1
ATOM 2987 N N . VAL B 1 106 ? 31.156 -0.33 -3.807 1 98.31 106 VAL B N 1
ATOM 2988 C CA . VAL B 1 106 ? 30.469 -0.763 -2.598 1 98.31 106 VAL B CA 1
ATOM 2989 C C . VAL B 1 106 ? 29.375 -1.762 -2.963 1 98.31 106 VAL B C 1
ATOM 2991 O O . VAL B 1 106 ? 28.562 -1.509 -3.863 1 98.31 106 VAL B O 1
ATOM 2994 N N . ARG B 1 107 ? 29.391 -2.875 -2.32 1 98.31 107 ARG B N 1
ATOM 2995 C CA . ARG B 1 107 ? 28.312 -3.852 -2.455 1 98.31 107 ARG B CA 1
ATOM 2996 C C . ARG B 1 107 ? 27.516 -3.965 -1.164 1 98.31 107 ARG B C 1
ATOM 2998 O O . ARG B 1 107 ? 28.078 -4.031 -0.074 1 98.31 107 ARG B O 1
ATOM 3005 N N . VAL B 1 108 ? 26.234 -3.816 -1.238 1 98.56 108 VAL B N 1
ATOM 3006 C CA . VAL B 1 108 ? 25.344 -4.074 -0.111 1 98.56 108 VAL B CA 1
ATOM 3007 C C . VAL B 1 108 ? 24.547 -5.352 -0.363 1 98.56 108 VAL B C 1
ATOM 3009 O O . VAL B 1 108 ? 23.734 -5.414 -1.295 1 98.56 108 VAL B O 1
ATOM 3012 N N . ASP B 1 109 ? 24.734 -6.414 0.441 1 98.44 109 ASP B N 1
ATOM 3013 C CA . ASP B 1 109 ? 23.953 -7.645 0.4 1 98.44 109 ASP B CA 1
ATOM 3014 C C . ASP B 1 109 ? 22.766 -7.574 1.352 1 98.44 109 ASP B C 1
ATOM 3016 O O . ASP B 1 109 ? 22.938 -7.395 2.559 1 98.44 109 ASP B O 1
ATOM 3020 N N . PHE B 1 110 ? 21.594 -7.66 0.743 1 98.38 110 PHE B N 1
ATOM 3021 C CA . PHE B 1 110 ? 20.391 -7.57 1.552 1 98.38 110 PHE B CA 1
ATOM 3022 C C . PHE B 1 110 ? 19.984 -8.945 2.078 1 98.38 110 PHE B C 1
ATOM 3024 O O . PHE B 1 110 ? 20.328 -9.969 1.481 1 98.38 110 PHE B O 1
ATOM 3031 N N . PHE B 1 111 ? 19.297 -9.016 3.201 1 96.94 111 PHE B N 1
ATOM 3032 C CA . PHE B 1 111 ? 18.75 -10.258 3.73 1 96.94 111 PHE B CA 1
ATOM 3033 C C . PHE B 1 111 ? 17.406 -10.016 4.406 1 96.94 111 PHE B C 1
ATOM 3035 O O . PHE B 1 111 ? 17 -8.867 4.602 1 96.94 111 PHE B O 1
ATOM 3042 N N . ASP B 1 112 ? 16.625 -11.07 4.641 1 95.69 112 ASP B N 1
ATOM 3043 C CA . ASP B 1 112 ? 15.32 -11.016 5.285 1 95.69 112 ASP B CA 1
ATOM 3044 C C . ASP B 1 112 ? 15.328 -11.781 6.605 1 95.69 112 ASP B C 1
ATOM 3046 O O . ASP B 1 112 ? 15.242 -13.008 6.617 1 95.69 112 ASP B O 1
ATOM 3050 N N . SER B 1 113 ? 15.297 -11.062 7.664 1 94.81 113 SER B N 1
ATOM 3051 C CA . SER B 1 113 ? 15.273 -11.711 8.969 1 94.81 113 SER B CA 1
ATOM 3052 C C . SER B 1 113 ? 13.859 -12.125 9.359 1 94.81 113 SER B C 1
ATOM 3054 O O . SER B 1 113 ? 13.672 -13.008 10.195 1 94.81 113 SER B O 1
ATOM 3056 N N . LEU B 1 114 ? 12.852 -11.5 8.852 1 92.81 114 LEU B N 1
ATOM 3057 C CA . LEU B 1 114 ? 11.43 -11.805 9.023 1 92.81 114 LEU B CA 1
ATOM 3058 C C . LEU B 1 114 ? 10.766 -12.055 7.672 1 92.81 114 LEU B C 1
ATOM 3060 O O . LEU B 1 114 ? 10.984 -11.312 6.715 1 92.81 114 LEU B O 1
ATOM 3064 N N . VAL B 1 115 ? 9.961 -13.141 7.613 1 92.62 115 VAL B N 1
ATOM 3065 C CA . VAL B 1 115 ? 9.391 -13.477 6.312 1 92.62 115 VAL B CA 1
ATOM 3066 C C . VAL B 1 115 ? 7.867 -13.531 6.414 1 92.62 115 VAL B C 1
ATOM 3068 O O . VAL B 1 115 ? 7.176 -13.586 5.395 1 92.62 115 VAL B O 1
ATOM 3071 N N . ASP B 1 116 ? 7.383 -13.523 7.637 1 96.19 116 ASP B N 1
ATOM 3072 C CA . ASP B 1 116 ? 5.938 -13.555 7.84 1 96.19 116 ASP B CA 1
ATOM 3073 C C . ASP B 1 116 ? 5.344 -12.148 7.789 1 96.19 116 ASP B C 1
ATOM 3075 O O . ASP B 1 116 ? 5.512 -11.359 8.719 1 96.19 116 ASP B O 1
ATOM 3079 N N . LYS B 1 117 ? 4.641 -11.812 6.719 1 97.62 117 LYS B N 1
ATOM 3080 C CA . LYS B 1 117 ? 4.07 -10.484 6.484 1 97.62 117 LYS B CA 1
ATOM 3081 C C . LYS B 1 117 ? 3.104 -10.102 7.602 1 97.62 117 LYS B C 1
ATOM 3083 O O . LYS B 1 117 ? 3.074 -8.953 8.039 1 97.62 117 LYS B O 1
ATOM 3088 N N . GLY B 1 118 ? 2.273 -11.094 8.047 1 97.12 118 GLY B N 1
ATOM 3089 C CA . GLY B 1 118 ? 1.353 -10.844 9.141 1 97.12 118 GLY B CA 1
ATOM 3090 C C . GLY B 1 118 ? 2.055 -10.484 10.438 1 97.12 118 GLY B C 1
ATOM 3091 O O . GLY B 1 118 ? 1.639 -9.555 11.141 1 97.12 118 GLY B O 1
ATOM 3092 N N . ALA B 1 119 ? 3.117 -11.172 10.711 1 97.88 119 ALA B N 1
ATOM 3093 C CA . ALA B 1 119 ? 3.896 -10.898 11.914 1 97.88 119 ALA B CA 1
ATOM 3094 C C . ALA B 1 119 ? 4.508 -9.5 11.867 1 97.88 119 ALA B C 1
ATOM 3096 O O . ALA B 1 119 ? 4.527 -8.789 12.875 1 97.88 119 ALA B O 1
ATOM 3097 N N . VAL B 1 120 ? 5.035 -9.109 10.711 1 98.44 120 VAL B N 1
ATOM 3098 C CA . VAL B 1 120 ? 5.613 -7.781 10.547 1 98.44 120 VAL B CA 1
ATOM 3099 C C . VAL B 1 120 ? 4.551 -6.719 10.828 1 98.44 120 VAL B C 1
ATOM 3101 O O . VAL B 1 120 ? 4.805 -5.766 11.57 1 98.44 120 VAL B O 1
ATOM 3104 N N . ALA B 1 121 ? 3.352 -6.859 10.258 1 98.44 121 ALA B N 1
ATOM 3105 C CA . ALA B 1 121 ? 2.264 -5.91 10.484 1 98.44 121 ALA B CA 1
ATOM 3106 C C . ALA B 1 121 ? 1.896 -5.84 11.961 1 98.44 121 ALA B C 1
ATOM 3108 O O . ALA B 1 121 ? 1.655 -4.754 12.492 1 98.44 121 ALA B O 1
ATOM 3109 N N . GLU B 1 122 ? 1.867 -6.977 12.602 1 97.94 122 GLU B N 1
ATOM 3110 C CA . GLU B 1 122 ? 1.541 -7.023 14.023 1 97.94 122 GLU B CA 1
ATOM 3111 C C . GLU B 1 122 ? 2.594 -6.293 14.852 1 97.94 122 GLU B C 1
ATOM 3113 O O . GLU B 1 122 ? 2.26 -5.59 15.805 1 97.94 122 GLU B O 1
ATOM 3118 N N . MET B 1 123 ? 3.842 -6.512 14.523 1 98.19 123 MET B N 1
ATOM 3119 C CA . MET B 1 123 ? 4.922 -5.832 15.227 1 98.19 123 MET B CA 1
ATOM 3120 C C . MET B 1 123 ? 4.809 -4.316 15.07 1 98.19 123 MET B C 1
ATOM 3122 O O . MET B 1 123 ? 5.051 -3.572 16.031 1 98.19 123 MET B O 1
ATOM 3126 N N . MET B 1 124 ? 4.418 -3.861 13.898 1 98.69 124 MET B N 1
ATOM 3127 C CA . MET B 1 124 ? 4.258 -2.428 13.664 1 98.69 124 MET B CA 1
ATOM 3128 C C . MET B 1 124 ? 3.119 -1.862 14.508 1 98.69 124 MET B C 1
ATOM 3130 O O . MET B 1 124 ? 3.264 -0.804 15.117 1 98.69 124 MET B O 1
ATOM 3134 N N . LEU B 1 125 ? 1.994 -2.551 14.523 1 98.62 125 LEU B N 1
ATOM 3135 C CA . LEU B 1 125 ? 0.874 -2.107 15.344 1 98.62 125 LEU B CA 1
ATOM 3136 C C . LEU B 1 125 ? 1.262 -2.072 16.828 1 98.62 125 LEU B C 1
ATOM 3138 O O . LEU B 1 125 ? 0.915 -1.13 17.531 1 98.62 125 LEU B O 1
ATOM 3142 N N . ARG B 1 126 ? 1.964 -3.096 17.266 1 98.19 126 ARG B N 1
ATOM 3143 C CA . ARG B 1 126 ? 2.416 -3.145 18.641 1 98.19 126 ARG B CA 1
ATOM 3144 C C . ARG B 1 126 ? 3.326 -1.964 18.969 1 98.19 126 ARG B C 1
ATOM 3146 O O . ARG B 1 126 ? 3.254 -1.398 20.062 1 98.19 126 ARG B O 1
ATOM 3153 N N . ALA B 1 127 ? 4.215 -1.634 18.031 1 98.44 127 ALA B N 1
ATOM 3154 C CA . ALA B 1 127 ? 5.098 -0.487 18.219 1 98.44 127 ALA B CA 1
ATOM 3155 C C . ALA B 1 127 ? 4.297 0.802 18.375 1 98.44 127 ALA B C 1
ATOM 3157 O O . ALA B 1 127 ? 4.578 1.612 19.266 1 98.44 127 ALA B O 1
ATOM 3158 N N . VAL B 1 128 ? 3.271 1.007 17.547 1 98.44 128 VAL B N 1
ATOM 3159 C CA . VAL B 1 128 ? 2.412 2.184 17.625 1 98.44 128 VAL B CA 1
ATOM 3160 C C . VAL B 1 128 ? 1.703 2.217 18.969 1 98.44 128 VAL B C 1
ATOM 3162 O O . VAL B 1 128 ? 1.649 3.262 19.625 1 98.44 128 VAL B O 1
ATOM 3165 N N . ARG B 1 129 ? 1.213 1.088 19.391 1 97.81 129 ARG B N 1
ATOM 3166 C CA . ARG B 1 129 ? 0.531 0.977 20.672 1 97.81 129 ARG B CA 1
ATOM 3167 C C . ARG B 1 129 ? 1.474 1.316 21.812 1 97.81 129 ARG B C 1
ATOM 3169 O O . ARG B 1 129 ? 1.11 2.07 22.719 1 97.81 129 ARG B O 1
ATOM 3176 N N . TYR B 1 130 ? 2.621 0.769 21.766 1 97.69 130 TYR B N 1
ATOM 3177 C CA . TYR B 1 130 ? 3.602 1.011 22.828 1 97.69 130 TYR B CA 1
ATOM 3178 C C . TYR B 1 130 ? 3.98 2.486 22.891 1 97.69 130 TYR B C 1
ATOM 3180 O O . TYR B 1 130 ? 4.102 3.057 23.969 1 97.69 130 TYR B O 1
ATOM 3188 N N . MET B 1 131 ? 4.191 3.109 21.734 1 97.94 131 MET B N 1
ATOM 3189 C CA . MET B 1 131 ? 4.492 4.539 21.672 1 97.94 131 MET B CA 1
ATOM 3190 C C . MET B 1 131 ? 3.396 5.352 22.359 1 97.94 131 MET B C 1
ATOM 3192 O O . MET B 1 131 ? 3.684 6.191 23.219 1 97.94 131 MET B O 1
ATOM 3196 N N . ALA B 1 132 ? 2.164 5.059 21.984 1 97.56 132 ALA B N 1
ATOM 3197 C CA . ALA B 1 132 ? 1.032 5.797 22.547 1 97.56 132 ALA B CA 1
ATOM 3198 C C . ALA B 1 132 ? 0.924 5.586 24.047 1 97.56 132 ALA B C 1
ATOM 3200 O O . ALA B 1 132 ? 0.713 6.539 24.812 1 97.56 132 ALA B O 1
ATOM 3201 N N . ASP B 1 133 ? 1.12 4.371 24.516 1 97.5 133 ASP B N 1
ATOM 3202 C CA . ASP B 1 133 ? 1.028 4.035 25.922 1 97.5 133 ASP B CA 1
ATOM 3203 C C . ASP B 1 133 ? 2.131 4.723 26.734 1 97.5 133 ASP B C 1
ATOM 3205 O O . ASP B 1 133 ? 1.88 5.254 27.812 1 97.5 133 ASP B O 1
ATOM 3209 N N . ALA B 1 134 ? 3.338 4.613 26.203 1 97.31 134 ALA B N 1
ATOM 3210 C CA . ALA B 1 134 ? 4.473 5.223 26.891 1 97.31 134 ALA B CA 1
ATOM 3211 C C . ALA B 1 134 ? 4.289 6.734 27.016 1 97.31 134 ALA B C 1
ATOM 3213 O O . ALA B 1 134 ? 4.602 7.316 28.062 1 97.31 134 ALA B O 1
ATOM 3214 N N . LEU B 1 135 ? 3.791 7.355 25.984 1 96.75 135 LEU B N 1
ATOM 3215 C CA . LEU B 1 135 ? 3.543 8.789 26 1 96.75 135 LEU B CA 1
ATOM 3216 C C . LEU B 1 135 ? 2.422 9.133 26.984 1 96.75 135 LEU B C 1
ATOM 3218 O O . LEU B 1 135 ? 2.521 10.109 27.734 1 96.75 135 LEU B O 1
ATOM 3222 N N . ALA B 1 136 ? 1.379 8.344 27.016 1 96.38 136 ALA B N 1
ATOM 3223 C CA . ALA B 1 136 ? 0.26 8.547 27.938 1 96.38 136 ALA B CA 1
ATOM 3224 C C . ALA B 1 136 ? 0.71 8.422 29.391 1 96.38 136 ALA B C 1
ATOM 3226 O O . ALA B 1 136 ? 0.226 9.141 30.266 1 96.38 136 ALA B O 1
ATOM 3227 N N . ALA B 1 137 ? 1.645 7.531 29.641 1 95.44 137 ALA B N 1
ATOM 3228 C CA . ALA B 1 137 ? 2.127 7.266 31 1 95.44 137 ALA B CA 1
ATOM 3229 C C . ALA B 1 137 ? 3.176 8.289 31.422 1 95.44 137 ALA B C 1
ATOM 3231 O O . ALA B 1 137 ? 3.553 8.359 32.594 1 95.44 137 ALA B O 1
ATOM 3232 N N . GLY B 1 138 ? 3.67 9.117 30.484 1 92.19 138 GLY B N 1
ATOM 3233 C CA . GLY B 1 138 ? 4.75 10.047 30.781 1 92.19 138 GLY B CA 1
ATOM 3234 C C . GLY B 1 138 ? 6.09 9.367 30.969 1 92.19 138 GLY B C 1
ATOM 3235 O O . GLY B 1 138 ? 6.977 9.898 31.641 1 92.19 138 GLY B O 1
ATOM 3236 N N . ALA B 1 139 ? 6.203 8.164 30.484 1 87.31 139 ALA B N 1
ATOM 3237 C CA . ALA B 1 139 ? 7.395 7.34 30.688 1 87.31 139 ALA B CA 1
ATOM 3238 C C . ALA B 1 139 ? 8.25 7.293 29.422 1 87.31 139 ALA B C 1
ATOM 3240 O O . ALA B 1 139 ? 9.305 6.656 29.406 1 87.31 139 ALA B O 1
ATOM 3241 N N . ALA B 1 140 ? 7.801 7.953 28.375 1 86.38 140 ALA B N 1
ATOM 3242 C CA . ALA B 1 140 ? 8.461 7.871 27.078 1 86.38 140 ALA B CA 1
ATOM 3243 C C . ALA B 1 140 ? 9.68 8.789 27.031 1 86.38 140 ALA B C 1
ATOM 3245 O O . ALA B 1 140 ? 9.586 9.969 27.359 1 86.38 140 ALA B O 1
ATOM 3246 N N . SER B 1 141 ? 10.875 8.25 26.719 1 92.25 141 SER B N 1
ATOM 3247 C CA . SER B 1 141 ? 12.031 9.086 26.422 1 92.25 141 SER B CA 1
ATOM 3248 C C . SER B 1 141 ? 12.07 9.461 24.938 1 92.25 141 SER B C 1
ATOM 3250 O O . SER B 1 141 ? 11.664 8.68 24.078 1 92.25 141 SER B O 1
ATOM 3252 N N . PRO B 1 142 ? 12.5 10.633 24.672 1 93.12 142 PRO B N 1
ATOM 3253 C CA . PRO B 1 142 ? 12.617 11.016 23.266 1 93.12 142 PRO B CA 1
ATOM 3254 C C . PRO B 1 142 ? 13.398 10 22.438 1 93.12 142 PRO B C 1
ATOM 3256 O O . PRO B 1 142 ? 13.023 9.703 21.297 1 93.12 142 PRO B O 1
ATOM 3259 N N . ARG B 1 143 ? 14.445 9.492 23.062 1 94.5 143 ARG B N 1
ATOM 3260 C CA . ARG B 1 143 ? 15.258 8.492 22.375 1 94.5 143 ARG B CA 1
ATOM 3261 C C . ARG B 1 143 ? 14.461 7.219 22.141 1 94.5 143 ARG B C 1
ATOM 3263 O O . ARG B 1 143 ? 14.578 6.594 21.078 1 94.5 143 ARG B O 1
ATOM 3270 N N . GLY B 1 144 ? 13.688 6.828 23.109 1 95.81 144 GLY B N 1
ATOM 3271 C CA . GLY B 1 144 ? 12.859 5.645 22.984 1 95.81 144 GLY B CA 1
ATOM 3272 C C . GLY B 1 144 ? 11.805 5.773 21.891 1 95.81 144 GLY B C 1
ATOM 3273 O O . GLY B 1 144 ? 11.609 4.848 21.094 1 95.81 144 GLY B O 1
ATOM 3274 N N . ILE B 1 145 ? 11.172 6.953 21.781 1 96.88 145 ILE B N 1
ATOM 3275 C CA . ILE B 1 145 ? 10.141 7.211 20.781 1 96.88 145 ILE B CA 1
ATOM 3276 C C . ILE B 1 145 ? 10.758 7.238 19.391 1 96.88 145 ILE B C 1
ATOM 3278 O O . ILE B 1 145 ? 10.203 6.68 18.438 1 96.88 145 ILE B O 1
ATOM 3282 N N . SER B 1 146 ? 11.891 7.805 19.328 1 95.44 146 SER B N 1
ATOM 3283 C CA . SER B 1 146 ? 12.602 7.863 18.047 1 95.44 146 SER B CA 1
ATOM 3284 C C . SER B 1 146 ? 13 6.473 17.562 1 95.44 146 SER B C 1
ATOM 3286 O O . SER B 1 146 ? 12.906 6.168 16.375 1 95.44 146 SER B O 1
ATOM 3288 N N . ALA B 1 147 ? 13.461 5.645 18.5 1 95.56 147 ALA B N 1
ATOM 3289 C CA . ALA B 1 147 ? 13.859 4.281 18.156 1 95.56 147 ALA B CA 1
ATOM 3290 C C . ALA B 1 147 ? 12.672 3.471 17.641 1 95.56 147 ALA B C 1
ATOM 3292 O O . ALA B 1 147 ? 12.805 2.715 16.688 1 95.56 147 ALA B O 1
ATOM 3293 N N . LEU B 1 148 ? 11.539 3.646 18.312 1 96.75 148 LEU B N 1
ATOM 3294 C CA . LEU B 1 148 ? 10.336 2.943 17.891 1 96.75 148 LEU B CA 1
ATOM 3295 C C . LEU B 1 148 ? 9.883 3.432 16.516 1 96.75 148 LEU B C 1
ATOM 3297 O O . LEU B 1 148 ? 9.477 2.629 15.672 1 96.75 148 LEU B O 1
ATOM 3301 N N . ASP B 1 149 ? 9.969 4.715 16.344 1 96.81 149 ASP B N 1
ATOM 3302 C CA . ASP B 1 149 ? 9.617 5.293 15.055 1 96.81 149 ASP B CA 1
ATOM 3303 C C . ASP B 1 149 ? 10.5 4.73 13.938 1 96.81 149 ASP B C 1
ATOM 3305 O O . ASP B 1 149 ? 10.008 4.375 12.867 1 96.81 149 ASP B O 1
ATOM 3309 N N . GLN B 1 150 ? 11.766 4.59 14.164 1 95.69 150 GLN B N 1
ATOM 3310 C CA . GLN B 1 150 ? 12.711 4.043 13.188 1 95.69 150 GLN B CA 1
ATOM 3311 C C . GLN B 1 150 ? 12.422 2.572 12.906 1 95.69 150 GLN B C 1
ATOM 3313 O O . GLN B 1 150 ? 12.562 2.115 11.773 1 95.69 150 GLN B O 1
ATOM 3318 N N . GLU B 1 151 ? 12.07 1.863 13.93 1 97.12 151 GLU B N 1
ATOM 3319 C CA . GLU B 1 151 ? 11.719 0.455 13.766 1 97.12 151 GLU B CA 1
ATOM 3320 C C . GLU B 1 151 ? 10.508 0.29 12.852 1 97.12 151 GLU B C 1
ATOM 3322 O O . GLU B 1 151 ? 10.484 -0.591 11.992 1 97.12 151 GLU B O 1
ATOM 3327 N N . VAL B 1 152 ? 9.523 1.166 13.039 1 98.31 152 VAL B N 1
ATOM 3328 C CA . VAL B 1 152 ? 8.328 1.113 12.219 1 98.31 152 VAL B CA 1
ATOM 3329 C C . VAL B 1 152 ? 8.68 1.448 10.766 1 98.31 152 VAL B C 1
ATOM 3331 O O . VAL B 1 152 ? 8.18 0.813 9.836 1 98.31 152 VAL B O 1
ATOM 3334 N N . ASP B 1 153 ? 9.617 2.367 10.555 1 96.62 153 ASP B N 1
ATOM 3335 C CA . ASP B 1 153 ? 10.094 2.713 9.219 1 96.62 153 ASP B CA 1
ATOM 3336 C C . ASP B 1 153 ? 10.742 1.509 8.539 1 96.62 153 ASP B C 1
ATOM 3338 O O . ASP B 1 153 ? 10.5 1.252 7.359 1 96.62 153 ASP B O 1
ATOM 3342 N N . ARG B 1 154 ? 11.516 0.797 9.297 1 97.5 154 ARG B N 1
ATOM 3343 C CA . ARG B 1 154 ? 12.203 -0.375 8.766 1 97.5 154 ARG B CA 1
ATOM 3344 C C . ARG B 1 154 ? 11.203 -1.451 8.352 1 97.5 154 ARG B C 1
ATOM 3346 O O . ARG B 1 154 ? 11.352 -2.07 7.297 1 97.5 154 ARG B O 1
ATOM 3353 N N . HIS B 1 155 ? 10.203 -1.577 9.172 1 98.56 155 HIS B N 1
ATOM 3354 C CA . HIS B 1 155 ? 9.211 -2.609 8.883 1 98.56 155 HIS B CA 1
ATOM 3355 C C . HIS B 1 155 ? 8.367 -2.242 7.668 1 98.56 155 HIS B C 1
ATOM 3357 O O . HIS B 1 155 ? 7.949 -3.117 6.906 1 98.56 155 HIS B O 1
ATOM 3363 N N . ARG B 1 156 ? 8.156 -0.927 7.5 1 98.44 156 ARG B N 1
ATOM 3364 C CA . ARG B 1 156 ? 7.438 -0.498 6.301 1 98.44 156 ARG B CA 1
ATOM 3365 C C . ARG B 1 156 ? 8.195 -0.889 5.039 1 98.44 156 ARG B C 1
ATOM 3367 O O . ARG B 1 156 ? 7.602 -1.407 4.09 1 98.44 156 ARG B O 1
ATOM 3374 N N . LEU B 1 157 ? 9.484 -0.703 4.988 1 98.31 157 LEU B N 1
ATOM 3375 C CA . LEU B 1 157 ? 10.312 -1.079 3.852 1 98.31 157 LEU B CA 1
ATOM 3376 C C . LEU B 1 157 ? 10.367 -2.594 3.691 1 98.31 157 LEU B C 1
ATOM 3378 O O . LEU B 1 157 ? 10.281 -3.109 2.574 1 98.31 157 LEU B O 1
ATOM 3382 N N . ARG B 1 158 ? 10.469 -3.26 4.844 1 98.5 158 ARG B N 1
ATOM 3383 C CA . ARG B 1 158 ? 10.477 -4.719 4.844 1 98.5 158 ARG B CA 1
ATOM 3384 C C . ARG B 1 158 ? 9.203 -5.273 4.211 1 98.5 158 ARG B C 1
ATOM 3386 O O . ARG B 1 158 ? 9.258 -6.23 3.438 1 98.5 158 ARG B O 1
ATOM 3393 N N . MET B 1 159 ? 8.102 -4.656 4.559 1 98.81 159 MET B N 1
ATOM 3394 C CA . MET B 1 159 ? 6.82 -5.121 4.023 1 98.81 159 MET B CA 1
ATOM 3395 C C . MET B 1 159 ? 6.781 -4.98 2.506 1 98.81 159 MET B C 1
ATOM 3397 O O . MET B 1 159 ? 6.359 -5.902 1.805 1 98.81 159 MET B O 1
ATOM 3401 N N . SER B 1 160 ? 7.258 -3.82 1.991 1 98.5 160 SER B N 1
ATOM 3402 C CA . SER B 1 160 ? 7.34 -3.623 0.548 1 98.5 160 SER B CA 1
ATOM 3403 C C . SER B 1 160 ? 8.203 -4.695 -0.11 1 98.5 160 SER B C 1
ATOM 3405 O O . SER B 1 160 ? 7.797 -5.297 -1.108 1 98.5 160 SER B O 1
ATOM 3407 N N . ARG B 1 161 ? 9.297 -4.98 0.487 1 98.44 161 ARG B N 1
ATOM 3408 C CA . ARG B 1 161 ? 10.242 -5.969 -0.012 1 98.44 161 ARG B CA 1
ATOM 3409 C C . ARG B 1 161 ? 9.617 -7.359 -0.037 1 98.44 161 ARG B C 1
ATOM 3411 O O . ARG B 1 161 ? 9.688 -8.062 -1.05 1 98.44 161 ARG B O 1
ATOM 3418 N N . LEU B 1 162 ? 9.008 -7.738 1.071 1 98.44 162 LEU B N 1
ATOM 3419 C CA . LEU B 1 162 ? 8.414 -9.062 1.181 1 98.44 162 LEU B CA 1
ATOM 3420 C C . LEU B 1 162 ? 7.328 -9.266 0.13 1 98.44 162 LEU B C 1
ATOM 3422 O O . LEU B 1 162 ? 7.234 -10.336 -0.474 1 98.44 162 LEU B O 1
ATOM 3426 N N . CYS B 1 163 ? 6.578 -8.227 -0.152 1 98.5 163 CYS B N 1
ATOM 3427 C CA . CYS B 1 163 ? 5.457 -8.367 -1.076 1 98.5 163 CYS B CA 1
ATOM 3428 C C . CYS B 1 163 ? 5.934 -8.32 -2.523 1 98.5 163 CYS B C 1
ATOM 3430 O O . CYS B 1 163 ? 5.289 -8.875 -3.412 1 98.5 163 CYS B O 1
ATOM 3432 N N . VAL B 1 164 ? 7.07 -7.703 -2.799 1 97.75 164 VAL B N 1
ATOM 3433 C CA . VAL B 1 164 ? 7.648 -7.77 -4.137 1 97.75 164 VAL B CA 1
ATOM 3434 C C . VAL B 1 164 ? 8.219 -9.164 -4.387 1 97.75 164 VAL B C 1
ATOM 3436 O O . VAL B 1 164 ? 7.992 -9.75 -5.445 1 97.75 164 VAL B O 1
ATOM 3439 N N . ARG B 1 165 ? 8.859 -9.727 -3.391 1 96.25 165 ARG B N 1
ATOM 3440 C CA . ARG B 1 165 ? 9.555 -11.008 -3.537 1 96.25 165 ARG B CA 1
ATOM 3441 C C . ARG B 1 165 ? 8.57 -12.172 -3.502 1 96.25 165 ARG B C 1
ATOM 3443 O O . ARG B 1 165 ? 8.797 -13.203 -4.133 1 96.25 165 ARG B O 1
ATOM 3450 N N . TRP B 1 166 ? 7.496 -11.938 -2.707 1 96.81 166 TRP B N 1
ATOM 3451 C CA . TRP B 1 166 ? 6.496 -12.984 -2.5 1 96.81 166 TRP B CA 1
ATOM 3452 C C . TRP B 1 166 ? 5.086 -12.414 -2.623 1 96.81 166 TRP B C 1
ATOM 3454 O O . TRP B 1 166 ? 4.34 -12.367 -1.643 1 96.81 166 TRP B O 1
ATOM 3464 N N . PRO B 1 167 ? 4.73 -12.039 -3.805 1 97.38 167 PRO B N 1
ATOM 3465 C CA . PRO B 1 167 ? 3.385 -11.477 -3.959 1 97.38 167 PRO B CA 1
ATOM 3466 C C . PRO B 1 167 ? 2.283 -12.484 -3.623 1 97.38 167 PRO B C 1
ATOM 3468 O O . PRO B 1 167 ? 2.328 -13.625 -4.078 1 97.38 167 PRO B O 1
ATOM 3471 N N . THR B 1 168 ? 1.394 -12.125 -2.809 1 97.19 168 THR B N 1
ATOM 3472 C CA . THR B 1 168 ? 0.207 -12.883 -2.43 1 97.19 168 THR B CA 1
ATOM 3473 C C . THR B 1 168 ? -1.024 -11.977 -2.4 1 97.19 168 THR B C 1
ATOM 3475 O O . THR B 1 168 ? -0.903 -10.75 -2.393 1 97.19 168 THR B O 1
ATOM 3478 N N . PRO B 1 169 ? -2.229 -12.547 -2.4 1 96.69 169 PRO B N 1
ATOM 3479 C CA . PRO B 1 169 ? -3.459 -11.75 -2.389 1 96.69 169 PRO B CA 1
ATOM 3480 C C . PRO B 1 169 ? -3.561 -10.836 -1.167 1 96.69 169 PRO B C 1
ATOM 3482 O O . PRO B 1 169 ? -4.262 -9.828 -1.205 1 96.69 169 PRO B O 1
ATOM 3485 N N . THR B 1 170 ? -2.852 -11.125 -0.098 1 97.44 170 THR B N 1
ATOM 3486 C CA . THR B 1 170 ? -2.982 -10.344 1.13 1 97.44 170 THR B CA 1
ATOM 3487 C C . THR B 1 170 ? -2.004 -9.18 1.137 1 97.44 170 THR B C 1
ATOM 3489 O O . THR B 1 170 ? -2.059 -8.32 2.021 1 97.44 170 THR B O 1
ATOM 3492 N N . CYS B 1 171 ? -1.121 -9.086 0.171 1 98.38 171 CYS B N 1
ATOM 3493 C CA . CYS B 1 171 ? -0.102 -8.047 0.141 1 98.38 171 CYS B CA 1
ATOM 3494 C C . CYS B 1 171 ? -0.739 -6.664 0.1 1 98.38 171 CYS B C 1
ATOM 3496 O O . CYS B 1 171 ? -0.282 -5.742 0.782 1 98.38 171 CYS B O 1
ATOM 3498 N N . PRO B 1 172 ? -1.837 -6.461 -0.636 1 98.62 172 PRO B N 1
ATOM 3499 C CA . PRO B 1 172 ? -2.439 -5.125 -0.623 1 98.62 172 PRO B CA 1
ATOM 3500 C C . PRO B 1 172 ? -2.842 -4.672 0.779 1 98.62 172 PRO B C 1
ATOM 3502 O O . PRO B 1 172 ? -2.703 -3.494 1.114 1 98.62 172 PRO B O 1
ATOM 3505 N N . PHE B 1 173 ? -3.295 -5.598 1.591 1 98.44 173 PHE B N 1
ATOM 3506 C CA . PHE B 1 173 ? -3.67 -5.254 2.957 1 98.44 173 PHE B CA 1
ATOM 3507 C C . PHE B 1 173 ? -2.447 -4.844 3.768 1 98.44 173 PHE B C 1
ATOM 3509 O O . PHE B 1 173 ? -2.439 -3.789 4.402 1 98.44 173 PHE B O 1
ATOM 3516 N N . TYR B 1 174 ? -1.447 -5.637 3.615 1 98.75 174 TYR B N 1
ATOM 3517 C CA . TYR B 1 174 ? -0.27 -5.43 4.449 1 98.75 174 TYR B CA 1
ATOM 3518 C C . TYR B 1 174 ? 0.488 -4.176 4.023 1 98.75 174 TYR B C 1
ATOM 3520 O O . TYR B 1 174 ? 1.057 -3.473 4.859 1 98.75 174 TYR B O 1
ATOM 3528 N N . ILE B 1 175 ? 0.551 -3.898 2.758 1 98.81 175 ILE B N 1
ATOM 3529 C CA . ILE B 1 175 ? 1.206 -2.691 2.266 1 98.81 175 ILE B CA 1
ATOM 3530 C C . ILE B 1 175 ? 0.488 -1.457 2.809 1 98.81 175 ILE B C 1
ATOM 3532 O O . ILE B 1 175 ? 1.13 -0.509 3.266 1 98.81 175 ILE B O 1
ATOM 3536 N N . GLN B 1 176 ? -0.794 -1.472 2.797 1 98.62 176 GLN B N 1
ATOM 3537 C CA . GLN B 1 176 ? -1.569 -0.343 3.301 1 98.62 176 GLN B CA 1
ATOM 3538 C C . GLN B 1 176 ? -1.4 -0.189 4.809 1 98.62 176 GLN B C 1
ATOM 3540 O O . GLN B 1 176 ? -1.172 0.917 5.305 1 98.62 176 GLN B O 1
ATOM 3545 N N . LEU B 1 177 ? -1.509 -1.311 5.492 1 98.69 177 LEU B N 1
ATOM 3546 C CA . LEU B 1 177 ? -1.347 -1.258 6.941 1 98.69 177 LEU B CA 1
ATOM 3547 C C . LEU B 1 177 ? 0.027 -0.712 7.316 1 98.69 177 LEU B C 1
ATOM 3549 O O . LEU B 1 177 ? 0.144 0.126 8.211 1 98.69 177 LEU B O 1
ATOM 3553 N N . ALA B 1 178 ? 1.025 -1.201 6.637 1 98.81 178 ALA B N 1
ATOM 3554 C CA . ALA B 1 178 ? 2.385 -0.753 6.93 1 98.81 178 ALA B CA 1
ATOM 3555 C C . ALA B 1 178 ? 2.508 0.761 6.777 1 98.81 178 ALA B C 1
ATOM 3557 O O . ALA B 1 178 ? 3.121 1.426 7.613 1 98.81 178 ALA B O 1
ATOM 3558 N N . ARG B 1 179 ? 1.9 1.249 5.773 1 97.94 179 ARG B N 1
ATOM 3559 C CA . ARG B 1 179 ? 1.935 2.691 5.547 1 97.94 179 ARG B CA 1
ATOM 3560 C C . ARG B 1 179 ? 1.179 3.432 6.645 1 97.94 179 ARG B C 1
ATOM 3562 O O . ARG B 1 179 ? 1.663 4.438 7.172 1 97.94 179 ARG B O 1
ATOM 3569 N N . TYR B 1 180 ? 0.007 2.973 6.977 1 98.5 180 TYR B N 1
ATOM 3570 C CA . TYR B 1 180 ? -0.805 3.65 7.984 1 98.5 180 TYR B CA 1
ATOM 3571 C C . TYR B 1 180 ? -0.121 3.625 9.344 1 98.5 180 TYR B C 1
ATOM 3573 O O . TYR B 1 180 ? -0.117 4.625 10.062 1 98.5 180 TYR B O 1
ATOM 3581 N N . PHE B 1 181 ? 0.496 2.521 9.664 1 98.81 181 PHE B N 1
ATOM 3582 C CA . PHE B 1 181 ? 1.186 2.42 10.945 1 98.81 181 PHE B CA 1
ATOM 3583 C C . PHE B 1 181 ? 2.422 3.311 10.969 1 98.81 181 PHE B C 1
ATOM 3585 O O . PHE B 1 181 ? 2.721 3.943 11.984 1 98.81 181 PHE B O 1
ATOM 3592 N N . GLU B 1 182 ? 3.115 3.32 9.883 1 98.38 182 GLU B N 1
ATOM 3593 C CA . GLU B 1 182 ? 4.273 4.199 9.773 1 98.38 182 GLU B CA 1
ATOM 3594 C C . GLU B 1 182 ? 3.877 5.66 9.969 1 98.38 182 GLU B C 1
ATOM 3596 O O . GLU B 1 182 ? 4.555 6.406 10.68 1 98.38 182 GLU B O 1
ATOM 3601 N N . ARG B 1 183 ? 2.801 6.043 9.367 1 96.69 183 ARG B N 1
ATOM 3602 C CA . ARG B 1 183 ? 2.344 7.422 9.469 1 96.69 183 ARG B CA 1
ATOM 3603 C C . ARG B 1 183 ? 1.837 7.73 10.875 1 96.69 183 ARG B C 1
ATOM 3605 O O . ARG B 1 183 ? 2.072 8.82 11.398 1 96.69 183 ARG B O 1
ATOM 3612 N N . ALA B 1 184 ? 1.098 6.805 11.422 1 98.38 184 ALA B N 1
ATOM 3613 C CA . ALA B 1 184 ? 0.654 6.992 12.797 1 98.38 184 ALA B CA 1
ATOM 3614 C C . ALA B 1 184 ? 1.842 7.199 13.734 1 98.38 184 ALA B C 1
ATOM 3616 O O . ALA B 1 184 ? 1.836 8.109 14.562 1 98.38 184 ALA B O 1
ATOM 3617 N N . ALA B 1 185 ? 2.877 6.367 13.594 1 98.5 185 ALA B N 1
ATOM 3618 C CA . ALA B 1 185 ? 4.082 6.473 14.414 1 98.5 185 ALA B CA 1
ATOM 3619 C C . ALA B 1 185 ? 4.77 7.82 14.211 1 98.5 185 ALA B C 1
ATOM 3621 O O . ALA B 1 185 ? 5.191 8.461 15.172 1 98.5 185 ALA B O 1
ATOM 3622 N N . ASP B 1 186 ? 4.844 8.266 12.992 1 96.31 186 ASP B N 1
ATOM 3623 C CA . ASP B 1 186 ? 5.434 9.562 12.664 1 96.31 186 ASP B CA 1
ATOM 3624 C C . ASP B 1 186 ? 4.727 10.695 13.414 1 96.31 186 ASP B C 1
ATOM 3626 O O . ASP B 1 186 ? 5.375 11.578 13.969 1 96.31 186 ASP B O 1
ATOM 3630 N N . HIS B 1 187 ? 3.418 10.672 13.375 1 96.25 187 HIS B N 1
ATOM 3631 C CA . HIS B 1 187 ? 2.65 11.75 13.992 1 96.25 187 HIS B CA 1
ATOM 3632 C C . HIS B 1 187 ? 2.67 11.641 15.516 1 96.25 187 HIS B C 1
ATOM 3634 O O . HIS B 1 187 ? 2.641 12.656 16.219 1 96.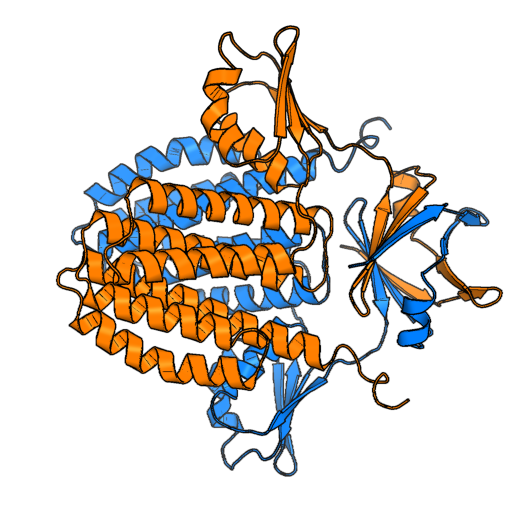25 187 HIS B O 1
ATOM 3640 N N . LEU B 1 188 ? 2.752 10.43 16.047 1 97.62 188 LEU B N 1
ATOM 3641 C CA . LEU B 1 188 ? 2.949 10.273 17.484 1 97.62 188 LEU B CA 1
ATOM 3642 C C . LEU B 1 188 ? 4.289 10.867 17.906 1 97.62 188 LEU B C 1
ATOM 3644 O O . LEU B 1 188 ? 4.367 11.562 18.922 1 97.62 188 LEU B O 1
ATOM 3648 N N . ALA B 1 189 ? 5.332 10.602 17.156 1 97.12 189 ALA B N 1
ATOM 3649 C CA . ALA B 1 189 ? 6.652 11.156 17.438 1 97.12 189 ALA B CA 1
ATOM 3650 C C . ALA B 1 189 ? 6.629 12.68 17.375 1 97.12 189 ALA B C 1
ATOM 3652 O O . ALA B 1 189 ? 7.242 13.352 18.203 1 97.12 189 ALA B O 1
ATOM 3653 N N . ALA B 1 190 ? 5.902 13.219 16.406 1 94 190 ALA B N 1
ATOM 3654 C CA . ALA B 1 190 ? 5.777 14.664 16.266 1 94 190 ALA B CA 1
ATOM 3655 C C . ALA B 1 190 ? 5.055 15.266 17.469 1 94 190 ALA B C 1
ATOM 3657 O O . ALA B 1 190 ? 5.453 16.312 17.984 1 94 190 ALA B O 1
ATOM 3658 N N . LEU B 1 191 ? 4.02 14.641 17.922 1 94.06 191 LEU B N 1
ATOM 3659 C CA . LEU B 1 191 ? 3.277 15.086 19.094 1 94.06 191 LEU B CA 1
ATOM 3660 C C . LEU B 1 191 ? 4.16 15.047 20.328 1 94.06 191 LEU B C 1
ATOM 3662 O O . LEU B 1 191 ? 4.078 15.938 21.188 1 94.06 191 LEU B O 1
ATOM 3666 N N . ALA B 1 192 ? 4.906 14 20.453 1 94.75 192 ALA B N 1
ATOM 3667 C CA . ALA B 1 192 ? 5.828 13.875 21.578 1 94.75 192 ALA B CA 1
ATOM 3668 C C . ALA B 1 192 ? 6.82 15.039 21.609 1 94.75 192 ALA B C 1
ATOM 3670 O O . ALA B 1 192 ? 7.113 15.586 22.672 1 94.75 192 ALA B O 1
ATOM 3671 N N . ALA B 1 193 ? 7.332 15.383 20.484 1 92.31 193 ALA B N 1
ATOM 3672 C CA . ALA B 1 193 ? 8.297 16.469 20.359 1 92.31 193 ALA B CA 1
ATOM 3673 C C . ALA B 1 193 ? 7.676 17.812 20.75 1 92.31 193 ALA B C 1
ATOM 3675 O O . ALA B 1 193 ? 8.367 18.703 21.234 1 92.31 193 ALA B O 1
ATOM 3676 N N . GLU B 1 194 ? 6.34 17.938 20.609 1 88.88 194 GLU B N 1
ATOM 3677 C CA . GLU B 1 194 ? 5.617 19.156 20.938 1 88.88 194 GLU B CA 1
ATOM 3678 C C . GLU B 1 194 ? 5.211 19.156 22.422 1 88.88 194 GLU B C 1
ATOM 3680 O O . GLU B 1 194 ? 4.562 20.109 22.875 1 88.88 194 GLU B O 1
ATOM 3685 N N . GLU B 1 195 ? 5.535 18.141 23.094 1 88 195 GLU B N 1
ATOM 3686 C CA . GLU B 1 195 ? 5.164 18 24.5 1 88 195 GLU B CA 1
ATOM 3687 C C . GLU B 1 195 ? 3.666 18.203 24.703 1 88 195 GLU B C 1
ATOM 3689 O O . GLU B 1 195 ? 3.25 19 25.547 1 88 195 GLU B O 1
ATOM 3694 N N . ALA B 1 196 ? 2.922 17.531 23.875 1 87.75 196 ALA B N 1
ATOM 3695 C CA . ALA B 1 196 ? 1.466 17.656 23.891 1 87.75 196 ALA B CA 1
ATOM 3696 C C . ALA B 1 196 ? 0.894 17.219 25.234 1 87.75 196 ALA B C 1
ATOM 3698 O O . ALA B 1 196 ? 1.592 16.594 26.047 1 87.75 196 ALA B O 1
ATOM 3699 N N . ASP B 1 197 ? -0.347 17.609 25.453 1 87.88 197 ASP B N 1
ATOM 3700 C CA . ASP B 1 197 ? -1.046 17.297 26.703 1 87.88 197 ASP B CA 1
ATOM 3701 C C . ASP B 1 197 ? -1.167 15.789 26.891 1 87.88 197 ASP B C 1
ATOM 3703 O O . ASP B 1 197 ? -1.438 15.047 25.953 1 87.88 197 ASP B O 1
ATOM 3707 N N . ARG B 1 198 ? -1.062 15.375 28.109 1 90.12 198 ARG B N 1
ATOM 3708 C CA . ARG B 1 198 ? -1.127 13.953 28.438 1 90.12 198 ARG B CA 1
ATOM 3709 C C . ARG B 1 198 ? -2.512 13.391 28.141 1 90.12 198 ARG B C 1
ATOM 3711 O O . ARG B 1 198 ? -2.645 12.211 27.797 1 90.12 198 ARG B O 1
ATOM 3718 N N . ARG B 1 199 ? -3.465 14.141 28.312 1 91.81 199 ARG B N 1
ATOM 3719 C CA . ARG B 1 199 ? -4.828 13.711 28.031 1 91.81 199 ARG B CA 1
ATOM 3720 C C . ARG B 1 199 ? -4.984 13.289 26.578 1 91.81 199 ARG B C 1
ATOM 3722 O O . ARG B 1 199 ? -5.715 12.344 26.266 1 91.81 199 ARG B O 1
ATOM 3729 N N . LEU B 1 200 ? -4.348 14.008 25.75 1 94.81 200 LEU B N 1
ATOM 3730 C CA . LEU B 1 200 ? -4.383 13.688 24.328 1 94.81 200 LEU B CA 1
ATOM 3731 C C . LEU B 1 200 ? -3.736 12.336 24.062 1 94.81 200 LEU B C 1
ATOM 3733 O O . LEU B 1 200 ? -4.289 11.516 23.328 1 94.81 200 LEU B O 1
ATOM 3737 N N . PHE B 1 201 ? -2.637 12.062 24.719 1 95.31 201 PHE B N 1
ATOM 3738 C CA . PHE B 1 201 ? -1.941 10.797 24.531 1 95.31 201 PHE B CA 1
ATOM 3739 C C . PHE B 1 201 ? -2.77 9.641 25.094 1 95.31 201 PHE B C 1
ATOM 3741 O O . PHE B 1 201 ? -2.738 8.531 24.547 1 95.31 201 PHE B O 1
ATOM 3748 N N . LYS B 1 202 ? -3.467 9.852 26.156 1 96.06 202 LYS B N 1
ATOM 3749 C CA . LYS B 1 202 ? -4.336 8.812 26.703 1 96.06 202 LYS B CA 1
ATOM 3750 C C . LYS B 1 202 ? -5.422 8.422 25.719 1 96.06 202 LYS B C 1
ATOM 3752 O O . LYS B 1 202 ? -5.727 7.238 25.562 1 96.06 202 LYS B O 1
ATOM 3757 N N . LEU B 1 203 ? -5.98 9.422 25.062 1 96.06 203 LEU B N 1
ATOM 3758 C CA . LEU B 1 203 ? -7.012 9.164 24.062 1 96.06 203 LEU B CA 1
ATOM 3759 C C . LEU B 1 203 ? -6.441 8.391 22.875 1 96.06 203 LEU B C 1
ATOM 3761 O O . LEU B 1 203 ? -7.07 7.449 22.391 1 96.06 203 LEU B O 1
ATOM 3765 N N . LEU B 1 204 ? -5.258 8.773 22.438 1 97.19 204 LEU B N 1
ATOM 3766 C CA . LEU B 1 204 ? -4.621 8.102 21.312 1 97.19 204 LEU B CA 1
ATOM 3767 C C . LEU B 1 204 ? -4.227 6.676 21.672 1 97.19 204 LEU B C 1
ATOM 3769 O O . LEU B 1 204 ? -4.305 5.77 20.844 1 97.19 204 LEU B O 1
ATOM 3773 N N . ALA B 1 205 ? -3.805 6.48 22.938 1 97.5 205 ALA B N 1
ATOM 3774 C CA . ALA B 1 205 ? -3.498 5.141 23.438 1 97.5 205 ALA B CA 1
ATOM 3775 C C . ALA B 1 205 ? -4.742 4.258 23.438 1 97.5 205 ALA B C 1
ATOM 3777 O O . ALA B 1 205 ? -4.68 3.084 23.047 1 97.5 205 ALA B O 1
ATOM 3778 N N . GLU B 1 206 ? -5.793 4.809 23.844 1 97.19 206 GLU B N 1
ATOM 3779 C CA . GLU B 1 206 ? -7.059 4.082 23.828 1 97.19 206 GLU B CA 1
ATOM 3780 C C . GLU B 1 206 ? -7.461 3.715 22.406 1 97.19 206 GLU B C 1
ATOM 3782 O O . GLU B 1 206 ? -7.945 2.609 22.156 1 97.19 206 GLU B O 1
ATOM 3787 N N . ALA B 1 207 ? -7.324 4.664 21.484 1 97.69 207 ALA B N 1
ATOM 3788 C CA . ALA B 1 207 ? -7.641 4.41 20.078 1 97.69 207 ALA B CA 1
ATOM 3789 C C . ALA B 1 207 ? -6.785 3.279 19.516 1 97.69 207 ALA B C 1
ATOM 3791 O O . ALA B 1 207 ? -7.293 2.393 18.828 1 97.69 207 ALA B O 1
ATOM 3792 N N . ALA B 1 208 ? -5.484 3.305 19.844 1 98 208 ALA B N 1
ATOM 3793 C CA . ALA B 1 208 ? -4.574 2.271 19.359 1 98 208 ALA B CA 1
ATOM 3794 C C . ALA B 1 208 ? -4.922 0.912 19.953 1 98 208 ALA B C 1
ATOM 3796 O O . ALA B 1 208 ? -4.883 -0.109 19.266 1 98 208 ALA B O 1
ATOM 3797 N N . GLU B 1 209 ? -5.223 0.885 21.219 1 97.44 209 GLU B N 1
ATOM 3798 C CA . GLU B 1 209 ? -5.625 -0.349 21.891 1 97.44 209 GLU B CA 1
ATOM 3799 C C . GLU B 1 209 ? -6.902 -0.918 21.266 1 97.44 209 GLU B C 1
ATOM 3801 O O . GLU B 1 209 ? -7.016 -2.131 21.078 1 97.44 209 GLU B O 1
ATOM 3806 N N . GLY B 1 210 ? -7.824 -0.014 21.031 1 96.94 210 GLY B N 1
ATOM 3807 C CA . GLY B 1 210 ? -9.055 -0.44 20.375 1 96.94 210 GLY B CA 1
ATOM 3808 C C . GLY B 1 210 ? -8.828 -1.086 19.031 1 96.94 210 GLY B C 1
ATOM 3809 O O . GLY B 1 210 ? -9.469 -2.086 18.688 1 96.94 210 GLY B O 1
ATOM 3810 N N . LEU B 1 211 ? -7.941 -0.539 18.234 1 98 211 LEU B N 1
ATOM 3811 C CA . LEU B 1 211 ? -7.629 -1.106 16.922 1 98 211 LEU B CA 1
ATOM 3812 C C . LEU B 1 211 ? -7.023 -2.5 17.062 1 98 211 LEU B C 1
ATOM 3814 O O . LEU B 1 211 ? -7.367 -3.41 16.312 1 98 211 LEU B O 1
ATOM 3818 N N . GLU B 1 212 ? -6.102 -2.648 18.031 1 97 212 GLU B N 1
ATOM 3819 C CA . GLU B 1 212 ? -5.477 -3.947 18.25 1 97 212 GLU B CA 1
ATOM 3820 C C . GLU B 1 212 ? -6.52 -5.008 18.594 1 97 212 GLU B C 1
ATOM 3822 O O . GLU B 1 212 ? -6.434 -6.145 18.125 1 97 212 GLU B O 1
ATOM 3827 N N . ARG B 1 213 ? -7.504 -4.664 19.328 1 95.19 213 ARG B N 1
ATOM 3828 C CA . ARG B 1 213 ? -8.555 -5.594 19.719 1 95.19 213 ARG B CA 1
ATOM 3829 C C . ARG B 1 213 ? -9.453 -5.938 18.531 1 95.19 213 ARG B C 1
ATOM 3831 O O . ARG B 1 213 ? -10.008 -7.035 18.453 1 95.19 213 ARG B O 1
ATOM 3838 N N . ALA B 1 214 ? -9.57 -5.02 17.641 1 94.88 214 ALA B N 1
ATOM 3839 C CA . ALA B 1 214 ? -10.516 -5.156 16.516 1 94.88 214 ALA B CA 1
ATOM 3840 C C . ALA B 1 214 ? -9.898 -5.965 15.383 1 94.88 214 ALA B C 1
ATOM 3842 O O . ALA B 1 214 ? -10.602 -6.383 14.461 1 94.88 214 ALA B O 1
ATOM 3843 N N . ARG B 1 215 ? -8.641 -6.281 15.555 1 90.94 215 ARG B N 1
ATOM 3844 C CA . ARG B 1 215 ? -7.906 -6.895 14.453 1 90.94 215 ARG B CA 1
ATOM 3845 C C . ARG B 1 215 ? -8.445 -8.289 14.141 1 90.94 215 ARG B C 1
ATOM 3847 O O . ARG B 1 215 ? -8.648 -9.094 15.047 1 90.94 215 ARG B O 1
ATOM 3854 N N . GLY B 1 216 ? -8.914 -8.68 13.016 1 84.25 216 GLY B N 1
ATOM 3855 C CA . GLY B 1 216 ? -9.289 -10 12.539 1 84.25 216 GLY B CA 1
ATOM 3856 C C . GLY B 1 216 ? -10.766 -10.305 12.703 1 84.25 216 GLY B C 1
ATOM 3857 O O . GLY B 1 216 ? -11.219 -11.406 12.398 1 84.25 216 GLY B O 1
ATOM 3858 N N . ASP B 1 217 ? -11.438 -9.391 13.297 1 90.69 217 ASP B N 1
ATOM 3859 C CA . ASP B 1 217 ? -12.859 -9.562 13.555 1 90.69 217 ASP B CA 1
ATOM 3860 C C . ASP B 1 217 ? -13.68 -8.484 12.836 1 90.69 217 ASP B C 1
ATOM 3862 O O . ASP B 1 217 ? -13.625 -7.312 13.203 1 90.69 217 ASP B O 1
ATOM 3866 N N . LEU B 1 218 ? -14.461 -8.969 11.891 1 95.06 218 LEU B N 1
ATOM 3867 C CA . LEU B 1 218 ? -15.25 -8.023 11.109 1 95.06 218 LEU B CA 1
ATOM 3868 C C . LEU B 1 218 ? -16.109 -7.148 12.031 1 95.06 218 LEU B C 1
ATOM 3870 O O . LEU B 1 218 ? -16.062 -5.922 11.938 1 95.06 218 LEU B O 1
ATOM 3874 N N . GLU B 1 219 ? -16.828 -7.742 12.984 1 95.06 219 GLU B N 1
ATOM 3875 C CA . GLU B 1 219 ? -17.703 -7.012 13.891 1 95.06 219 GLU B CA 1
ATOM 3876 C C . GLU B 1 219 ? -16.906 -6.07 14.797 1 95.06 219 GLU B C 1
ATOM 3878 O O . GLU B 1 219 ? -17.328 -4.941 15.047 1 95.06 219 GLU B O 1
ATOM 3883 N N . GLY B 1 220 ? -15.828 -6.625 15.234 1 95.69 220 GLY B N 1
ATOM 3884 C CA . GLY B 1 220 ? -14.961 -5.797 16.062 1 95.69 220 GLY B CA 1
ATOM 3885 C C . GLY B 1 220 ? -14.453 -4.562 15.344 1 95.69 220 GLY B C 1
ATOM 3886 O O . GLY B 1 220 ? -14.422 -3.471 15.914 1 95.69 220 GLY B O 1
ATOM 3887 N N . ALA B 1 221 ? -14.031 -4.719 14.078 1 97 221 ALA B N 1
ATOM 3888 C CA . ALA B 1 221 ? -13.531 -3.6 13.289 1 97 221 ALA B CA 1
ATOM 3889 C C . ALA B 1 221 ? -14.625 -2.574 13.023 1 97 221 ALA B C 1
ATOM 3891 O O . ALA B 1 221 ? -14.391 -1.366 13.109 1 97 221 ALA B O 1
ATOM 3892 N N . LEU B 1 222 ? -15.852 -3.033 12.766 1 97.12 222 LEU B N 1
ATOM 3893 C CA . LEU B 1 222 ? -16.984 -2.141 12.523 1 97.12 222 LEU B CA 1
ATOM 3894 C C . LEU B 1 222 ? -17.328 -1.364 13.789 1 97.12 222 LEU B C 1
ATOM 3896 O O . LEU B 1 222 ? -17.594 -0.162 13.734 1 97.12 222 LEU B O 1
ATOM 3900 N N . GLU B 1 223 ? -17.344 -2.078 14.922 1 96.12 223 GLU B N 1
ATOM 3901 C CA . GLU B 1 223 ? -17.609 -1.426 16.188 1 96.12 223 GLU B CA 1
ATOM 3902 C C . GLU B 1 223 ? -16.547 -0.378 16.516 1 96.12 223 GLU B C 1
ATOM 3904 O O . GLU B 1 223 ? -16.875 0.706 17.016 1 96.12 223 GLU B O 1
ATOM 3909 N N . TYR B 1 224 ? -15.297 -0.688 16.266 1 97.69 224 TYR B N 1
ATOM 3910 C CA . TYR B 1 224 ? -14.203 0.254 16.469 1 97.69 224 TYR B CA 1
ATOM 3911 C C . TYR B 1 224 ? -14.422 1.537 15.688 1 97.69 224 TYR B C 1
ATOM 3913 O O . TYR B 1 224 ? -14.258 2.639 16.219 1 97.69 224 TYR B O 1
ATOM 3921 N N . LEU B 1 225 ? -14.812 1.42 14.422 1 96.31 225 LEU B N 1
ATOM 3922 C CA . LEU B 1 225 ? -15.031 2.58 13.562 1 96.31 225 LEU B CA 1
ATOM 3923 C C . LEU B 1 225 ? -16.156 3.451 14.109 1 96.31 225 LEU B C 1
ATOM 3925 O O . LEU B 1 225 ? -16.062 4.68 14.078 1 96.31 225 LEU B O 1
ATOM 3929 N N . ARG B 1 226 ? -17.172 2.82 14.633 1 93.94 226 ARG B N 1
ATOM 3930 C CA . ARG B 1 226 ? -18.297 3.564 15.195 1 93.94 226 ARG B CA 1
ATOM 3931 C C . ARG B 1 226 ? -17.859 4.371 16.422 1 93.94 226 ARG B C 1
ATOM 3933 O O . ARG B 1 226 ? -18.297 5.512 16.594 1 93.94 226 ARG B O 1
ATOM 3940 N N . ARG B 1 227 ? -16.984 3.803 17.156 1 92.94 227 ARG B N 1
ATOM 3941 C CA . ARG B 1 227 ? -16.547 4.43 18.406 1 92.94 227 ARG B CA 1
ATOM 3942 C C . ARG B 1 227 ? -15.523 5.527 18.125 1 92.94 227 ARG B C 1
ATOM 3944 O O . ARG B 1 227 ? -15.375 6.453 18.938 1 92.94 227 ARG B O 1
ATOM 3951 N N . LEU B 1 228 ? -14.781 5.43 17.031 1 94.5 228 LEU B N 1
ATOM 3952 C CA . LEU B 1 228 ? -13.672 6.336 16.75 1 94.5 228 LEU B CA 1
ATOM 3953 C C . LEU B 1 228 ? -14.172 7.762 16.531 1 94.5 228 LEU B C 1
ATOM 3955 O O . LEU B 1 228 ? -13.469 8.727 16.828 1 94.5 228 LEU B O 1
ATOM 3959 N N . GLY B 1 229 ? -15.445 7.863 15.984 1 88.06 229 GLY B N 1
ATOM 3960 C CA . GLY B 1 229 ? -16.016 9.195 15.82 1 88.06 229 GLY B CA 1
ATOM 3961 C C . GLY B 1 229 ? -16.047 9.992 17.109 1 88.06 229 GLY B C 1
ATOM 3962 O O . GLY B 1 229 ? -15.633 11.156 17.125 1 88.06 229 GLY B O 1
ATOM 3963 N N . GLY B 1 230 ? -16.5 9.398 18.188 1 90.31 230 GLY B N 1
ATOM 3964 C CA . GLY B 1 230 ? -16.5 10.039 19.484 1 90.31 230 GLY B CA 1
ATOM 3965 C C . GLY B 1 230 ? -15.117 10.406 19.984 1 90.31 230 GLY B C 1
ATOM 3966 O O . GLY B 1 230 ? -14.922 11.477 20.562 1 90.31 230 GLY B O 1
ATOM 3967 N N . MET B 1 231 ? -14.148 9.617 19.703 1 89.5 231 MET B N 1
ATOM 3968 C CA . MET B 1 231 ? -12.773 9.852 20.141 1 89.5 231 MET B CA 1
ATOM 3969 C C . MET B 1 231 ? -12.172 11.047 19.406 1 89.5 231 MET B C 1
ATOM 3971 O O . MET B 1 231 ? -11.414 11.82 20 1 89.5 231 MET B O 1
ATOM 3975 N N . ARG B 1 232 ? -12.477 11.148 18.203 1 90.31 232 ARG B N 1
ATOM 3976 C CA . ARG B 1 232 ? -12 12.289 17.422 1 90.31 232 ARG B CA 1
ATOM 3977 C C . ARG B 1 232 ? -12.461 13.602 18.031 1 90.31 232 ARG B C 1
ATOM 3979 O O . ARG B 1 232 ? -11.68 14.547 18.156 1 90.31 232 ARG B O 1
ATOM 3986 N N . HIS B 1 233 ? -13.695 13.695 18.406 1 90.69 233 HIS B N 1
ATOM 3987 C CA . HIS B 1 233 ? -14.25 14.891 19.031 1 90.69 233 HIS B CA 1
ATOM 3988 C C . HIS B 1 233 ? -13.523 15.227 20.328 1 90.69 233 HIS B C 1
ATOM 3990 O O . HIS B 1 233 ? -13.148 16.375 20.562 1 90.69 233 HIS B O 1
ATOM 3996 N N . MET B 1 234 ? -13.281 14.203 21.078 1 91.44 234 MET B N 1
ATOM 3997 C CA . MET B 1 234 ? -12.594 14.375 22.359 1 91.44 234 MET B CA 1
ATOM 3998 C C . MET B 1 234 ? -11.164 14.859 22.141 1 91.44 234 MET B C 1
ATOM 4000 O O . MET B 1 234 ? -10.664 15.695 22.906 1 91.44 234 MET B O 1
ATOM 4004 N N . ALA B 1 235 ? -10.477 14.273 21.141 1 88.19 235 ALA B N 1
ATOM 4005 C CA . ALA B 1 235 ? -9.102 14.664 20.844 1 88.19 235 ALA B CA 1
ATOM 4006 C C . ALA B 1 235 ? -9.023 16.125 20.438 1 88.19 235 ALA B C 1
ATOM 4008 O O . ALA B 1 235 ? -8.102 16.844 20.828 1 88.19 235 ALA B O 1
ATOM 4009 N N . LEU B 1 236 ? -9.984 16.641 19.703 1 86.56 236 LEU B N 1
ATOM 4010 C CA . LEU B 1 236 ? -10.039 18.031 19.281 1 86.56 236 LEU B CA 1
ATOM 4011 C C . LEU B 1 236 ? -10.219 18.953 20.469 1 86.56 236 LEU B C 1
ATOM 4013 O O . LEU B 1 236 ? -9.648 20.047 20.5 1 86.56 236 LEU B O 1
ATOM 4017 N N . GLU B 1 237 ? -10.953 18.516 21.453 1 89.06 237 GLU B N 1
ATOM 4018 C CA . GLU B 1 237 ? -11.18 19.297 22.656 1 89.06 237 GLU B CA 1
ATOM 4019 C C . GLU B 1 237 ? -9.93 19.344 23.531 1 89.06 237 GLU B C 1
ATOM 4021 O O . GLU B 1 237 ? -9.664 20.344 24.188 1 89.06 237 GLU B O 1
ATOM 4026 N N . ALA B 1 238 ? -9.195 18.266 23.453 1 88.88 238 ALA B N 1
ATOM 4027 C CA . ALA B 1 238 ? -8.039 18.125 24.344 1 88.88 238 ALA B CA 1
ATOM 4028 C C . ALA B 1 238 ? -6.816 18.812 23.75 1 88.88 238 ALA B C 1
ATOM 4030 O O . ALA B 1 238 ? -5.895 19.188 24.484 1 88.88 238 ALA B O 1
ATOM 4031 N N . ALA B 1 239 ? -6.789 19.047 22.484 1 88.44 239 ALA B N 1
ATOM 4032 C CA . ALA B 1 239 ? -5.621 19.625 21.828 1 88.44 239 ALA B CA 1
ATOM 4033 C C . ALA B 1 239 ? -5.516 21.125 22.125 1 88.44 239 ALA B C 1
ATOM 4035 O O . ALA B 1 239 ? -6.523 21.828 22.125 1 88.44 239 ALA B O 1
ATOM 4036 N N . ARG B 1 240 ? -4.414 21.719 22.516 1 84.62 240 ARG B N 1
ATOM 4037 C CA . ARG B 1 240 ? -4.18 23.094 22.922 1 84.62 240 ARG B CA 1
ATOM 4038 C C . ARG B 1 240 ? -3.68 23.938 21.766 1 84.62 240 ARG B C 1
ATOM 4040 O O . ARG B 1 240 ? -3.625 25.172 21.844 1 84.62 240 ARG B O 1
ATOM 4047 N N . GLY B 1 241 ? -3.418 23.359 20.641 1 85.06 241 GLY B N 1
ATOM 4048 C CA . GLY B 1 241 ? -2.867 24.094 19.516 1 85.06 241 GLY B CA 1
ATOM 4049 C C . GLY B 1 241 ? -3.154 23.422 18.172 1 85.06 241 GLY B C 1
ATOM 4050 O O . GLY B 1 241 ? -3.609 22.281 18.125 1 85.06 241 GLY B O 1
ATOM 4051 N N . GLU B 1 242 ? -2.973 24.219 17.219 1 83.25 242 GLU B N 1
ATOM 4052 C CA . GLU B 1 242 ? -3.287 23.781 15.859 1 83.25 242 GLU B CA 1
ATOM 4053 C C . GLU B 1 242 ? -2.414 22.594 15.453 1 83.25 242 GLU B C 1
ATOM 4055 O O . GLU B 1 242 ? -2.898 21.641 14.836 1 83.25 242 GLU B O 1
ATOM 4060 N N . ARG B 1 243 ? -1.146 22.688 15.828 1 84.88 243 ARG B N 1
ATOM 4061 C CA . ARG B 1 243 ? -0.227 21.609 15.445 1 84.88 243 ARG B CA 1
ATOM 4062 C C . ARG B 1 243 ? -0.562 20.312 16.172 1 84.88 243 ARG B C 1
ATOM 4064 O O . ARG B 1 243 ? -0.545 19.234 15.57 1 84.88 243 ARG B O 1
ATOM 4071 N N . GLU B 1 244 ? -0.881 20.422 17.391 1 90.38 244 GLU B N 1
ATOM 4072 C CA . GLU B 1 244 ? -1.278 19.25 18.172 1 90.38 244 GLU B CA 1
ATOM 4073 C C . GLU B 1 244 ? -2.543 18.609 17.594 1 90.38 244 GLU B C 1
ATOM 4075 O O . GLU B 1 244 ? -2.629 17.391 17.469 1 90.38 244 GLU B O 1
ATOM 4080 N N . THR B 1 245 ? -3.471 19.531 17.281 1 89.44 245 THR B N 1
ATOM 4081 C CA . THR B 1 245 ? -4.727 19.047 16.703 1 89.44 245 THR B CA 1
ATOM 4082 C C . THR B 1 245 ? -4.473 18.312 15.398 1 89.44 245 THR B C 1
ATOM 4084 O O . THR B 1 245 ? -5.012 17.219 15.188 1 89.44 245 THR B O 1
ATOM 4087 N N . LEU B 1 246 ? -3.637 18.844 14.609 1 87.5 246 LEU B N 1
ATOM 4088 C CA . LEU B 1 246 ? -3.334 18.25 13.312 1 87.5 246 LEU B CA 1
ATOM 4089 C C . LEU B 1 246 ? -2.727 16.859 13.477 1 87.5 246 LEU B C 1
ATOM 4091 O O . LEU B 1 246 ? -3.193 15.898 12.859 1 87.5 246 LEU B O 1
ATOM 4095 N N . HIS B 1 247 ? -1.721 16.75 14.305 1 93 247 HIS B N 1
ATOM 4096 C CA . HIS B 1 247 ? -1.044 15.461 14.484 1 93 247 HIS B CA 1
ATOM 4097 C C . HIS B 1 247 ? -1.962 14.438 15.141 1 93 247 HIS B C 1
ATOM 4099 O O . HIS B 1 247 ? -1.967 13.266 14.758 1 93 247 HIS B O 1
ATOM 4105 N N . ALA B 1 248 ? -2.748 14.875 16.078 1 94.25 248 ALA B N 1
ATOM 4106 C CA . ALA B 1 248 ? -3.662 13.961 16.766 1 94.25 248 ALA B CA 1
ATOM 4107 C C . ALA B 1 248 ? -4.719 13.43 15.797 1 94.25 248 ALA B C 1
ATOM 4109 O O . ALA B 1 248 ? -4.984 12.227 15.766 1 94.25 248 ALA B O 1
ATOM 4110 N N . VAL B 1 249 ? -5.266 14.297 15.047 1 92 249 VAL B N 1
ATOM 4111 C CA . VAL B 1 249 ? -6.297 13.914 14.094 1 92 249 VAL B CA 1
ATOM 4112 C C . VAL B 1 249 ? -5.715 12.953 13.055 1 92 249 VAL B C 1
ATOM 4114 O O . VAL B 1 249 ? -6.375 11.992 12.648 1 92 249 VAL B O 1
ATOM 4117 N N . ARG B 1 250 ? -4.523 13.156 12.688 1 93.44 250 ARG B N 1
ATOM 4118 C CA . ARG B 1 250 ? -3.891 12.297 11.695 1 93.44 250 ARG B CA 1
ATOM 4119 C C . ARG B 1 250 ? -3.648 10.898 12.25 1 93.44 250 ARG B C 1
ATOM 4121 O O . ARG B 1 250 ? -3.818 9.898 11.547 1 93.44 250 ARG B O 1
ATOM 4128 N N . VAL B 1 251 ? -3.203 10.852 13.469 1 97.19 251 VAL B N 1
ATOM 4129 C CA . VAL B 1 251 ? -3.051 9.539 14.094 1 97.19 251 VAL B CA 1
ATOM 4130 C C . VAL B 1 251 ? -4.379 8.789 14.047 1 97.19 251 VAL B C 1
ATOM 4132 O O . VAL B 1 251 ? -4.438 7.637 13.609 1 97.19 251 VAL B O 1
ATOM 4135 N N . LEU B 1 252 ? -5.441 9.469 14.398 1 97.25 252 LEU B N 1
ATOM 4136 C CA . LEU B 1 252 ? -6.762 8.852 14.43 1 97.25 252 LEU B CA 1
ATOM 4137 C C . LEU B 1 252 ? -7.219 8.469 13.023 1 97.25 252 LEU B C 1
ATOM 4139 O O . LEU B 1 252 ? -7.836 7.422 12.836 1 97.25 252 LEU B O 1
ATOM 4143 N N . ASP B 1 253 ? -6.875 9.297 12.023 1 95.38 253 ASP B N 1
ATOM 4144 C CA . ASP B 1 253 ? -7.211 8.992 10.633 1 95.38 253 ASP B CA 1
ATOM 4145 C C . ASP B 1 253 ? -6.535 7.707 10.172 1 95.38 253 ASP B C 1
ATOM 4147 O O . ASP B 1 253 ? -7.164 6.863 9.531 1 95.38 253 ASP B O 1
ATOM 4151 N N . TYR B 1 254 ? -5.297 7.594 10.5 1 97.56 254 TYR B N 1
ATOM 4152 C CA . TYR B 1 254 ? -4.559 6.422 10.047 1 97.56 254 TYR B CA 1
ATOM 4153 C C . TYR B 1 254 ? -5.031 5.168 10.773 1 97.56 254 TYR B C 1
ATOM 4155 O O . TYR B 1 254 ? -5.039 4.078 10.195 1 97.56 254 TYR B O 1
ATOM 4163 N N . LEU B 1 255 ? -5.434 5.289 12.031 1 98.12 255 LEU B N 1
ATOM 4164 C CA . LEU B 1 255 ? -6.016 4.148 12.734 1 98.12 255 LEU B CA 1
ATOM 4165 C C . LEU B 1 255 ? -7.367 3.775 12.133 1 98.12 255 LEU B C 1
ATOM 4167 O O . LEU B 1 255 ? -7.695 2.592 12.023 1 98.12 255 LEU B O 1
ATOM 4171 N N . GLU B 1 256 ? -8.102 4.801 11.766 1 97.31 256 GLU B N 1
ATOM 4172 C CA . GLU B 1 256 ? -9.367 4.555 11.086 1 97.31 256 GLU B CA 1
ATOM 4173 C C . GLU B 1 256 ? -9.156 3.809 9.773 1 97.31 256 GLU B C 1
ATOM 4175 O O . GLU B 1 256 ? -9.844 2.822 9.5 1 97.31 256 GLU B O 1
ATOM 4180 N N . ASN B 1 257 ? -8.219 4.27 8.977 1 97.12 257 ASN B N 1
ATOM 4181 C CA . ASN B 1 257 ? -7.895 3.607 7.719 1 97.12 257 ASN B CA 1
ATOM 4182 C C . ASN B 1 257 ? -7.449 2.166 7.945 1 97.12 257 ASN B C 1
ATOM 4184 O O . ASN B 1 257 ? -7.785 1.278 7.156 1 97.12 257 ASN B O 1
ATOM 4188 N N . SER B 1 258 ? -6.695 1.989 9.008 1 98.38 258 SER B N 1
ATOM 4189 C CA . SER B 1 258 ? -6.246 0.642 9.344 1 98.38 258 SER B CA 1
ATOM 4190 C C . SER B 1 258 ? -7.426 -0.273 9.656 1 98.38 258 SER B C 1
ATOM 4192 O O . SER B 1 258 ? -7.441 -1.438 9.258 1 98.38 258 SER B O 1
ATOM 4194 N N . ALA B 1 259 ? -8.398 0.263 10.383 1 97.94 259 ALA B N 1
ATOM 4195 C CA . ALA B 1 259 ? -9.586 -0.525 10.711 1 97.94 259 ALA B CA 1
ATOM 4196 C C . ALA B 1 259 ? -10.336 -0.935 9.445 1 97.94 259 ALA B C 1
ATOM 4198 O O . ALA B 1 259 ? -10.859 -2.047 9.359 1 97.94 259 ALA B O 1
ATOM 4199 N N . GLU B 1 260 ? -10.383 -0.078 8.484 1 97.38 260 GLU B N 1
ATOM 4200 C CA . GLU B 1 260 ? -11.016 -0.413 7.211 1 97.38 260 GLU B CA 1
ATOM 4201 C C . GLU B 1 260 ? -10.273 -1.546 6.508 1 97.38 260 GLU B C 1
ATOM 4203 O O . GLU B 1 260 ? -10.898 -2.428 5.914 1 97.38 260 GLU B O 1
ATOM 4208 N N . VAL B 1 261 ? -8.984 -1.506 6.559 1 98.19 261 VAL B N 1
ATOM 4209 C CA . VAL B 1 261 ? -8.195 -2.59 5.977 1 98.19 261 VAL B CA 1
ATOM 4210 C C . VAL B 1 261 ? -8.477 -3.889 6.73 1 98.19 261 VAL B C 1
ATOM 4212 O O . VAL B 1 261 ? -8.547 -4.961 6.125 1 98.19 261 VAL B O 1
ATOM 4215 N N . TYR B 1 262 ? -8.625 -3.773 8.055 1 97.81 262 TYR B N 1
ATOM 4216 C CA . TYR B 1 262 ? -8.938 -4.969 8.828 1 97.81 262 TYR B CA 1
ATOM 4217 C C . TYR B 1 262 ? -10.305 -5.52 8.445 1 97.81 262 TYR B C 1
ATOM 4219 O O . TYR B 1 262 ? -10.523 -6.734 8.469 1 97.81 262 TYR B O 1
ATOM 4227 N N . ILE B 1 263 ? -11.227 -4.66 8.102 1 97.25 263 ILE B N 1
ATOM 4228 C CA . ILE B 1 263 ? -12.508 -5.113 7.57 1 97.25 263 ILE B CA 1
ATOM 4229 C C . ILE B 1 263 ? -12.273 -5.906 6.281 1 97.25 263 ILE B C 1
ATOM 4231 O O . ILE B 1 263 ? -12.789 -7.02 6.133 1 97.25 263 ILE B O 1
ATOM 4235 N N . ASP B 1 264 ? -11.492 -5.324 5.355 1 97.19 264 ASP B N 1
ATOM 4236 C CA . ASP B 1 264 ? -11.164 -6.004 4.102 1 97.19 264 ASP B CA 1
ATOM 4237 C C . ASP B 1 264 ? -10.555 -7.379 4.367 1 97.19 264 ASP B C 1
ATOM 4239 O O . ASP B 1 264 ? -10.945 -8.367 3.736 1 97.19 264 ASP B O 1
ATOM 4243 N N . MET B 1 265 ? -9.641 -7.414 5.328 1 96.25 265 MET B N 1
ATOM 4244 C CA . MET B 1 265 ? -8.93 -8.648 5.648 1 96.25 265 MET B CA 1
ATOM 4245 C C . MET B 1 265 ? -9.883 -9.688 6.234 1 96.25 265 MET B C 1
ATOM 4247 O O . MET B 1 265 ? -9.789 -10.875 5.914 1 96.25 265 MET B O 1
ATOM 4251 N N . ALA B 1 266 ? -10.727 -9.25 7.117 1 95.69 266 ALA B N 1
ATOM 4252 C CA . ALA B 1 266 ? -11.688 -10.156 7.73 1 95.69 266 ALA B CA 1
ATOM 4253 C C . ALA B 1 266 ? -12.633 -10.75 6.684 1 95.69 266 ALA B C 1
ATOM 4255 O O . ALA B 1 266 ? -12.938 -11.945 6.719 1 95.69 266 ALA B O 1
ATOM 4256 N N . LEU B 1 267 ? -13.078 -9.945 5.746 1 94.88 267 LEU B N 1
ATOM 4257 C CA . LEU B 1 267 ? -13.922 -10.422 4.66 1 94.88 267 LEU B CA 1
ATOM 4258 C C . LEU B 1 267 ? -13.18 -11.438 3.797 1 94.88 267 LEU B C 1
ATOM 4260 O O . LEU B 1 267 ? -13.703 -12.516 3.502 1 94.88 267 LEU B O 1
ATOM 4264 N N . TYR B 1 268 ? -11.961 -11.07 3.463 1 94.12 268 TYR B N 1
ATOM 4265 C CA . TYR B 1 268 ? -11.141 -11.93 2.611 1 94.12 268 TYR B CA 1
ATOM 4266 C C . TYR B 1 268 ? -10.922 -13.289 3.26 1 94.12 268 TYR B C 1
ATOM 4268 O O . TYR B 1 268 ? -11.008 -14.328 2.594 1 94.12 268 TYR B O 1
ATOM 4276 N N . SER B 1 269 ? -10.656 -13.305 4.543 1 89.88 269 SER B N 1
ATOM 4277 C CA . SER B 1 269 ? -10.328 -14.531 5.266 1 89.88 269 SER B CA 1
ATOM 4278 C C . SER B 1 269 ? -11.555 -15.414 5.457 1 89.88 269 SER B C 1
ATOM 4280 O O . SER B 1 269 ? -11.445 -16.641 5.52 1 89.88 269 SER B O 1
ATOM 4282 N N . ALA B 1 270 ? -12.719 -14.914 5.676 1 81.75 270 ALA B N 1
ATOM 4283 C CA . ALA B 1 270 ? -13.953 -15.664 5.91 1 81.75 270 ALA B CA 1
ATOM 4284 C C . ALA B 1 270 ? -14.344 -16.469 4.676 1 81.75 270 ALA B C 1
ATOM 4286 O O . ALA B 1 270 ? -15.031 -17.5 4.785 1 81.75 270 ALA B O 1
ATOM 4287 N N . HIS B 1 271 ? -13.961 -16.203 3.506 1 65.75 271 HIS B N 1
ATOM 4288 C CA . HIS B 1 271 ? -14.484 -16.859 2.309 1 65.75 271 HIS B CA 1
ATOM 4289 C C . HIS B 1 271 ? -13.398 -17.672 1.605 1 65.75 271 HIS B C 1
ATOM 4291 O O . HIS B 1 271 ? -13.586 -18.109 0.466 1 65.75 271 HIS B O 1
ATOM 4297 N N . GLN B 1 272 ? -12.242 -17.703 2.107 1 57.94 272 GLN B N 1
ATOM 4298 C CA . GLN B 1 272 ? -11.242 -18.578 1.518 1 57.94 272 GLN B CA 1
ATOM 4299 C C . GLN B 1 272 ? -11.633 -20.047 1.678 1 57.94 272 GLN B C 1
ATOM 4301 O O . GLN B 1 272 ? -11.188 -20.906 0.914 1 57.94 272 GLN B O 1
ATOM 4306 N N . CYS B 1 273 ? -12.547 -20.438 2.748 1 46.22 273 CYS B N 1
ATOM 4307 C CA . CYS B 1 273 ? -12.773 -21.859 2.963 1 46.22 273 CYS B CA 1
ATOM 4308 C C . CYS B 1 273 ? -14.125 -22.297 2.404 1 46.22 273 CYS B C 1
ATOM 4310 O O . CYS B 1 273 ? -15.148 -22.188 3.092 1 46.22 273 CYS B O 1
ATOM 4312 N N . ARG B 1 274 ? -14.688 -21.891 1.446 1 38.38 274 ARG B N 1
ATOM 4313 C CA . ARG B 1 274 ? -15.922 -22.547 1.03 1 38.38 274 ARG B CA 1
ATOM 4314 C C . ARG B 1 274 ? -15.641 -23.953 0.479 1 38.38 274 ARG B C 1
ATOM 4316 O O . ARG B 1 274 ? -14.914 -24.094 -0.51 1 38.38 274 ARG B O 1
ATOM 4323 N N . GLY B 1 275 ? -15.789 -25.078 1.354 1 38.47 275 GLY B N 1
ATOM 4324 C CA . GLY B 1 275 ? -15.797 -26.531 1.43 1 38.47 275 GLY B CA 1
ATOM 4325 C C . GLY B 1 275 ? -15.008 -27.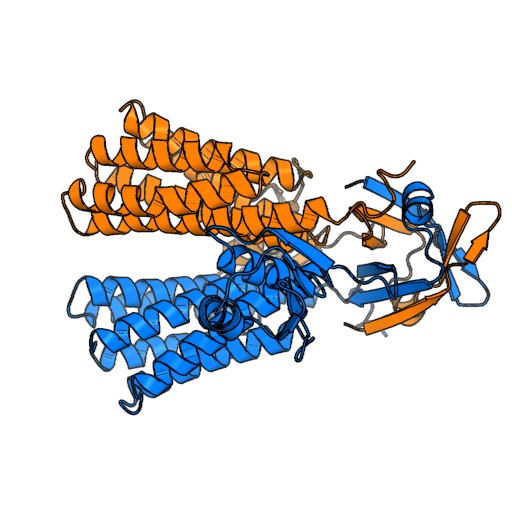078 2.605 1 38.47 275 GLY B C 1
ATOM 4326 O O . GLY B 1 275 ? -14.852 -28.281 2.744 1 38.47 275 GLY B O 1
ATOM 4327 N N . CYS B 1 276 ? -14.344 -26.219 3.338 1 37.75 276 CYS B N 1
ATOM 4328 C CA . CYS B 1 276 ? -13.594 -26.797 4.445 1 37.75 276 CYS B CA 1
ATOM 4329 C C . CYS B 1 276 ? -14.516 -27.125 5.617 1 37.75 276 CYS B C 1
ATOM 4331 O O . CYS B 1 276 ? -14.117 -27.844 6.535 1 37.75 276 CYS B O 1
ATOM 4333 N N . ASP B 1 277 ? -15.438 -26.328 5.895 1 34.03 277 ASP B N 1
ATOM 4334 C CA . ASP B 1 277 ? -16.219 -26.812 7.031 1 34.03 277 ASP B CA 1
ATOM 4335 C C . ASP B 1 277 ? -17 -28.062 6.668 1 34.03 277 ASP B C 1
ATOM 4337 O O . ASP B 1 277 ? -17.516 -28.766 7.551 1 34.03 277 ASP B O 1
ATOM 4341 N N . GLU B 1 278 ? -17.438 -28.219 5.516 1 28.92 278 GLU B N 1
ATOM 4342 C CA . GLU B 1 278 ? -18.391 -29.328 5.473 1 28.92 278 GLU B CA 1
ATOM 4343 C C . GL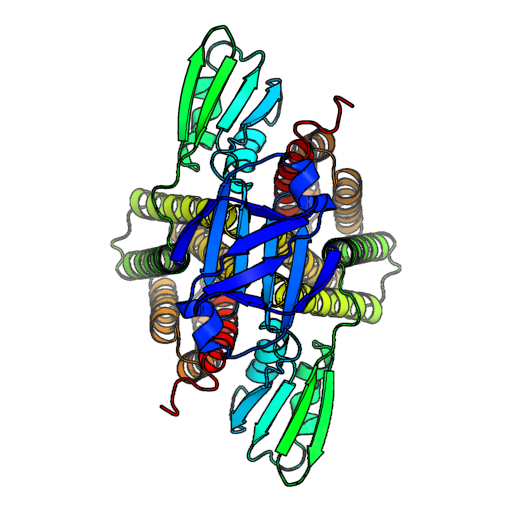U B 1 278 ? -17.672 -30.672 5.547 1 28.92 278 GLU B C 1
ATOM 4345 O O . GLU B 1 278 ? -18.297 -31.734 5.406 1 28.92 278 GLU B O 1
ATOM 4350 N N . ARG B 1 279 ? -16.297 -30.844 5.684 1 26.81 279 ARG B N 1
ATOM 4351 C CA . ARG B 1 279 ? -16.125 -32.219 6.129 1 26.81 279 ARG B CA 1
ATOM 4352 C C . ARG B 1 279 ? -16.312 -32.344 7.637 1 26.81 279 ARG B C 1
ATOM 4354 O O . ARG B 1 279 ? -15.922 -31.453 8.391 1 26.81 279 ARG B O 1
#

Organism: Pyrobaculum neutrophilum (strain DSM 2338 / JCM 9278 / NBRC 100436 / V24Sta) (NCBI:txid444157)

Solvent-accessible surface area (backbone atoms only — not comparable to full-atom values): 28731 Å² total; per-residue (Å²): 124,51,73,46,80,41,65,54,40,78,52,97,86,33,37,34,40,75,48,63,54,77,53,49,68,66,62,69,61,60,37,29,34,38,31,39,54,79,73,37,34,34,36,31,70,48,92,71,82,45,67,48,76,44,72,55,52,92,57,47,48,58,49,54,44,23,39,48,30,45,40,34,43,26,38,37,30,37,72,37,56,91,64,44,68,68,72,35,42,73,39,55,70,49,48,57,60,51,75,48,76,58,93,49,26,35,38,36,41,41,64,75,94,72,83,54,65,69,57,52,50,50,52,35,50,48,46,42,34,49,50,27,43,30,45,35,70,69,68,56,44,73,68,58,44,51,53,47,40,50,50,29,50,27,49,33,39,48,46,36,13,48,25,26,70,53,42,40,50,60,36,51,49,51,50,49,40,30,50,29,43,36,50,25,29,50,27,50,47,52,36,56,75,64,65,57,56,49,69,39,28,44,53,49,23,50,53,40,50,47,50,64,70,15,56,71,32,47,67,41,20,46,53,44,56,65,52,46,58,61,51,51,57,52,42,57,70,51,37,90,42,71,67,49,33,51,31,52,51,48,30,53,48,26,53,50,54,40,34,52,42,33,32,19,49,25,57,45,61,68,61,68,56,78,67,61,74,77,106,125,51,72,47,80,39,64,54,40,79,53,98,87,36,37,33,39,76,48,64,52,77,54,50,68,63,63,70,59,59,37,28,34,38,32,38,57,80,73,37,34,35,37,34,70,47,92,71,82,45,67,48,76,44,72,56,52,90,56,48,49,59,50,55,46,23,39,47,30,45,42,34,43,26,38,37,30,36,70,38,55,91,64,45,68,71,73,37,43,73,38,55,70,47,47,56,60,48,74,48,74,58,96,46,26,35,38,36,42,42,64,76,94,70,84,53,65,69,57,52,51,49,52,35,51,49,45,42,32,49,50,26,43,30,47,36,69,70,70,55,44,71,67,56,45,50,52,47,40,51,50,30,50,26,47,34,39,47,47,35,14,48,24,26,69,55,42,39,50,60,37,52,51,51,49,51,40,29,50,29,43,34,50,24,29,51,27,49,47,53,36,57,74,65,64,57,56,48,68,39,28,44,53,51,22,50,53,40,50,46,50,62,70,14,58,70,31,48,68,43,19,46,52,45,58,64,52,44,58,60,50,52,57,52,41,57,71,53,36,91,42,71,66,50,33,51,31,52,50,48,29,53,48,26,52,50,52,38,34,51,42,32,32,20,50,25,56,47,60,68,60,70,54,82,67,63,72,80,106

Radius of gyration: 24.16 Å; Cα contacts (8 Å, |Δi|>4): 992; chains: 2; bounding box: 75×73×59 Å